Protein AF-0000000066514357 (afdb_homodimer)

Nearest PDB structures (foldseek):
  5kym-assembly1_A  TM=6.803E-01  e=3.233E-09  Thermotoga maritima MSB8
  5kym-assembly2_B  TM=7.058E-01  e=1.831E-08  Thermotoga maritima MSB8
  8e50-assembly1_A  TM=6.472E-01  e=3.811E-04  Homo sapiens
  5kym-assembly1_A  TM=6.962E-01  e=3.535E-09  Thermotoga maritima MSB8
  5kym-assembly2_B  TM=7.108E-01  e=1.675E-08  Thermotoga maritima MSB8

Solvent-accessible surface area (backbone atoms only — not comparable to full-atom values): 31456 Å² total; per-residue (Å²): 111,66,65,48,53,52,53,47,51,54,52,49,48,33,34,46,71,60,71,50,60,64,65,56,47,15,50,47,39,45,36,50,50,52,44,38,46,51,51,40,29,66,60,24,45,57,39,41,52,36,24,72,68,64,74,41,56,59,68,58,34,17,26,51,26,25,33,50,42,27,38,38,57,2,46,47,43,48,69,72,34,50,35,48,40,78,41,74,44,90,86,40,56,60,70,87,72,50,73,76,44,29,36,39,35,32,72,43,43,26,75,40,47,62,43,50,46,30,46,67,50,50,52,75,49,46,34,40,42,37,37,66,40,60,48,71,52,56,70,39,81,56,57,7,53,37,46,59,25,33,56,48,42,62,40,50,62,69,45,90,47,83,82,52,88,47,53,39,62,72,64,40,50,55,46,47,52,51,49,50,54,41,41,73,73,48,25,22,42,37,43,47,43,52,77,43,77,38,92,48,79,92,55,83,68,72,52,54,40,70,65,36,42,57,43,55,75,66,71,53,55,39,33,39,38,40,68,50,36,42,36,49,24,22,44,76,78,58,87,77,81,39,36,34,44,27,66,27,36,38,35,34,47,77,54,87,80,61,93,83,56,48,25,60,56,49,38,53,50,51,51,53,55,44,46,52,54,50,50,52,52,52,51,51,37,59,74,68,67,66,74,56,63,43,58,64,55,53,74,72,99,110,67,64,47,54,52,53,48,50,53,52,51,49,33,34,45,69,60,71,50,59,63,65,56,47,14,50,48,38,44,36,50,51,50,44,38,43,52,52,40,29,66,59,25,45,57,40,41,51,37,24,73,70,64,74,40,56,58,67,58,33,17,26,51,28,25,33,50,42,27,38,40,57,3,46,48,44,48,68,73,34,49,35,50,40,78,41,75,44,88,87,40,56,60,72,88,73,50,72,78,44,30,35,39,36,32,74,44,43,27,75,40,46,62,43,52,46,30,46,68,48,50,51,74,49,46,34,40,42,36,37,66,38,59,47,71,50,56,69,38,81,56,56,7,55,36,47,59,24,32,57,48,42,62,39,51,61,68,44,90,47,83,83,50,85,47,55,39,62,71,66,41,49,54,47,48,52,52,50,49,53,42,42,74,71,46,24,23,40,37,41,48,42,52,76,43,78,39,92,47,79,89,56,81,65,72,52,55,38,69,66,35,43,57,39,53,74,67,69,50,56,38,33,39,37,40,66,50,37,42,37,49,24,22,44,76,77,58,86,75,82,40,37,34,45,26,66,27,38,38,38,35,47,77,56,86,79,60,88,83,53,49,24,62,56,49,37,53,50,50,51,52,55,44,45,52,54,49,50,52,52,52,51,51,37,60,75,67,66,65,74,55,64,44,57,64,56,53,72,72,99

Organism: Trypanosoma cruzi (strain CL Brener) (NCBI:txid353153)

Secondary structure (DSSP, 8-state):
-HHHHHHHHHHHHHHHTT-S-HHHHHHHHHHHHHHHHHHHHHHHHHHHHHHHTTSS-HHHHHHHHHHHHIIIIIIIHHHH-TTEEEEEPTTPPPGGGS-SSEEEEE----THHHHHHHHHS-HHHHTTEEEEEEGGGGGSTTHHHHHHHHT-EEE-BS---TT---B-HHHHHHHHHHHHHHHHTT-EEEE-TT-S--S-TTSPPPPPHHHHHHHHHHT--EEEEEEESHHHHS-SSS-S-----EEEEEEEEEE---TT--HHHHHHHHHHHHHHHHHHHHHHHHHHT---THHHHHHH-/-HHHHHHHHHHHHHHHTT-S-HHHHHHHHHHHHHHHHHHHHHHHHHHHHHHHTTSS-HHHHHHHHHHHHIIIIIIIHHHH-TTEEEEEPTTPPPGGGS-SSEEEEE----THHHHHHHHHS-HHHHTTEEEEEEGGGGGSTTHHHHHHHHT-EEE-BS---TT---B-HHHHHHHHHHHHHHHHTT-EEEE-TT-S--S-TTSPPPPPHHHHHHHHHHT--EEEEEEESHHHHS-SSS-S-----EEEEEEEEEE---TT--HHHHHHHHHHHHHHHHHHHHHHHHHHT---THHHHHHH-

Foldseek 3Di:
DVVVVVVLVVVQVCLLVVVDPQVVQLVQLQVLLVVLLLVLLVPLLVLCVCCVVVVDPLLVQLLVLQLSCLVRLAQVSCSSQNLAAEAEDPPFDQLVPDALAAEEAEAAAFPCVVSPCSNRHDSNSSSQEAEEDAPVQLPDPSRVSSNVSNPHFHWAAPDPDLPGQHGDPVSVVVSVVVVLVSRVVGGYYYYHQLSGHDNPLLAGHQGHLVVLQSRLVVPIWYKYKYKPWSCLQGPPPDPDGGRGRTYMYIHMDTDDDDSPDGSNRSRVVVSVVRSVVSVVVVVVCVVVVDDGPCVVVVVVD/DVVVVVVLVVVQVCLLVVVDPQVVQLVQLQVLLVVLLLVLLVPLLVLCVCCVVVVDPLLVQLLVLQLSCLVRLAQVSCSSQNLAAEAEDPPFDQLVPDALAEEEAEAAAFPCVVSPCSNRHDSNSSSQEAEEDAPVQLVDPSRVSSNVSNPHFHWAAPDPDLPGQHGDVVSVVVSVVVVLVSRVVGGYYYYHQLSGHDNPLLAGHQGHLVVLQSRLVVVGWYKYKYKPWSCLQPPPVDPDGGRGRTYMYIHMDTDDDDSPDHSNRSSVVVSVVRSVVSVVVVVVCVVVVDDGPCVVVVVVD

Sequence (602 aa):
MMLFLFLFAIFMWLLYTRRCPVIVARLWFSLCLLLLAVMCFALCTPLRILAGKKIIKKRRSERMSCRITGALLGKALWWLSPHIHVRFLEGSLDWRAIENRGVVCACHTSFFDTILFLWLCPLSFVSNCKAFAKKALWRMPIMGQVIRACGHLPVYFNSTDVNSFSVDREKQAVVMTEAEGFMDGGGVICFFPEGVLNRTPETLKDFRIGTFNILMKHQLPIHYVVYYGSHEVWDPVMKGIPGFPADVHFFIGNYEYDAGATGADVAKGVREAMQKQLDRMLAKRKKEQYVAPISKYIAAHMMLFLFLFAIFMWLLYTRRCPVIVARLWFSLCLLLLAVMCFALCTPLRILAGKKIIKKRRSERMSCRITGALLGKALWWLSPHIHVRFLEGSLDWRAIENRGVVCACHTSFFDTILFLWLCPLSFVSNCKAFAKKALWRMPIMGQVIRACGHLPVYFNSTDVNSFSVDREKQAVVMTEAEGFMDGGGVICFFPEGVLNRTPETLKDFRIGTFNILMKHQLPIHYVVYYGSHEVWDPVMKGIPGFPADVHFFIGNYEYDAGATGADVAKGVREAMQKQLDRMLAKRKKEQYVAPISKYIAAH

Radius of gyration: 29.11 Å; Cα contacts (8 Å, |Δi|>4): 975; chains: 2; bounding box: 56×94×58 Å

InterPro domains:
  IPR002123 Phospholipid/glycerol acyltransferase [PF01553] (99-226)
  IPR002123 Phospholipid/glycerol acyltransferase [SM00563] (102-230)

Structure (mmCIF, N/CA/C/O backbone):
data_AF-0000000066514357-model_v1
#
loop_
_entity.id
_entity.type
_entity.pdbx_description
1 polymer 'Acyltransferase, putative'
#
loop_
_atom_site.group_PDB
_atom_site.id
_atom_site.type_symbol
_atom_site.label_atom_id
_atom_site.label_alt_id
_atom_site.label_comp_id
_atom_site.label_asym_id
_atom_site.label_entity_id
_atom_site.label_seq_id
_atom_site.pdbx_PDB_ins_code
_atom_site.Cartn_x
_atom_site.Cartn_y
_atom_site.Cartn_z
_atom_site.occupancy
_atom_site.B_iso_or_equiv
_atom_site.auth_seq_id
_atom_site.auth_comp_id
_atom_site.auth_asym_id
_atom_site.auth_atom_id
_atom_site.pdbx_PDB_model_num
ATOM 1 N N . MET A 1 1 ? -2.047 16.5 -10.133 1 77 1 MET A N 1
ATOM 2 C CA . MET A 1 1 ? -2.094 15.188 -10.766 1 77 1 MET A CA 1
ATOM 3 C C . MET A 1 1 ? -0.876 14.977 -11.664 1 77 1 MET A C 1
ATOM 5 O O . MET A 1 1 ? -0.186 13.961 -11.539 1 77 1 MET A O 1
ATOM 9 N N . MET A 1 2 ? -0.46 16 -12.305 1 85.31 2 MET A N 1
ATOM 10 C CA . MET A 1 2 ? 0.66 15.859 -13.234 1 85.31 2 MET A CA 1
ATOM 11 C C . MET A 1 2 ? 1.969 15.656 -12.477 1 85.31 2 MET A C 1
ATOM 13 O O . MET A 1 2 ? 2.791 14.82 -12.859 1 85.31 2 MET A O 1
ATOM 17 N N . LEU A 1 3 ? 2.148 16.312 -11.406 1 86.12 3 LEU A N 1
ATOM 18 C CA . LEU A 1 3 ? 3.369 16.156 -10.625 1 86.12 3 LEU A CA 1
ATOM 19 C C . LEU A 1 3 ? 3.451 14.766 -10 1 86.12 3 LEU A C 1
ATOM 21 O O . LEU A 1 3 ? 4.52 14.148 -9.984 1 86.12 3 LEU A O 1
ATOM 25 N N . PHE A 1 4 ? 2.395 14.336 -9.633 1 88.38 4 PHE A N 1
ATOM 26 C CA . PHE A 1 4 ? 2.367 12.992 -9.062 1 88.38 4 PHE A CA 1
ATOM 27 C C . PHE A 1 4 ? 2.814 11.961 -10.086 1 88.38 4 PHE A C 1
ATOM 29 O O . PHE A 1 4 ? 3.654 11.109 -9.797 1 88.38 4 PHE A O 1
ATOM 36 N N . LEU A 1 5 ? 2.248 12.086 -11.234 1 88.75 5 LEU A N 1
ATOM 37 C CA . LEU A 1 5 ? 2.557 11.117 -12.281 1 88.75 5 LEU A CA 1
ATOM 38 C C . LEU A 1 5 ? 4.039 11.156 -12.641 1 88.75 5 LEU A C 1
ATOM 40 O O . LEU A 1 5 ? 4.656 10.117 -12.883 1 88.75 5 LEU A O 1
ATOM 44 N N . PHE A 1 6 ? 4.527 12.352 -12.609 1 94.12 6 PHE A N 1
ATOM 45 C CA . PHE A 1 6 ? 5.945 12.523 -12.914 1 94.12 6 PHE A CA 1
ATOM 46 C C . PHE A 1 6 ? 6.809 11.883 -11.828 1 94.12 6 PHE A C 1
ATOM 48 O O . PHE A 1 6 ? 7.742 11.141 -12.141 1 94.12 6 PHE A O 1
ATOM 55 N N . LEU A 1 7 ? 6.527 12.125 -10.641 1 93.81 7 LEU A N 1
ATOM 56 C CA . LEU A 1 7 ? 7.273 11.562 -9.516 1 93.81 7 LEU A CA 1
ATOM 57 C C . LEU A 1 7 ? 7.156 10.047 -9.492 1 93.81 7 LEU A C 1
ATOM 59 O O . LEU A 1 7 ? 8.133 9.344 -9.211 1 93.81 7 LEU A O 1
ATOM 63 N N . PHE A 1 8 ? 6 9.57 -9.789 1 95.12 8 PHE A N 1
ATOM 64 C CA . PHE A 1 8 ? 5.754 8.133 -9.828 1 95.12 8 PHE A CA 1
ATOM 65 C C . PHE A 1 8 ? 6.59 7.469 -10.922 1 95.12 8 PHE A C 1
ATOM 67 O O . PHE A 1 8 ? 7.176 6.406 -10.703 1 95.12 8 PHE A O 1
ATOM 74 N N . ALA A 1 9 ? 6.637 8.109 -12.039 1 95.81 9 ALA A N 1
ATOM 75 C CA . ALA A 1 9 ? 7.43 7.582 -13.148 1 95.81 9 ALA A CA 1
ATOM 76 C C . ALA A 1 9 ? 8.906 7.492 -12.773 1 95.81 9 ALA A C 1
ATOM 78 O O . ALA A 1 9 ? 9.578 6.508 -13.086 1 95.81 9 ALA A O 1
ATOM 79 N N . ILE A 1 10 ? 9.398 8.516 -12.109 1 95.56 10 ILE A N 1
ATOM 80 C CA . ILE A 1 10 ? 10.789 8.516 -11.672 1 95.56 10 ILE A CA 1
ATOM 81 C C . ILE A 1 10 ? 11.031 7.367 -10.688 1 95.56 10 ILE A C 1
ATOM 83 O O . ILE A 1 10 ? 12.008 6.633 -10.812 1 95.56 10 ILE A O 1
ATOM 87 N N . PHE A 1 11 ? 10.109 7.219 -9.781 1 97.06 11 PHE A N 1
ATOM 88 C CA . PHE A 1 11 ? 10.234 6.168 -8.781 1 97.06 11 PHE A CA 1
ATOM 89 C C . PHE A 1 11 ? 10.203 4.789 -9.438 1 97.06 11 PHE A C 1
ATOM 91 O O . PHE A 1 11 ? 11.023 3.93 -9.117 1 97.06 11 PHE A O 1
ATOM 98 N N . MET A 1 12 ? 9.297 4.559 -10.383 1 97.25 12 MET A N 1
ATOM 99 C CA . MET A 1 12 ? 9.18 3.287 -11.094 1 97.25 12 MET A CA 1
ATOM 100 C C . MET A 1 12 ? 10.445 2.99 -11.891 1 97.25 12 MET A C 1
ATOM 102 O O . MET A 1 12 ? 10.859 1.834 -11.992 1 97.25 12 MET A O 1
ATOM 106 N N . TRP A 1 13 ? 11.008 4.02 -12.438 1 96.62 13 TRP A N 1
ATOM 107 C CA . TRP A 1 13 ? 12.258 3.859 -13.18 1 96.62 13 TRP A CA 1
ATOM 108 C C . TRP A 1 13 ? 13.391 3.439 -12.25 1 96.62 13 TRP A C 1
ATOM 110 O O . TRP A 1 13 ? 14.195 2.57 -12.594 1 96.62 13 TRP A O 1
ATOM 120 N N . LEU A 1 14 ? 13.477 4.062 -11.047 1 95.75 14 LEU A N 1
ATOM 121 C CA . LEU A 1 14 ? 14.477 3.691 -10.055 1 95.75 14 LEU A CA 1
ATOM 122 C C . LEU A 1 14 ? 14.32 2.234 -9.633 1 95.75 14 LEU A C 1
ATOM 124 O O . LEU A 1 14 ? 15.312 1.532 -9.43 1 95.75 14 LEU A O 1
ATOM 128 N N . LEU A 1 15 ? 13.117 1.737 -9.539 1 96.94 15 LEU A N 1
ATOM 129 C CA . LEU A 1 15 ? 12.852 0.341 -9.211 1 96.94 15 LEU A CA 1
ATOM 130 C C . LEU A 1 15 ? 13.281 -0.575 -10.352 1 96.94 15 LEU A C 1
ATOM 132 O O . LEU A 1 15 ? 13.984 -1.562 -10.125 1 96.94 15 LEU A O 1
ATOM 136 N N . TYR A 1 16 ? 12.898 -0.191 -11.539 1 97.5 16 TYR A N 1
ATOM 137 C CA . TYR A 1 16 ? 13.172 -1.01 -12.719 1 97.5 16 TYR A CA 1
ATOM 138 C C . TYR A 1 16 ? 14.672 -1.213 -12.898 1 97.5 16 TYR A C 1
ATOM 140 O O . TYR A 1 16 ? 15.125 -2.318 -13.203 1 97.5 16 TYR A O 1
ATOM 148 N N . THR A 1 17 ? 15.43 -0.121 -12.695 1 96.88 17 THR A N 1
ATOM 149 C CA . THR A 1 17 ? 16.875 -0.168 -12.891 1 96.88 17 THR A CA 1
ATOM 150 C C . THR A 1 17 ? 17.578 -0.65 -11.625 1 96.88 17 THR A C 1
ATOM 152 O O . THR A 1 17 ? 18.812 -0.762 -11.594 1 96.88 17 THR A O 1
ATOM 155 N N . ARG A 1 18 ? 16.812 -0.929 -10.578 1 96.31 18 ARG A N 1
ATOM 156 C CA . ARG A 1 18 ? 17.312 -1.434 -9.305 1 96.31 18 ARG A CA 1
ATOM 157 C C . ARG A 1 18 ? 18.375 -0.503 -8.727 1 96.31 18 ARG A C 1
ATOM 159 O O . ARG A 1 18 ? 19.406 -0.96 -8.242 1 96.31 18 ARG A O 1
ATOM 166 N N . ARG A 1 19 ? 18 0.784 -8.797 1 93.12 19 ARG A N 1
ATOM 167 C CA . ARG A 1 19 ? 18.891 1.808 -8.266 1 93.12 19 ARG A CA 1
ATOM 168 C C . ARG A 1 19 ? 18.406 2.301 -6.906 1 93.12 19 ARG A C 1
ATOM 170 O O . ARG A 1 19 ? 19.078 3.105 -6.258 1 93.12 19 ARG A O 1
ATOM 177 N N . CYS A 1 20 ? 17.266 1.816 -6.449 1 92.12 20 CYS A N 1
ATOM 178 C CA . CYS A 1 20 ? 16.812 2.029 -5.078 1 92.12 20 CYS A CA 1
ATOM 179 C C . CYS A 1 20 ? 17.406 0.982 -4.141 1 92.12 20 CYS A C 1
ATOM 181 O O . CYS A 1 20 ? 17.75 -0.119 -4.574 1 92.12 20 CYS A O 1
ATOM 183 N N . PRO A 1 21 ? 17.562 1.384 -2.836 1 91.94 21 PRO A N 1
ATOM 184 C CA . PRO A 1 21 ? 17.938 0.343 -1.878 1 91.94 21 PRO A CA 1
ATOM 185 C C . PRO A 1 21 ? 17 -0.861 -1.91 1 91.94 21 PRO A C 1
ATOM 187 O O . PRO A 1 21 ? 15.797 -0.701 -2.086 1 91.94 21 PRO A O 1
ATOM 190 N N . VAL A 1 22 ? 17.547 -2.027 -1.717 1 94.81 22 VAL A N 1
ATOM 191 C CA . VAL A 1 22 ? 16.797 -3.279 -1.809 1 94.81 22 VAL A CA 1
ATOM 192 C C . VAL A 1 22 ? 15.617 -3.25 -0.841 1 94.81 22 VAL A C 1
ATOM 194 O O . VAL A 1 22 ? 14.523 -3.709 -1.175 1 94.81 22 VAL A O 1
ATOM 197 N N . ILE A 1 23 ? 15.828 -2.621 0.309 1 93.56 23 ILE A N 1
ATOM 198 C CA . ILE A 1 23 ? 14.781 -2.6 1.323 1 93.56 23 ILE A CA 1
ATOM 199 C C . ILE A 1 23 ? 13.594 -1.779 0.822 1 93.56 23 ILE A C 1
ATOM 201 O O . ILE A 1 23 ? 12.438 -2.098 1.119 1 93.56 23 ILE A O 1
ATOM 205 N N . VAL A 1 24 ? 13.852 -0.777 0.052 1 95.44 24 VAL A N 1
ATOM 206 C CA . VAL A 1 24 ? 12.781 0.048 -0.503 1 95.44 24 VAL A CA 1
ATOM 207 C C . VAL A 1 24 ? 11.953 -0.774 -1.487 1 95.44 24 VAL A C 1
ATOM 209 O O . VAL A 1 24 ? 10.727 -0.733 -1.456 1 95.44 24 VAL A O 1
ATOM 212 N N . ALA A 1 25 ? 12.641 -1.519 -2.311 1 97.25 25 ALA A N 1
ATOM 213 C CA . ALA A 1 25 ? 11.953 -2.371 -3.275 1 97.25 25 ALA A CA 1
ATOM 214 C C . ALA A 1 25 ? 11.102 -3.42 -2.568 1 97.25 25 ALA A C 1
ATOM 216 O O . ALA A 1 25 ? 9.961 -3.672 -2.967 1 97.25 25 ALA A O 1
ATOM 217 N N . ARG A 1 26 ? 11.633 -3.961 -1.538 1 96.69 26 ARG A N 1
ATOM 218 C CA . ARG A 1 26 ? 10.93 -5 -0.791 1 96.69 26 ARG A CA 1
ATOM 219 C C . ARG A 1 26 ? 9.703 -4.434 -0.084 1 96.69 26 ARG A C 1
ATOM 221 O O . ARG A 1 26 ? 8.625 -5.039 -0.112 1 96.69 26 ARG A O 1
ATOM 228 N N . LEU A 1 27 ? 9.852 -3.293 0.503 1 96.56 27 LEU A N 1
ATOM 229 C CA . LEU A 1 27 ? 8.734 -2.643 1.182 1 96.56 27 LEU A CA 1
ATOM 230 C C . LEU A 1 27 ? 7.645 -2.258 0.187 1 96.56 27 LEU A C 1
ATOM 232 O O . LEU A 1 27 ? 6.457 -2.463 0.45 1 96.56 27 LEU A O 1
ATOM 236 N N . TRP A 1 28 ? 8.086 -1.687 -0.901 1 97.62 28 TRP A N 1
ATOM 237 C CA . TRP A 1 28 ? 7.141 -1.298 -1.942 1 97.62 28 TRP A CA 1
ATOM 238 C C . TRP A 1 28 ? 6.312 -2.494 -2.402 1 97.62 28 TRP A C 1
ATOM 240 O O . TRP A 1 28 ? 5.082 -2.434 -2.428 1 97.62 28 TRP A O 1
ATOM 250 N N . PHE A 1 29 ? 6.992 -3.58 -2.732 1 98.38 29 PHE A N 1
ATOM 251 C CA . PHE A 1 29 ? 6.312 -4.785 -3.195 1 98.38 29 PHE A CA 1
ATOM 252 C C . PHE A 1 29 ? 5.32 -5.281 -2.15 1 98.38 29 PHE A C 1
ATOM 254 O O . PHE A 1 29 ? 4.16 -5.562 -2.469 1 98.38 29 PHE A O 1
ATOM 261 N N . SER A 1 30 ? 5.789 -5.41 -0.915 1 97.75 30 SER A N 1
ATOM 262 C CA . SER A 1 30 ? 4.969 -5.949 0.165 1 97.75 30 SER A CA 1
ATOM 263 C C . SER A 1 30 ? 3.744 -5.078 0.418 1 97.75 30 SER A C 1
ATOM 265 O O . SER A 1 30 ? 2.639 -5.59 0.608 1 97.75 30 SER A O 1
ATOM 267 N N . LEU A 1 31 ? 3.91 -3.807 0.398 1 97.31 31 LEU A N 1
ATOM 268 C CA . LEU A 1 31 ? 2.803 -2.889 0.642 1 97.31 31 LEU A CA 1
ATOM 269 C C . LEU A 1 31 ? 1.811 -2.916 -0.516 1 97.31 31 LEU A C 1
ATOM 271 O O . LEU A 1 31 ? 0.598 -2.873 -0.299 1 97.31 31 LEU A O 1
ATOM 275 N N . CYS A 1 32 ? 2.336 -2.947 -1.749 1 98.12 32 CYS A N 1
ATOM 276 C CA . CYS A 1 32 ? 1.455 -3.072 -2.904 1 98.12 32 CYS A CA 1
ATOM 277 C C . CYS A 1 32 ? 0.659 -4.371 -2.846 1 98.12 32 CYS A C 1
ATOM 279 O O . CYS A 1 32 ? -0.542 -4.379 -3.125 1 98.12 32 CYS A O 1
ATOM 281 N N . LEU A 1 33 ? 1.36 -5.422 -2.521 1 97.81 33 LEU A N 1
ATOM 282 C CA . LEU A 1 33 ? 0.705 -6.719 -2.406 1 97.81 33 LEU A CA 1
ATOM 283 C C . LEU A 1 33 ? -0.436 -6.664 -1.395 1 97.81 33 LEU A C 1
ATOM 285 O O . LEU A 1 33 ? -1.552 -7.102 -1.687 1 97.81 33 LEU A O 1
ATOM 289 N N . LEU A 1 34 ? -0.177 -6.125 -0.271 1 96.62 34 LEU A N 1
ATOM 290 C CA . LEU A 1 34 ? -1.185 -6.039 0.781 1 96.62 34 LEU A CA 1
ATOM 291 C C . LEU A 1 34 ? -2.34 -5.141 0.358 1 96.62 34 LEU A C 1
ATOM 293 O O . LEU A 1 34 ? -3.506 -5.465 0.591 1 96.62 34 LEU A O 1
ATOM 297 N N . LEU A 1 35 ? -1.993 -4.02 -0.244 1 97.12 35 LEU A N 1
ATOM 298 C CA . LEU A 1 35 ? -3.008 -3.08 -0.71 1 97.12 35 LEU A CA 1
ATOM 299 C C . LEU A 1 35 ? -3.941 -3.744 -1.718 1 97.12 35 LEU A C 1
ATOM 301 O O . LEU A 1 35 ? -5.164 -3.623 -1.61 1 97.12 35 LEU A O 1
ATOM 305 N N . LEU A 1 36 ? -3.395 -4.426 -2.65 1 98 36 LEU A N 1
ATOM 306 C CA . LEU A 1 36 ? -4.18 -5.086 -3.688 1 98 36 LEU A CA 1
ATOM 307 C C . LEU A 1 36 ? -4.969 -6.258 -3.113 1 98 36 LEU A C 1
ATOM 309 O O . LEU A 1 36 ? -6.074 -6.551 -3.568 1 98 36 LEU A O 1
ATOM 313 N N . ALA A 1 37 ? -4.379 -6.934 -2.127 1 97.44 37 ALA A N 1
ATOM 314 C CA . ALA A 1 37 ? -5.113 -7.996 -1.443 1 97.44 37 ALA A CA 1
ATOM 315 C C . ALA A 1 37 ? -6.352 -7.445 -0.743 1 97.44 37 ALA A C 1
ATOM 317 O O . ALA A 1 37 ? -7.418 -8.062 -0.777 1 97.44 37 ALA A O 1
ATOM 318 N N . VAL A 1 38 ? -6.223 -6.281 -0.14 1 96.44 38 VAL A N 1
ATOM 319 C CA . VAL A 1 38 ? -7.348 -5.637 0.532 1 96.44 38 VAL A CA 1
ATOM 320 C C . VAL A 1 38 ? -8.43 -5.289 -0.488 1 96.44 38 VAL A C 1
ATOM 322 O O . VAL A 1 38 ? -9.617 -5.496 -0.233 1 96.44 38 VAL A O 1
ATOM 325 N N . MET A 1 39 ? -8.008 -4.785 -1.604 1 96.44 39 MET A N 1
ATOM 326 C CA . MET A 1 39 ? -8.953 -4.477 -2.668 1 96.44 39 MET A CA 1
ATOM 327 C C . MET A 1 39 ? -9.664 -5.742 -3.145 1 96.44 39 MET A C 1
ATOM 329 O O . MET A 1 39 ? -10.883 -5.738 -3.34 1 96.44 39 MET A O 1
ATOM 333 N N . CYS A 1 40 ? -8.906 -6.848 -3.357 1 97.56 40 CYS A N 1
ATOM 334 C CA . CYS A 1 40 ? -9.508 -8.117 -3.744 1 97.56 40 CYS A CA 1
ATOM 335 C C . CYS A 1 40 ? -10.547 -8.57 -2.723 1 97.56 40 CYS A C 1
ATOM 337 O O . CYS A 1 40 ? -11.648 -8.984 -3.092 1 97.56 40 CYS A O 1
ATOM 339 N N . PHE A 1 41 ? -10.156 -8.453 -1.502 1 96.94 41 PHE A N 1
ATOM 340 C CA . PHE A 1 41 ? -11.055 -8.828 -0.421 1 96.94 41 PHE A CA 1
ATOM 341 C C . PHE A 1 41 ? -12.359 -8.047 -0.507 1 96.94 41 PHE A C 1
ATOM 343 O O . PHE A 1 41 ? -13.445 -8.625 -0.43 1 96.94 41 PHE A O 1
ATOM 350 N N . ALA A 1 42 ? -12.297 -6.789 -0.684 1 95.56 42 ALA A N 1
ATOM 351 C CA . ALA A 1 42 ? -13.453 -5.898 -0.693 1 95.56 42 ALA A CA 1
ATOM 352 C C . ALA A 1 42 ? -14.359 -6.188 -1.887 1 95.56 42 ALA A C 1
ATOM 354 O O . ALA A 1 42 ? -15.578 -6.031 -1.802 1 95.56 42 ALA A O 1
ATOM 355 N N . LEU A 1 43 ? -13.797 -6.625 -2.996 1 96.75 43 LEU A N 1
ATOM 356 C CA . LEU A 1 43 ? -14.562 -6.809 -4.227 1 96.75 43 LEU A CA 1
ATOM 357 C C . LEU A 1 43 ? -15.07 -8.242 -4.34 1 96.75 43 LEU A C 1
ATOM 359 O O . LEU A 1 43 ? -16.188 -8.469 -4.797 1 96.75 43 LEU A O 1
ATOM 363 N N . CYS A 1 44 ? -14.281 -9.203 -3.867 1 97.31 44 CYS A N 1
ATOM 364 C CA . CYS A 1 44 ? -14.625 -10.609 -4.055 1 97.31 44 CYS A CA 1
ATOM 365 C C . CYS A 1 44 ? -15.594 -11.086 -2.979 1 97.31 44 CYS A C 1
ATOM 367 O O . CYS A 1 44 ? -16.422 -11.961 -3.229 1 97.31 44 CYS A O 1
ATOM 369 N N . THR A 1 45 ? -15.523 -10.562 -1.781 1 95.38 45 THR A N 1
ATOM 370 C CA . THR A 1 45 ? -16.359 -11.031 -0.68 1 95.38 45 THR A CA 1
ATOM 371 C C . THR A 1 45 ? -17.828 -10.766 -0.968 1 95.38 45 THR A C 1
ATOM 373 O O . THR A 1 45 ? -18.672 -11.664 -0.829 1 95.38 45 THR A O 1
ATOM 376 N N . PRO A 1 46 ? -18.219 -9.539 -1.399 1 94.69 46 PRO A N 1
ATOM 377 C CA . PRO A 1 46 ? -19.625 -9.328 -1.737 1 94.69 46 PRO A CA 1
ATOM 378 C C . PRO A 1 46 ? -20.109 -10.273 -2.836 1 94.69 46 PRO A C 1
ATOM 380 O O . PRO A 1 46 ? -21.266 -10.727 -2.803 1 94.69 46 PRO A O 1
ATOM 383 N N . LEU A 1 47 ? -19.266 -10.594 -3.811 1 96.38 47 LEU A N 1
ATOM 384 C CA . LEU A 1 47 ? -19.641 -11.531 -4.867 1 96.38 47 LEU A CA 1
ATOM 385 C C . LEU A 1 47 ? -19.953 -12.906 -4.289 1 96.38 47 LEU A C 1
ATOM 387 O O . LEU A 1 47 ? -20.938 -13.531 -4.668 1 96.38 47 LEU A O 1
ATOM 391 N N . ARG A 1 48 ? -19.109 -13.32 -3.387 1 96.25 48 ARG A N 1
ATOM 392 C CA . ARG A 1 48 ? -19.312 -14.617 -2.746 1 96.25 48 ARG A CA 1
ATOM 393 C C . ARG A 1 48 ? -20.609 -14.625 -1.942 1 96.25 48 ARG A C 1
ATOM 395 O O . ARG A 1 48 ? -21.359 -15.609 -1.963 1 96.25 48 ARG A O 1
ATOM 402 N N . ILE A 1 49 ? -20.875 -13.547 -1.227 1 95.75 49 ILE A N 1
ATOM 403 C CA . ILE A 1 49 ? -22.094 -13.438 -0.425 1 95.75 49 ILE A CA 1
ATOM 404 C C . ILE A 1 49 ? -23.312 -13.477 -1.336 1 95.75 49 ILE A C 1
ATOM 406 O O . ILE A 1 49 ? -24.297 -14.172 -1.047 1 95.75 49 ILE A O 1
ATOM 410 N N . LEU A 1 50 ? -23.281 -12.773 -2.428 1 96.69 50 LEU A N 1
ATOM 411 C CA . LEU A 1 50 ? -24.375 -12.758 -3.385 1 96.69 50 LEU A CA 1
ATOM 412 C C . LEU A 1 50 ? -24.625 -14.148 -3.949 1 96.69 50 LEU A C 1
ATOM 414 O O . LEU A 1 50 ? -25.781 -14.539 -4.16 1 96.69 50 LEU A O 1
ATOM 418 N N . ALA A 1 51 ? -23.547 -14.898 -4.234 1 97.19 51 ALA A N 1
ATOM 419 C CA . ALA A 1 51 ? -23.688 -16.281 -4.711 1 97.19 51 ALA A CA 1
ATOM 420 C C . ALA A 1 51 ? -24.297 -17.172 -3.635 1 97.19 51 ALA A C 1
ATOM 422 O O . ALA A 1 51 ? -25.125 -18.031 -3.938 1 97.19 51 ALA A O 1
ATOM 423 N N . GLY A 1 52 ? -23.844 -16.922 -2.402 1 96.19 52 GLY A N 1
ATOM 424 C CA . GLY A 1 52 ? -24.406 -17.656 -1.288 1 96.19 52 GLY A CA 1
ATOM 425 C C . GLY A 1 52 ? -25.906 -17.438 -1.119 1 96.19 52 GLY A C 1
ATOM 426 O O . GLY A 1 52 ? -26.625 -18.359 -0.738 1 96.19 52 GLY A O 1
ATOM 427 N N . LYS A 1 53 ? -26.375 -16.297 -1.481 1 97.06 53 LYS A N 1
ATOM 428 C CA . LYS A 1 53 ? -27.781 -15.969 -1.403 1 97.06 53 LYS A CA 1
ATOM 429 C C . LYS A 1 53 ? -28.516 -16.344 -2.693 1 97.06 53 LYS A C 1
ATOM 431 O O . LYS A 1 53 ? -29.688 -16 -2.871 1 97.06 53 LYS A O 1
ATOM 436 N N . LYS A 1 54 ? -27.844 -16.938 -3.646 1 96.81 54 LYS A N 1
ATOM 437 C CA . LYS A 1 54 ? -28.375 -17.422 -4.914 1 96.81 54 LYS A CA 1
ATOM 438 C C . LYS A 1 54 ? -28.859 -16.281 -5.797 1 96.81 54 LYS A C 1
ATOM 440 O O . LYS A 1 54 ? -29.766 -16.453 -6.605 1 96.81 54 LYS A O 1
ATOM 445 N N . ILE A 1 55 ? -28.25 -15.117 -5.551 1 96.75 55 ILE A N 1
ATOM 446 C CA . ILE A 1 55 ? -28.562 -13.969 -6.391 1 96.75 55 ILE A CA 1
ATOM 447 C C . ILE A 1 55 ? -27.812 -14.078 -7.715 1 96.75 55 ILE A C 1
ATOM 449 O O . ILE A 1 55 ? -28.328 -13.688 -8.766 1 96.75 55 ILE A O 1
ATOM 453 N N . ILE A 1 56 ? -26.594 -14.578 -7.652 1 97.19 56 ILE A N 1
ATOM 454 C CA . ILE A 1 56 ? -25.828 -14.906 -8.852 1 97.19 56 ILE A CA 1
ATOM 455 C C . ILE A 1 56 ? -25.375 -16.359 -8.789 1 97.19 56 ILE A C 1
ATOM 457 O O . ILE A 1 56 ? -25.312 -16.953 -7.711 1 97.19 56 ILE A O 1
ATOM 461 N N . LYS A 1 57 ? -25.125 -16.891 -9.992 1 97.44 57 LYS A N 1
ATOM 462 C CA . LYS A 1 57 ? -24.656 -18.266 -10.047 1 97.44 57 LYS A CA 1
ATOM 463 C C . LYS A 1 57 ? -23.281 -18.422 -9.422 1 97.44 57 LYS A C 1
ATOM 465 O O . LYS A 1 57 ? -22.422 -17.562 -9.602 1 97.44 57 LYS A O 1
ATOM 470 N N . LYS A 1 58 ? -23.094 -19.516 -8.711 1 96.56 58 LYS A N 1
ATOM 471 C CA . LYS A 1 58 ? -21.828 -19.781 -8.023 1 96.56 58 LYS A CA 1
ATOM 472 C C . LYS A 1 58 ? -20.656 -19.734 -8.992 1 96.56 58 LYS A C 1
ATOM 474 O O . LYS A 1 58 ? -19.641 -19.078 -8.719 1 96.56 58 LYS A O 1
ATOM 479 N N . ARG A 1 59 ? -20.797 -20.359 -10.141 1 96.12 59 ARG A N 1
ATOM 480 C CA . ARG A 1 59 ? -19.719 -20.422 -11.117 1 96.12 59 ARG A CA 1
ATOM 481 C C . ARG A 1 59 ? -19.406 -19.031 -11.664 1 96.12 59 ARG A C 1
ATOM 483 O O . ARG A 1 59 ? -18.234 -18.719 -11.914 1 96.12 59 ARG A O 1
ATOM 490 N N . ARG A 1 60 ? -20.391 -18.25 -11.852 1 97.06 60 ARG A N 1
ATOM 491 C CA . ARG A 1 60 ? -20.172 -16.891 -12.312 1 97.06 60 ARG A CA 1
ATOM 492 C C . ARG A 1 60 ? -19.391 -16.078 -11.289 1 97.06 60 ARG A C 1
ATOM 494 O O . ARG A 1 60 ? -18.469 -15.336 -11.633 1 97.06 60 ARG A O 1
ATOM 501 N N . SER A 1 61 ? -19.797 -16.219 -10.023 1 97.94 61 SER A N 1
ATOM 502 C CA . SER A 1 61 ? -19.109 -15.547 -8.938 1 97.94 61 SER A CA 1
ATOM 503 C C . SER A 1 61 ? -17.641 -15.953 -8.875 1 97.94 61 SER A C 1
ATOM 505 O O . SER A 1 61 ? -16.75 -15.102 -8.734 1 97.94 61 SER A O 1
ATOM 507 N N . GLU A 1 62 ? -17.406 -17.203 -9.023 1 97.88 62 GLU A N 1
ATOM 508 C CA . GLU A 1 62 ? -16.047 -17.734 -8.992 1 97.88 62 GLU A CA 1
ATOM 509 C C . GLU A 1 62 ? -15.227 -17.188 -10.156 1 97.88 62 GLU A C 1
ATOM 511 O O . GLU A 1 62 ? -14.086 -16.75 -9.961 1 97.88 62 GLU A O 1
ATOM 516 N N . ARG A 1 63 ? -15.781 -17.141 -11.297 1 97.75 63 ARG A N 1
ATOM 517 C CA . ARG A 1 63 ? -15.094 -16.641 -12.492 1 97.75 63 ARG A CA 1
ATOM 518 C C . ARG A 1 63 ? -14.75 -15.172 -12.352 1 97.75 63 ARG A C 1
ATOM 520 O O . ARG A 1 63 ? -13.633 -14.75 -12.664 1 97.75 63 ARG A O 1
ATOM 527 N N . MET A 1 64 ? -15.711 -14.438 -11.875 1 97.69 64 MET A N 1
ATOM 528 C CA . MET A 1 64 ? -15.484 -13.008 -11.68 1 97.69 64 MET A CA 1
ATOM 529 C C . MET A 1 64 ? -14.391 -12.766 -10.648 1 97.69 64 MET A C 1
ATOM 531 O O . MET A 1 64 ? -13.531 -11.906 -10.844 1 97.69 64 MET A O 1
ATOM 535 N N . SER A 1 65 ? -14.445 -13.539 -9.57 1 98.25 65 SER A N 1
ATOM 536 C CA . SER A 1 65 ? -13.445 -13.391 -8.523 1 98.25 65 SER A CA 1
ATOM 537 C C . SER A 1 65 ? -12.047 -13.727 -9.047 1 98.25 65 SER A C 1
ATOM 539 O O . SER A 1 65 ? -11.078 -13.039 -8.719 1 98.25 65 SER A O 1
ATOM 541 N N . CYS A 1 66 ? -11.953 -14.711 -9.836 1 97.88 66 CYS A N 1
ATOM 542 C CA . CYS A 1 66 ? -10.672 -15.086 -10.43 1 97.88 66 CYS A CA 1
ATOM 543 C C . CYS A 1 66 ? -10.164 -13.984 -11.352 1 97.88 66 CYS A C 1
ATOM 545 O O . CYS A 1 66 ? -8.969 -13.68 -11.359 1 97.88 66 CYS A O 1
ATOM 547 N N . ARG A 1 67 ? -11.039 -13.422 -12.109 1 97.5 67 ARG A N 1
ATOM 548 C CA . ARG A 1 67 ? -10.641 -12.328 -12.992 1 97.5 67 ARG A CA 1
ATOM 549 C C . ARG A 1 67 ? -10.164 -11.117 -12.188 1 97.5 67 ARG A C 1
ATOM 551 O O . ARG A 1 67 ? -9.188 -10.461 -12.562 1 97.5 67 ARG A O 1
ATOM 558 N N . ILE A 1 68 ? -10.906 -10.836 -11.133 1 98 68 ILE A N 1
ATOM 559 C CA . ILE A 1 68 ? -10.547 -9.727 -10.258 1 98 68 ILE A CA 1
ATOM 560 C C . ILE A 1 68 ? -9.148 -9.969 -9.68 1 98 68 ILE A C 1
ATOM 562 O O . ILE A 1 68 ? -8.289 -9.086 -9.734 1 98 68 ILE A O 1
ATOM 566 N N . THR A 1 69 ? -8.914 -11.164 -9.164 1 98 69 THR A N 1
ATOM 567 C CA . THR A 1 69 ? -7.621 -11.508 -8.57 1 98 69 THR A CA 1
ATOM 568 C C . THR A 1 69 ? -6.52 -11.484 -9.625 1 98 69 THR A C 1
ATOM 570 O O . THR A 1 69 ? -5.41 -11.023 -9.359 1 98 69 THR A O 1
ATOM 573 N N . GLY A 1 70 ? -6.832 -12 -10.805 1 97.62 70 GLY A N 1
ATOM 574 C CA . GLY A 1 70 ? -5.879 -11.953 -11.906 1 97.62 70 GLY A CA 1
ATOM 575 C C . GLY A 1 70 ? -5.52 -10.539 -12.32 1 97.62 70 GLY A C 1
ATOM 576 O O . GLY A 1 70 ? -4.355 -10.25 -12.617 1 97.62 70 GLY A O 1
ATOM 577 N N . ALA A 1 71 ? -6.477 -9.664 -12.305 1 97.88 71 ALA A N 1
ATOM 578 C CA . ALA A 1 71 ? -6.238 -8.273 -12.703 1 97.88 71 ALA A CA 1
ATOM 579 C C . ALA A 1 71 ? -5.438 -7.531 -11.641 1 97.88 71 ALA A C 1
ATOM 581 O O . ALA A 1 71 ? -4.5 -6.797 -11.961 1 97.88 71 ALA A O 1
ATOM 582 N N . LEU A 1 72 ? -5.797 -7.734 -10.367 1 98.12 72 LEU A N 1
ATOM 583 C CA . LEU A 1 72 ? -5.219 -6.945 -9.289 1 98.12 72 LEU A CA 1
ATOM 584 C C . LEU A 1 72 ? -3.904 -7.551 -8.812 1 98.12 72 LEU A C 1
ATOM 586 O O . LEU A 1 72 ? -2.842 -6.945 -8.977 1 98.12 72 LEU A O 1
ATOM 590 N N . LEU A 1 73 ? -3.922 -8.789 -8.391 1 97.81 73 LEU A N 1
ATOM 591 C CA . LEU A 1 73 ? -2.723 -9.438 -7.863 1 97.81 73 LEU A CA 1
ATOM 592 C C . LEU A 1 73 ? -1.834 -9.938 -9 1 97.81 73 LEU A C 1
ATOM 594 O O . LEU A 1 73 ? -0.653 -10.227 -8.789 1 97.81 73 LEU A O 1
ATOM 598 N N . GLY A 1 74 ? -2.416 -10.062 -10.164 1 97.69 74 GLY A N 1
ATOM 599 C CA . GLY A 1 74 ? -1.645 -10.445 -11.344 1 97.69 74 GLY A CA 1
ATOM 600 C C . GLY A 1 74 ? -1.099 -9.25 -12.109 1 97.69 74 GLY A C 1
ATOM 601 O O . GLY A 1 74 ? 0.026 -8.812 -11.859 1 97.69 74 GLY A O 1
ATOM 602 N N . LYS A 1 75 ? -1.935 -8.688 -12.945 1 97.94 75 LYS A N 1
ATOM 603 C CA . LYS A 1 75 ? -1.486 -7.68 -13.898 1 97.94 75 LYS A CA 1
ATOM 604 C C . LYS A 1 75 ? -1.062 -6.395 -13.195 1 97.94 75 LYS A C 1
ATOM 606 O O . LYS A 1 75 ? 0.01 -5.852 -13.469 1 97.94 75 LYS A O 1
ATOM 611 N N . ALA A 1 76 ? -1.843 -5.918 -12.273 1 97.81 76 ALA A N 1
ATOM 612 C CA . ALA A 1 76 ? -1.53 -4.664 -11.594 1 97.81 76 ALA A CA 1
ATOM 613 C C . ALA A 1 76 ? -0.269 -4.801 -10.75 1 97.81 76 ALA A C 1
ATOM 615 O O . ALA A 1 76 ? 0.61 -3.936 -10.789 1 97.81 76 ALA A O 1
ATOM 616 N N . LEU A 1 77 ? -0.179 -5.836 -9.969 1 98.38 77 LEU A N 1
ATOM 617 C CA . LEU A 1 77 ? 1.003 -6.027 -9.133 1 98.38 77 LEU A CA 1
ATOM 618 C C . LEU A 1 77 ? 2.254 -6.184 -9.992 1 98.38 77 LEU A C 1
ATOM 620 O O . LEU A 1 77 ? 3.326 -5.695 -9.633 1 98.38 77 LEU A O 1
ATOM 624 N N . TRP A 1 78 ? 2.107 -6.902 -11.078 1 98.25 78 TRP A N 1
ATOM 625 C CA . TRP A 1 78 ? 3.227 -7.039 -12.008 1 98.25 78 TRP A CA 1
ATOM 626 C C . TRP A 1 78 ? 3.705 -5.676 -12.492 1 98.25 78 TRP A C 1
ATOM 628 O O . TRP A 1 78 ? 4.902 -5.383 -12.461 1 98.25 78 TRP A O 1
ATOM 638 N N . TRP A 1 79 ? 2.799 -4.852 -12.875 1 97.56 79 TRP A N 1
ATOM 639 C CA . TRP A 1 79 ? 3.123 -3.516 -13.359 1 97.56 79 TRP A CA 1
ATOM 640 C C . TRP A 1 79 ? 3.773 -2.678 -12.266 1 97.56 79 TRP A C 1
ATOM 642 O O . TRP A 1 79 ? 4.664 -1.872 -12.539 1 97.56 79 TRP A O 1
ATOM 652 N N . LEU A 1 80 ? 3.412 -2.869 -11.031 1 97.75 80 LEU A N 1
ATOM 653 C CA . LEU A 1 80 ? 3.902 -2.088 -9.906 1 97.75 80 LEU A CA 1
ATOM 654 C C . LEU A 1 80 ? 5.23 -2.639 -9.398 1 97.75 80 LEU A C 1
ATOM 656 O O . LEU A 1 80 ? 5.84 -2.07 -8.492 1 97.75 80 LEU A O 1
ATOM 660 N N . SER A 1 81 ? 5.684 -3.789 -9.914 1 98.38 81 SER A N 1
ATOM 661 C CA . SER A 1 81 ? 6.883 -4.449 -9.406 1 98.38 81 SER A CA 1
ATOM 662 C C . SER A 1 81 ? 7.949 -4.566 -10.484 1 98.38 81 SER A C 1
ATOM 664 O O . SER A 1 81 ? 8.461 -5.656 -10.742 1 98.38 81 SER A O 1
ATOM 666 N N . PRO A 1 82 ? 8.398 -3.393 -11.031 1 98.19 82 PRO A N 1
ATOM 667 C CA . PRO A 1 82 ? 9.297 -3.449 -12.18 1 98.19 82 PRO A CA 1
ATOM 668 C C . PRO A 1 82 ? 10.703 -3.914 -11.797 1 98.19 82 PRO A C 1
ATOM 670 O O . PRO A 1 82 ? 11.523 -4.199 -12.68 1 98.19 82 PRO A O 1
ATOM 673 N N . HIS A 1 83 ? 11.039 -4.023 -10.469 1 98.38 83 HIS A N 1
ATOM 674 C CA . HIS A 1 83 ? 12.352 -4.492 -10.039 1 98.38 83 HIS A CA 1
ATOM 675 C C . HIS A 1 83 ? 12.461 -6.008 -10.156 1 98.38 83 HIS A C 1
ATOM 677 O O . HIS A 1 83 ? 13.547 -6.574 -9.977 1 98.38 83 HIS A O 1
ATOM 683 N N . ILE A 1 84 ? 11.375 -6.723 -10.398 1 98.62 84 ILE A N 1
ATOM 684 C CA . ILE A 1 84 ? 11.344 -8.156 -10.68 1 98.62 84 ILE A CA 1
ATOM 685 C C . ILE A 1 84 ? 11.195 -8.383 -12.18 1 98.62 84 ILE A C 1
ATOM 687 O O . ILE A 1 84 ? 10.133 -8.133 -12.758 1 98.62 84 ILE A O 1
ATOM 691 N N . HIS A 1 85 ? 12.203 -8.844 -12.781 1 98.44 85 HIS A N 1
ATOM 692 C CA . HIS A 1 85 ? 12.234 -9.039 -14.227 1 98.44 85 HIS A CA 1
ATOM 693 C C . HIS A 1 85 ? 11.844 -10.469 -14.594 1 98.44 85 HIS A C 1
ATOM 695 O O . HIS A 1 85 ? 12.391 -11.422 -14.039 1 98.44 85 HIS A O 1
ATOM 701 N N . VAL A 1 86 ? 10.914 -10.625 -15.484 1 98.12 86 VAL A N 1
ATOM 702 C CA . VAL A 1 86 ? 10.57 -11.938 -16.031 1 98.12 86 VAL A CA 1
ATOM 703 C C . VAL A 1 86 ? 11.289 -12.148 -17.359 1 98.12 86 VAL A C 1
ATOM 705 O O . VAL A 1 86 ? 11.203 -11.312 -18.25 1 98.12 86 VAL A O 1
ATOM 708 N N . ARG A 1 87 ? 11.992 -13.227 -17.406 1 97.62 87 ARG A N 1
ATOM 709 C CA . ARG A 1 87 ? 12.75 -13.594 -18.594 1 97.62 87 ARG A CA 1
ATOM 710 C C . ARG A 1 87 ? 12.203 -14.875 -19.219 1 97.62 87 ARG A C 1
ATOM 712 O O . ARG A 1 87 ? 12.336 -15.961 -18.641 1 97.62 87 ARG A O 1
ATOM 719 N N . PHE A 1 88 ? 11.742 -14.766 -20.406 1 97.19 88 PHE A N 1
ATOM 720 C CA . PHE A 1 88 ? 11.203 -15.938 -21.078 1 97.19 88 PHE A CA 1
ATOM 721 C C . PHE A 1 88 ? 12.305 -16.703 -21.812 1 97.19 88 PHE A C 1
ATOM 723 O O . PHE A 1 88 ? 13.094 -16.109 -22.531 1 97.19 88 PHE A O 1
ATOM 730 N N . LEU A 1 89 ? 12.344 -17.969 -21.562 1 97.25 89 LEU A N 1
ATOM 731 C CA . LEU A 1 89 ? 13.32 -18.812 -22.25 1 97.25 89 LEU A CA 1
ATOM 732 C C . LEU A 1 89 ? 12.883 -19.062 -23.688 1 97.25 89 LEU A C 1
ATOM 734 O O . LEU A 1 89 ? 11.695 -19.234 -23.969 1 97.25 89 LEU A O 1
ATOM 738 N N . GLU A 1 90 ? 13.891 -19.203 -24.531 1 96.38 90 GLU A N 1
ATOM 739 C CA . GLU A 1 90 ? 13.617 -19.547 -25.922 1 96.38 90 GLU A CA 1
ATOM 740 C C . GLU A 1 90 ? 12.867 -20.859 -26.031 1 96.38 90 GLU A C 1
ATOM 742 O O . GLU A 1 90 ? 13.195 -21.828 -25.328 1 96.38 90 GLU A O 1
ATOM 747 N N . GLY A 1 91 ? 11.844 -20.875 -26.891 1 96.62 91 GLY A N 1
ATOM 748 C CA . GLY A 1 91 ? 11.086 -22.109 -27.109 1 96.62 91 GLY A CA 1
ATOM 749 C C . GLY A 1 91 ? 9.844 -22.188 -26.25 1 96.62 91 GLY A C 1
ATOM 750 O O . GLY A 1 91 ? 9.023 -23.094 -26.422 1 96.62 91 GLY A O 1
ATOM 751 N N . SER A 1 92 ? 9.742 -21.328 -25.25 1 97.38 92 SER A N 1
ATOM 752 C CA . SER A 1 92 ? 8.539 -21.297 -24.422 1 97.38 92 SER A CA 1
ATOM 753 C C . SER A 1 92 ? 7.297 -21.016 -25.266 1 97.38 92 SER A C 1
ATOM 755 O O . SER A 1 92 ? 7.32 -20.172 -26.156 1 97.38 92 SER A O 1
ATOM 757 N N . LEU A 1 93 ? 6.211 -21.703 -24.953 1 96.12 93 LEU A N 1
ATOM 758 C CA . LEU A 1 93 ? 4.945 -21.453 -25.625 1 96.12 93 LEU A CA 1
ATOM 759 C C . LEU A 1 93 ? 4.363 -20.109 -25.188 1 96.12 93 LEU A C 1
ATOM 761 O O . LEU A 1 93 ? 4.707 -19.594 -24.125 1 96.12 93 LEU A O 1
ATOM 765 N N . ASP A 1 94 ? 3.52 -19.578 -26.109 1 93.88 94 ASP A N 1
ATOM 766 C CA . ASP A 1 94 ? 2.684 -18.438 -25.734 1 93.88 94 ASP A CA 1
ATOM 767 C C . ASP A 1 94 ? 1.449 -18.906 -24.953 1 93.88 94 ASP A C 1
ATOM 769 O O . ASP A 1 94 ? 0.616 -19.641 -25.484 1 93.88 94 ASP A O 1
ATOM 773 N N . TRP A 1 95 ? 1.363 -18.469 -23.734 1 90.94 95 TRP A N 1
ATOM 774 C CA . TRP A 1 95 ? 0.258 -18.906 -22.891 1 90.94 95 TRP A CA 1
ATOM 775 C C . TRP A 1 95 ? -1.084 -18.609 -23.547 1 90.94 95 TRP A C 1
ATOM 777 O O . TRP A 1 95 ? -2.045 -19.359 -23.391 1 90.94 95 TRP A O 1
ATOM 787 N N . ARG A 1 96 ? -1.23 -17.672 -24.375 1 87.75 96 ARG A N 1
ATOM 788 C CA . ARG A 1 96 ? -2.465 -17.281 -25.047 1 87.75 96 ARG A CA 1
ATOM 789 C C . ARG A 1 96 ? -2.877 -18.312 -26.094 1 87.75 96 ARG A C 1
ATOM 791 O O . ARG A 1 96 ? -4.031 -18.328 -26.516 1 87.75 96 ARG A O 1
ATOM 798 N N . ALA A 1 97 ? -1.914 -19.125 -26.375 1 84.31 97 ALA A N 1
ATOM 799 C CA . ALA A 1 97 ? -2.164 -20.094 -27.453 1 84.31 97 ALA A CA 1
ATOM 800 C C . ALA A 1 97 ? -2.436 -21.484 -26.891 1 84.31 97 ALA A C 1
ATOM 802 O O . ALA A 1 97 ? -2.725 -22.422 -27.641 1 84.31 97 ALA A O 1
ATOM 803 N N . ILE A 1 98 ? -2.355 -21.562 -25.609 1 87.06 98 ILE A N 1
ATOM 804 C CA . ILE A 1 98 ? -2.576 -22.875 -24.984 1 87.06 98 ILE A CA 1
ATOM 805 C C . ILE A 1 98 ? -4.074 -23.125 -24.859 1 87.06 98 ILE A C 1
ATOM 807 O O . ILE A 1 98 ? -4.855 -22.203 -24.625 1 87.06 98 ILE A O 1
ATOM 811 N N . GLU A 1 99 ? -4.379 -24.375 -25.031 1 84.69 99 GLU A N 1
ATOM 812 C CA . GLU A 1 99 ? -5.781 -24.766 -24.875 1 84.69 99 GLU A CA 1
ATOM 813 C C . GLU A 1 99 ? -6.277 -24.484 -23.453 1 84.69 99 GLU A C 1
ATOM 815 O O . GLU A 1 99 ? -5.59 -24.781 -22.484 1 84.69 99 GLU A O 1
ATOM 820 N N . ASN A 1 100 ? -7.41 -23.922 -23.438 1 88.38 100 ASN A N 1
ATOM 821 C CA . ASN A 1 100 ? -8.023 -23.609 -22.156 1 88.38 100 ASN A CA 1
ATOM 822 C C . ASN A 1 100 ? -8.773 -24.797 -21.578 1 88.38 100 ASN A C 1
ATOM 824 O O . ASN A 1 100 ? -9.977 -24.719 -21.312 1 88.38 100 ASN A O 1
ATOM 828 N N . ARG A 1 101 ? -8.055 -25.953 -21.516 1 87.31 101 ARG A N 1
ATOM 829 C CA . ARG A 1 101 ? -8.547 -27.219 -21 1 87.31 101 ARG A CA 1
ATOM 830 C C . ARG A 1 101 ? -7.387 -28.094 -20.516 1 87.31 101 ARG A C 1
ATOM 832 O O . ARG A 1 101 ? -6.246 -27.922 -20.953 1 87.31 101 ARG A O 1
ATOM 839 N N . GLY A 1 102 ? -7.758 -28.969 -19.594 1 89.81 102 GLY A N 1
ATOM 840 C CA . GLY A 1 102 ? -6.742 -29.906 -19.141 1 89.81 102 GLY A CA 1
ATOM 841 C C . GLY A 1 102 ? -6.074 -29.469 -17.844 1 89.81 102 GLY A C 1
ATOM 842 O O . GLY A 1 102 ? -6.742 -29.016 -16.906 1 89.81 102 GLY A O 1
ATOM 843 N N . VAL A 1 103 ? -4.688 -29.797 -17.812 1 91.94 103 VAL A N 1
ATOM 844 C CA . VAL A 1 103 ? -3.998 -29.531 -16.562 1 91.94 103 VAL A CA 1
ATOM 845 C C . VAL A 1 103 ? -2.727 -28.719 -16.828 1 91.94 103 VAL A C 1
ATOM 847 O O . VAL A 1 103 ? -2.127 -28.844 -17.906 1 91.94 103 VAL A O 1
ATOM 850 N N . VAL A 1 104 ? -2.402 -27.891 -15.883 1 94.56 104 VAL A N 1
ATOM 851 C CA . VAL A 1 104 ? -1.131 -27.172 -15.859 1 94.56 104 VAL A CA 1
ATOM 852 C C . VAL A 1 104 ? -0.374 -27.516 -14.578 1 94.56 104 VAL A C 1
ATOM 854 O O . VAL A 1 104 ? -0.892 -27.328 -13.469 1 94.56 104 VAL A O 1
ATOM 857 N N . CYS A 1 105 ? 0.77 -28.125 -14.664 1 95.19 105 CYS A N 1
ATOM 858 C CA . CYS A 1 105 ? 1.584 -28.375 -13.484 1 95.19 105 CYS A CA 1
ATOM 859 C C . CYS A 1 105 ? 2.818 -27.484 -13.469 1 95.19 105 CYS A C 1
ATOM 861 O O . CYS A 1 105 ? 3.344 -27.125 -14.516 1 95.19 105 CYS A O 1
ATOM 863 N N . ALA A 1 106 ? 3.26 -27.094 -12.344 1 97.06 106 ALA A N 1
ATOM 864 C CA . ALA A 1 106 ? 4.375 -26.156 -12.18 1 97.06 106 ALA A CA 1
ATOM 865 C C . ALA A 1 106 ? 5.293 -26.594 -11.039 1 97.06 106 ALA A C 1
ATOM 867 O O . ALA A 1 106 ? 4.875 -27.344 -10.148 1 97.06 106 ALA A O 1
ATOM 868 N N . CYS A 1 107 ? 6.578 -26.234 -11.141 1 95.94 107 CYS A N 1
ATOM 869 C CA . CYS A 1 107 ? 7.457 -26.453 -10 1 95.94 107 CYS A CA 1
ATOM 870 C C . CYS A 1 107 ? 7.055 -25.562 -8.828 1 95.94 107 CYS A C 1
ATOM 872 O O . CYS A 1 107 ? 6.309 -24.594 -9.008 1 95.94 107 CYS A O 1
ATOM 874 N N . HIS A 1 108 ? 7.457 -25.891 -7.633 1 95.75 108 HIS A N 1
ATOM 875 C CA . HIS A 1 108 ? 7.008 -25.188 -6.434 1 95.75 108 HIS A CA 1
ATOM 876 C C . HIS A 1 108 ? 8.188 -24.812 -5.543 1 95.75 108 HIS A C 1
ATOM 878 O O . HIS A 1 108 ? 8.688 -25.641 -4.781 1 95.75 108 HIS A O 1
ATOM 884 N N . THR A 1 109 ? 8.516 -23.531 -5.574 1 95.5 109 THR A N 1
ATOM 885 C CA . THR A 1 109 ? 9.727 -23.156 -4.852 1 95.5 109 THR A CA 1
ATOM 886 C C . THR A 1 109 ? 9.453 -22.016 -3.891 1 95.5 109 THR A C 1
ATOM 888 O O . THR A 1 109 ? 10.297 -21.672 -3.061 1 95.5 109 THR A O 1
ATOM 891 N N . SER A 1 110 ? 8.297 -21.375 -3.98 1 95.44 110 SER A N 1
ATOM 892 C CA . SER A 1 110 ? 8.016 -20.156 -3.217 1 95.44 110 SER A CA 1
ATOM 893 C C . SER A 1 110 ? 6.523 -19.844 -3.201 1 95.44 110 SER A C 1
ATOM 895 O O . SER A 1 110 ? 5.77 -20.359 -4.031 1 95.44 110 SER A O 1
ATOM 897 N N . PHE A 1 111 ? 6.098 -19.031 -2.246 1 92.62 111 PHE A N 1
ATOM 898 C CA . PHE A 1 111 ? 4.746 -18.469 -2.285 1 92.62 111 PHE A CA 1
ATOM 899 C C . PHE A 1 111 ? 4.566 -17.562 -3.49 1 92.62 111 PHE A C 1
ATOM 901 O O . PHE A 1 111 ? 3.453 -17.391 -3.988 1 92.62 111 PHE A O 1
ATOM 908 N N . PHE A 1 112 ? 5.66 -17.016 -3.977 1 97.31 112 PHE A N 1
ATOM 909 C CA . PHE A 1 112 ? 5.617 -16.125 -5.133 1 97.31 112 PHE A CA 1
ATOM 910 C C . PHE A 1 112 ? 5.164 -16.891 -6.379 1 97.31 112 PHE A C 1
ATOM 912 O O . PHE A 1 112 ? 4.742 -16.266 -7.363 1 97.31 112 PHE A O 1
ATOM 919 N N . ASP A 1 113 ? 5.164 -18.234 -6.363 1 97.5 113 ASP A N 1
ATOM 920 C CA . ASP A 1 113 ? 4.777 -19.047 -7.512 1 97.5 113 ASP A CA 1
ATOM 921 C C . ASP A 1 113 ? 3.352 -18.734 -7.957 1 97.5 113 ASP A C 1
ATOM 923 O O . ASP A 1 113 ? 3.09 -18.578 -9.148 1 97.5 113 ASP A O 1
ATOM 927 N N . THR A 1 114 ? 2.49 -18.594 -6.984 1 95.56 114 THR A N 1
ATOM 928 C CA . THR A 1 114 ? 1.09 -18.297 -7.273 1 95.56 114 THR A CA 1
ATOM 929 C C . THR A 1 114 ? 0.938 -16.922 -7.887 1 95.56 114 THR A C 1
ATOM 931 O O . THR A 1 114 ? 0.187 -16.734 -8.852 1 95.56 114 THR A O 1
ATOM 934 N N . ILE A 1 115 ? 1.68 -15.992 -7.41 1 97.69 115 ILE A N 1
ATOM 935 C CA . ILE A 1 115 ? 1.638 -14.625 -7.922 1 97.69 115 ILE A CA 1
ATOM 936 C C . ILE A 1 115 ? 2.203 -14.586 -9.336 1 97.69 115 ILE A C 1
ATOM 938 O O . ILE A 1 115 ? 1.633 -13.945 -10.227 1 97.69 115 ILE A O 1
ATOM 942 N N . LEU A 1 116 ? 3.289 -15.312 -9.539 1 98.25 116 LEU A N 1
ATOM 943 C CA . LEU A 1 116 ? 3.893 -15.391 -10.867 1 98.25 116 LEU A CA 1
ATOM 944 C C . LEU A 1 116 ? 2.904 -15.961 -11.883 1 98.25 116 LEU A C 1
ATOM 946 O O . LEU A 1 116 ? 2.824 -15.477 -13.016 1 98.25 116 LEU A O 1
ATOM 950 N N . PHE A 1 117 ? 2.18 -16.953 -11.469 1 96.94 117 PHE A N 1
ATOM 951 C CA . PHE A 1 117 ? 1.138 -17.516 -12.32 1 96.94 117 PHE A CA 1
ATOM 952 C C . PHE A 1 117 ? 0.123 -16.438 -12.711 1 96.94 117 PHE A C 1
ATOM 954 O O . PHE A 1 117 ? -0.215 -16.297 -13.883 1 96.94 117 PHE A O 1
ATOM 961 N N . LEU A 1 118 ? -0.328 -15.695 -11.773 1 97.06 118 LEU A N 1
ATOM 962 C CA . LEU A 1 118 ? -1.312 -14.648 -12.023 1 97.06 118 LEU A CA 1
ATOM 963 C C . LEU A 1 118 ? -0.727 -13.555 -12.914 1 97.06 118 LEU A C 1
ATOM 965 O O . LEU A 1 118 ? -1.445 -12.953 -13.711 1 97.06 118 LEU A O 1
ATOM 969 N N . TRP A 1 119 ? 0.574 -13.289 -12.758 1 97.56 119 TRP A N 1
ATOM 970 C CA . TRP A 1 119 ? 1.245 -12.297 -13.594 1 97.56 119 TRP A CA 1
ATOM 971 C C . TRP A 1 119 ? 1.156 -12.672 -15.07 1 97.56 119 TRP A C 1
ATOM 973 O O . TRP A 1 119 ? 0.826 -11.836 -15.914 1 97.56 119 TRP A O 1
ATOM 983 N N . LEU A 1 120 ? 1.333 -13.984 -15.352 1 96.69 120 LEU A N 1
ATOM 984 C CA . LEU A 1 120 ? 1.642 -14.375 -16.719 1 96.69 120 LEU A CA 1
ATOM 985 C C . LEU A 1 120 ? 0.435 -15.031 -17.391 1 96.69 120 LEU A C 1
ATOM 987 O O . LEU A 1 120 ? 0.296 -14.984 -18.609 1 96.69 120 LEU A O 1
ATOM 991 N N . CYS A 1 121 ? -0.428 -15.609 -16.594 1 95.06 121 CYS A N 1
ATOM 992 C CA . CYS A 1 121 ? -1.592 -16.312 -17.125 1 95.06 121 CYS A CA 1
ATOM 993 C C . CYS A 1 121 ? -2.635 -15.328 -17.625 1 95.06 121 CYS A C 1
ATOM 995 O O . CYS A 1 121 ? -2.979 -14.367 -16.938 1 95.06 121 CYS A O 1
ATOM 997 N N . PRO A 1 122 ? -3.174 -15.594 -18.891 1 95 122 PRO A N 1
ATOM 998 C CA . PRO A 1 122 ? -4.258 -14.734 -19.375 1 95 122 PRO A CA 1
ATOM 999 C C . PRO A 1 122 ? -5.48 -14.766 -18.453 1 95 122 PRO A C 1
ATOM 1001 O O . PRO A 1 122 ? -5.801 -15.805 -17.875 1 95 122 PRO A O 1
ATOM 1004 N N . LEU A 1 123 ? -6.199 -13.641 -18.406 1 94.69 123 LEU A N 1
ATOM 1005 C CA . LEU A 1 123 ? -7.34 -13.523 -17.5 1 94.69 123 LEU A CA 1
ATOM 1006 C C . LEU A 1 123 ? -8.422 -14.531 -17.859 1 94.69 123 LEU A C 1
ATOM 1008 O O . LEU A 1 123 ? -9.117 -15.047 -16.984 1 94.69 123 LEU A O 1
ATOM 1012 N N . SER A 1 124 ? -8.578 -14.828 -19.125 1 92.06 124 SER A N 1
ATOM 1013 C CA . SER A 1 124 ? -9.57 -15.812 -19.562 1 92.06 124 SER A CA 1
ATOM 1014 C C . SER A 1 124 ? -9.227 -17.203 -19.047 1 92.06 124 SER A C 1
ATOM 1016 O O . SER A 1 124 ? -10.109 -17.984 -18.688 1 92.06 124 SER A O 1
ATOM 1018 N N . PHE A 1 125 ? -7.949 -17.469 -19 1 94 125 PHE A N 1
ATOM 1019 C CA . PHE A 1 125 ? -7.488 -18.75 -18.5 1 94 125 PHE A CA 1
ATOM 1020 C C . PHE A 1 125 ? -7.625 -18.828 -16.984 1 94 125 PHE A C 1
ATOM 1022 O O . PHE A 1 125 ? -8.109 -19.828 -16.438 1 94 125 PHE A O 1
ATOM 1029 N N . VAL A 1 126 ? -7.289 -17.75 -16.344 1 94.69 126 VAL A N 1
ATOM 1030 C CA . VAL A 1 126 ? -7.336 -17.688 -14.883 1 94.69 126 VAL A CA 1
ATOM 1031 C C . VAL A 1 126 ? -8.766 -17.938 -14.398 1 94.69 126 VAL A C 1
ATOM 1033 O O . VAL A 1 126 ? -8.977 -18.625 -13.391 1 94.69 126 VAL A O 1
ATOM 1036 N N . SER A 1 127 ? -9.727 -17.438 -15.125 1 95.69 127 SER A N 1
ATOM 1037 C CA . SER A 1 127 ? -11.117 -17.531 -14.703 1 95.69 127 SER A CA 1
ATOM 1038 C C . SER A 1 127 ? -11.664 -18.938 -14.938 1 95.69 127 SER A C 1
ATOM 1040 O O . SER A 1 127 ? -12.75 -19.281 -14.461 1 95.69 127 SER A O 1
ATOM 1042 N N . ASN A 1 128 ? -10.891 -19.766 -15.609 1 95.81 128 ASN A N 1
ATOM 1043 C CA . ASN A 1 128 ? -11.305 -21.141 -15.883 1 95.81 128 ASN A CA 1
ATOM 1044 C C . ASN A 1 128 ? -10.406 -22.156 -15.172 1 95.81 128 ASN A C 1
ATOM 1046 O O . ASN A 1 128 ? -10.352 -23.328 -15.562 1 95.81 128 ASN A O 1
ATOM 1050 N N . CYS A 1 129 ? -9.711 -21.672 -14.219 1 94.94 129 CYS A N 1
ATOM 1051 C CA . CYS A 1 129 ? -8.766 -22.531 -13.523 1 94.94 129 CYS A CA 1
ATOM 1052 C C . CYS A 1 129 ? -9.164 -22.719 -12.062 1 94.94 129 CYS A C 1
ATOM 1054 O O . CYS A 1 129 ? -9.727 -21.812 -11.453 1 94.94 129 CYS A O 1
ATOM 1056 N N . LYS A 1 130 ? -8.961 -23.891 -11.562 1 95.44 130 LYS A N 1
ATOM 1057 C CA . LYS A 1 130 ? -8.93 -24.156 -10.133 1 95.44 130 LYS A CA 1
ATOM 1058 C C . LYS A 1 130 ? -7.602 -24.781 -9.711 1 95.44 130 LYS A C 1
ATOM 1060 O O . LYS A 1 130 ? -7.023 -25.578 -10.453 1 95.44 130 LYS A O 1
ATOM 1065 N N . ALA A 1 131 ? -7.156 -24.344 -8.602 1 94.5 131 ALA A N 1
ATOM 1066 C CA . ALA A 1 131 ? -5.914 -24.891 -8.055 1 94.5 131 ALA A CA 1
ATOM 1067 C C . ALA A 1 131 ? -6.16 -25.609 -6.738 1 94.5 131 ALA A C 1
ATOM 1069 O O . ALA A 1 131 ? -7.129 -25.312 -6.031 1 94.5 131 ALA A O 1
ATOM 1070 N N . PHE A 1 132 ? -5.262 -26.641 -6.512 1 89.69 132 PHE A N 1
ATOM 1071 C CA . PHE A 1 132 ? -5.227 -27.25 -5.191 1 89.69 132 PHE A CA 1
ATOM 1072 C C . PHE A 1 132 ? -4.375 -26.422 -4.234 1 89.69 132 PHE A C 1
ATOM 1074 O O . PHE A 1 132 ? -3.295 -25.953 -4.605 1 89.69 132 PHE A O 1
ATOM 1081 N N . ALA A 1 133 ? -4.914 -26.203 -3.072 1 90.06 133 ALA A N 1
ATOM 1082 C CA . ALA A 1 133 ? -4.152 -25.453 -2.072 1 90.06 133 ALA A CA 1
ATOM 1083 C C . ALA A 1 133 ? -4.41 -26 -0.669 1 90.06 133 ALA A C 1
ATOM 1085 O O . ALA A 1 133 ? -5.473 -26.562 -0.402 1 90.06 133 ALA A O 1
ATOM 1086 N N . LYS A 1 134 ? -3.373 -25.812 0.169 1 88.69 134 LYS A N 1
ATOM 1087 C CA . LYS A 1 134 ? -3.486 -26.25 1.558 1 88.69 134 LYS A CA 1
ATOM 1088 C C . LYS A 1 134 ? -4.684 -25.594 2.244 1 88.69 134 LYS A C 1
ATOM 1090 O O . LYS A 1 134 ? -4.859 -24.375 2.174 1 88.69 134 LYS A O 1
ATOM 1095 N N . LYS A 1 135 ? -5.422 -26.422 3.004 1 90.81 135 LYS A N 1
ATOM 1096 C CA . LYS A 1 135 ? -6.645 -25.969 3.648 1 90.81 135 LYS A CA 1
ATOM 1097 C C . LYS A 1 135 ? -6.352 -24.859 4.656 1 90.81 135 LYS A C 1
ATOM 1099 O O . LYS A 1 135 ? -7.176 -23.953 4.859 1 90.81 135 LYS A O 1
ATOM 1104 N N . ALA A 1 136 ? -5.23 -24.828 5.199 1 90.44 136 ALA A N 1
ATOM 1105 C CA . ALA A 1 136 ? -4.84 -23.828 6.199 1 90.44 136 ALA A CA 1
ATOM 1106 C C . ALA A 1 136 ? -4.883 -22.422 5.621 1 90.44 136 ALA A C 1
ATOM 1108 O O . ALA A 1 136 ? -5.082 -21.453 6.355 1 90.44 136 ALA A O 1
ATOM 1109 N N . LEU A 1 137 ? -4.789 -22.297 4.359 1 91.5 137 LEU A N 1
ATOM 1110 C CA . LEU A 1 137 ? -4.777 -20.984 3.703 1 91.5 137 LEU A CA 1
ATOM 1111 C C . LEU A 1 137 ? -6.148 -20.328 3.777 1 91.5 137 LEU A C 1
ATOM 1113 O O . LEU A 1 137 ? -6.258 -19.109 3.691 1 91.5 137 LEU A O 1
ATOM 1117 N N . TRP A 1 138 ? -7.199 -21.109 3.967 1 94.19 138 TRP A N 1
ATOM 1118 C CA . TRP A 1 138 ? -8.555 -20.578 4.066 1 94.19 138 TRP A CA 1
ATOM 1119 C C . TRP A 1 138 ? -8.742 -19.797 5.363 1 94.19 138 TRP A C 1
ATOM 1121 O O . TRP A 1 138 ? -9.688 -19.031 5.5 1 94.19 138 TRP A O 1
ATOM 1131 N N . ARG A 1 139 ? -7.809 -19.953 6.254 1 93.31 139 ARG A N 1
ATOM 1132 C CA . ARG A 1 139 ? -7.957 -19.312 7.559 1 93.31 139 ARG A CA 1
ATOM 1133 C C . ARG A 1 139 ? -7.195 -18 7.609 1 93.31 139 ARG A C 1
ATOM 1135 O O . ARG A 1 139 ? -7.312 -17.25 8.578 1 93.31 139 ARG A O 1
ATOM 1142 N N . MET A 1 140 ? -6.438 -17.75 6.605 1 92.81 140 MET A N 1
ATOM 1143 C CA . MET A 1 140 ? -5.707 -16.5 6.57 1 92.81 140 MET A CA 1
ATOM 1144 C C . MET A 1 140 ? -6.664 -15.312 6.527 1 92.81 140 MET A C 1
ATOM 1146 O O . MET A 1 140 ? -7.676 -15.352 5.824 1 92.81 140 MET A O 1
ATOM 1150 N N . PRO A 1 141 ? -6.266 -14.281 7.309 1 91.62 141 PRO A N 1
ATOM 1151 C CA . PRO A 1 141 ? -7.078 -13.07 7.191 1 91.62 141 PRO A CA 1
ATOM 1152 C C . PRO A 1 141 ? -7.027 -12.453 5.793 1 91.62 141 PRO A C 1
ATOM 1154 O O . PRO A 1 141 ? -5.969 -12.422 5.168 1 91.62 141 PRO A O 1
ATOM 1157 N N . ILE A 1 142 ? -8.078 -12.031 5.191 1 93.69 142 ILE A N 1
ATOM 1158 C CA . ILE A 1 142 ? -8.219 -11.352 3.91 1 93.69 142 ILE A CA 1
ATOM 1159 C C . ILE A 1 142 ? -8.078 -12.359 2.773 1 93.69 142 ILE A C 1
ATOM 1161 O O . ILE A 1 142 ? -9.055 -12.68 2.09 1 93.69 142 ILE A O 1
ATOM 1165 N N . MET A 1 143 ? -6.863 -13.086 2.736 1 94.44 143 MET A N 1
ATOM 1166 C CA . MET A 1 143 ? -6.586 -13.945 1.591 1 94.44 143 MET A CA 1
ATOM 1167 C C . MET A 1 143 ? -7.449 -15.203 1.633 1 94.44 143 MET A C 1
ATOM 1169 O O . MET A 1 143 ? -7.816 -15.742 0.589 1 94.44 143 MET A O 1
ATOM 1173 N N . GLY A 1 144 ? -7.758 -15.641 2.854 1 95.88 144 GLY A N 1
ATOM 1174 C CA . GLY A 1 144 ? -8.648 -16.781 2.955 1 95.88 144 GLY A CA 1
ATOM 1175 C C . GLY A 1 144 ? -9.984 -16.562 2.268 1 95.88 144 GLY A C 1
ATOM 1176 O O . GLY A 1 144 ? -10.484 -17.453 1.578 1 95.88 144 GLY A O 1
ATOM 1177 N N . GLN A 1 145 ? -10.477 -15.383 2.441 1 95.44 145 GLN A N 1
ATOM 1178 C CA . GLN A 1 145 ? -11.758 -15.055 1.827 1 95.44 145 GLN A CA 1
ATOM 1179 C C . GLN A 1 145 ? -11.633 -14.938 0.311 1 95.44 145 GLN A C 1
ATOM 1181 O O . GLN A 1 145 ? -12.555 -15.289 -0.424 1 95.44 145 GLN A O 1
ATOM 1186 N N . VAL A 1 146 ? -10.547 -14.508 -0.143 1 96.94 146 VAL A N 1
ATOM 1187 C CA . VAL A 1 146 ? -10.305 -14.367 -1.574 1 96.94 146 VAL A CA 1
ATOM 1188 C C . VAL A 1 146 ? -10.195 -15.75 -2.221 1 96.94 146 VAL A C 1
ATOM 1190 O O . VAL A 1 146 ? -10.812 -16 -3.26 1 96.94 146 VAL A O 1
ATOM 1193 N N . ILE A 1 147 ? -9.477 -16.641 -1.566 1 96.75 147 ILE A N 1
ATOM 1194 C CA . ILE A 1 147 ? -9.312 -18 -2.062 1 96.75 147 ILE A CA 1
ATOM 1195 C C . ILE A 1 147 ? -10.672 -18.688 -2.123 1 96.75 147 ILE A C 1
ATOM 1197 O O . ILE A 1 147 ? -11 -19.344 -3.115 1 96.75 147 ILE A O 1
ATOM 1201 N N . ARG A 1 148 ? -11.469 -18.484 -1.104 1 96.19 148 ARG A N 1
ATOM 1202 C CA . ARG A 1 148 ? -12.82 -19.047 -1.058 1 96.19 148 ARG A CA 1
ATOM 1203 C C . ARG A 1 148 ? -13.672 -18.516 -2.203 1 96.19 148 ARG A C 1
ATOM 1205 O O . ARG A 1 148 ? -14.406 -19.266 -2.844 1 96.19 148 ARG A O 1
ATOM 1212 N N . ALA A 1 149 ? -13.539 -17.266 -2.418 1 97.69 149 ALA A N 1
ATOM 1213 C CA . ALA A 1 149 ? -14.344 -16.625 -3.455 1 97.69 149 ALA A CA 1
ATOM 1214 C C . ALA A 1 149 ? -13.961 -17.141 -4.84 1 97.69 149 ALA A C 1
ATOM 1216 O O . ALA A 1 149 ? -14.812 -17.219 -5.734 1 97.69 149 ALA A O 1
ATOM 1217 N N . CYS A 1 150 ? -12.758 -17.547 -5.039 1 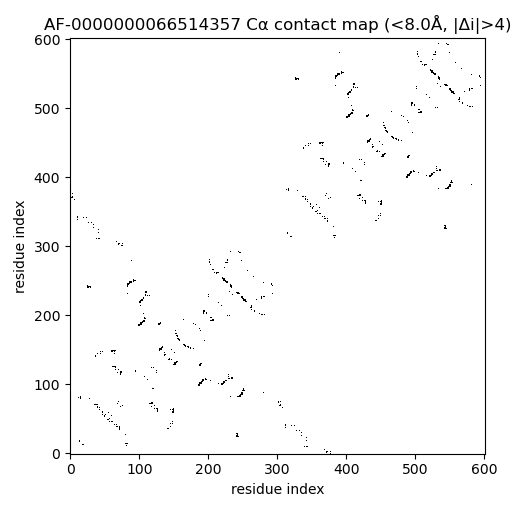97.62 150 CYS A N 1
ATOM 1218 C CA . CYS A 1 150 ? -12.258 -17.984 -6.336 1 97.62 150 CYS A CA 1
ATOM 1219 C C . CYS A 1 150 ? -12.633 -19.438 -6.59 1 97.62 150 CYS A C 1
ATOM 1221 O O . CYS A 1 150 ? -12.555 -19.922 -7.727 1 97.62 150 CYS A O 1
ATOM 1223 N N . GLY A 1 151 ? -12.969 -20.156 -5.555 1 96.5 151 GLY A N 1
ATOM 1224 C CA . GLY A 1 151 ? -13.469 -21.516 -5.711 1 96.5 151 GLY A CA 1
ATOM 1225 C C . GLY A 1 151 ? -12.359 -22.547 -5.863 1 96.5 151 GLY A C 1
ATOM 1226 O O . GLY A 1 151 ? -12.547 -23.562 -6.531 1 96.5 151 GLY A O 1
ATOM 1227 N N . HIS A 1 152 ? -11.172 -22.25 -5.293 1 96 152 HIS A N 1
ATOM 1228 C CA . HIS A 1 152 ? -10.07 -23.203 -5.34 1 96 152 HIS A CA 1
ATOM 1229 C C . HIS A 1 152 ? -10.359 -24.422 -4.477 1 96 152 HIS A C 1
ATOM 1231 O O . HIS A 1 152 ? -11.328 -24.438 -3.717 1 96 152 HIS A O 1
ATOM 1237 N N . LEU A 1 153 ? -9.586 -25.484 -4.648 1 93.12 153 LEU A N 1
ATOM 1238 C CA . LEU A 1 153 ? -9.836 -26.797 -4.047 1 93.12 153 LEU A CA 1
ATOM 1239 C C . LEU A 1 153 ? -8.891 -27.047 -2.871 1 93.12 153 LEU A C 1
ATOM 1241 O O . LEU A 1 153 ? -7.672 -27.078 -3.047 1 93.12 153 LEU A O 1
ATOM 1245 N N . PRO A 1 154 ? -9.383 -27.266 -1.697 1 92.25 154 PRO A N 1
ATOM 1246 C CA . PRO A 1 154 ? -8.523 -27.469 -0.526 1 92.25 154 PRO A CA 1
ATOM 1247 C C . PRO A 1 154 ? -7.902 -28.859 -0.479 1 92.25 154 PRO A C 1
ATOM 1249 O O . PRO A 1 154 ? -8.539 -29.844 -0.885 1 92.25 154 PRO A O 1
ATOM 1252 N N . VAL A 1 155 ? -6.727 -28.891 -0.033 1 85.5 155 VAL A N 1
ATOM 1253 C CA . VAL A 1 155 ? -6.055 -30.156 0.271 1 85.5 155 VAL A CA 1
ATOM 1254 C C . VAL A 1 155 ? -5.941 -30.328 1.784 1 85.5 155 VAL A C 1
ATOM 1256 O O . VAL A 1 155 ? -5.465 -29.438 2.484 1 85.5 155 VAL A O 1
ATOM 1259 N N . TYR A 1 156 ? -6.379 -31.469 2.271 1 83.12 156 TYR A N 1
ATOM 1260 C CA . TYR A 1 156 ? -6.414 -31.734 3.703 1 83.12 156 TYR A CA 1
ATOM 1261 C C . TYR A 1 156 ? -5.246 -32.625 4.117 1 83.12 156 TYR A C 1
ATOM 1263 O O . TYR A 1 156 ? -5.352 -33.844 4.094 1 83.12 156 TYR A O 1
ATOM 1271 N N . PHE A 1 157 ? -4.18 -32.031 4.586 1 72.94 157 PHE A N 1
ATOM 1272 C CA . PHE A 1 157 ? -3.01 -32.781 5.008 1 72.94 157 PHE A CA 1
ATOM 1273 C C . PHE A 1 157 ? -3.176 -33.281 6.441 1 72.94 157 PHE A C 1
ATOM 1275 O O . PHE A 1 157 ? -3.752 -32.594 7.281 1 72.94 157 PHE A O 1
ATOM 1282 N N . ASN A 1 158 ? -2.922 -34.625 6.715 1 70.5 158 ASN A N 1
ATOM 1283 C CA . ASN A 1 158 ? -3.023 -35.219 8.055 1 70.5 158 ASN A CA 1
ATOM 1284 C C . ASN A 1 158 ? -1.951 -34.656 8.984 1 70.5 158 ASN A C 1
ATOM 1286 O O . ASN A 1 158 ? -2.104 -34.688 10.203 1 70.5 158 ASN A O 1
ATOM 1290 N N . SER A 1 159 ? -0.792 -34.438 8.438 1 60.41 159 SER A N 1
ATOM 1291 C CA . SER A 1 159 ? 0.285 -33.938 9.289 1 60.41 159 SER A CA 1
ATOM 1292 C C . SER A 1 159 ? 0.704 -32.531 8.875 1 60.41 159 SER A C 1
ATOM 1294 O O . SER A 1 159 ? 0.538 -32.156 7.719 1 60.41 159 SER A O 1
ATOM 1296 N N . THR A 1 160 ? 0.928 -31.797 10 1 55.12 160 THR A N 1
ATOM 1297 C CA . THR A 1 160 ? 1.407 -30.438 9.766 1 55.12 160 THR A CA 1
ATOM 1298 C C . THR A 1 160 ? 2.861 -30.453 9.305 1 55.12 160 THR A C 1
ATOM 1300 O O . THR A 1 160 ? 3.434 -29.406 9.016 1 55.12 160 THR A O 1
ATOM 1303 N N . ASP A 1 161 ? 3.42 -31.578 9.312 1 51.28 161 ASP A N 1
ATOM 1304 C CA . ASP A 1 161 ? 4.824 -31.672 8.922 1 51.28 161 ASP A CA 1
ATOM 1305 C C . ASP A 1 161 ? 5.004 -31.359 7.441 1 51.28 161 ASP A C 1
ATOM 1307 O O . ASP A 1 161 ? 4.363 -31.969 6.586 1 51.28 161 ASP A O 1
ATOM 1311 N N . VAL A 1 162 ? 5.781 -30.516 7.242 1 53.09 162 VAL A N 1
ATOM 1312 C CA . VAL A 1 162 ? 6.035 -29.969 5.918 1 53.09 162 VAL A CA 1
ATOM 1313 C C . VAL A 1 162 ? 6.48 -31.078 4.973 1 53.09 162 VAL A C 1
ATOM 1315 O O . VAL A 1 162 ? 6.426 -30.922 3.748 1 53.09 162 VAL A O 1
ATOM 1318 N N . ASN A 1 163 ? 6.941 -32.219 5.574 1 46.28 163 ASN A N 1
ATOM 1319 C CA . ASN A 1 163 ? 7.496 -33.312 4.773 1 46.28 163 ASN A CA 1
ATOM 1320 C C . ASN A 1 163 ? 6.512 -34.469 4.625 1 46.28 163 ASN A C 1
ATOM 1322 O O . ASN A 1 163 ? 6.797 -35.438 3.945 1 46.28 163 ASN A O 1
ATOM 1326 N N . SER A 1 164 ? 5.473 -34.281 5.387 1 52.75 164 SER A N 1
ATOM 1327 C CA . SER A 1 164 ? 4.559 -35.438 5.383 1 52.75 164 SER A CA 1
ATOM 1328 C C . SER A 1 164 ? 3.518 -35.281 4.277 1 52.75 164 SER A C 1
ATOM 1330 O O . SER A 1 164 ? 3.006 -34.219 4.027 1 52.75 164 SER A O 1
ATOM 1332 N N . PHE A 1 165 ? 3.291 -36.375 3.406 1 59.62 165 PHE A N 1
ATOM 1333 C CA . PHE A 1 165 ? 2.451 -36.469 2.219 1 59.62 165 PHE A CA 1
ATOM 1334 C C . PHE A 1 165 ? 1.105 -37.094 2.557 1 59.62 165 PHE A C 1
ATOM 1336 O O . PHE A 1 165 ? 0.337 -37.438 1.659 1 59.62 165 PHE A O 1
ATOM 1343 N N . SER A 1 166 ? 0.892 -37.219 3.84 1 65.38 166 SER A N 1
ATOM 1344 C CA . SER A 1 166 ? -0.322 -37.969 4.121 1 65.38 166 SER A CA 1
ATOM 1345 C C . SER A 1 166 ? -1.541 -37.062 4.191 1 65.38 166 SER A C 1
ATOM 1347 O O . SER A 1 166 ? -1.502 -36 4.84 1 65.38 166 SER A O 1
ATOM 1349 N N . VAL A 1 167 ? -2.502 -37.375 3.361 1 70.69 167 VAL A N 1
ATOM 1350 C CA . VAL A 1 167 ? -3.725 -36.562 3.283 1 70.69 167 VAL A CA 1
ATOM 1351 C C . VAL A 1 167 ? -4.883 -37.344 3.912 1 70.69 167 VAL A C 1
ATOM 1353 O O . VAL A 1 167 ? -4.832 -38.562 4.016 1 70.69 167 VAL A O 1
ATOM 1356 N N . ASP A 1 168 ? -5.844 -36.562 4.426 1 75.75 168 ASP A N 1
ATOM 1357 C CA . ASP A 1 168 ? -7.109 -37.156 4.84 1 75.75 168 ASP A CA 1
ATOM 1358 C C . ASP A 1 168 ? -7.855 -37.719 3.645 1 75.75 168 ASP A C 1
ATOM 1360 O O . ASP A 1 168 ? -8.445 -37 2.854 1 75.75 168 ASP A O 1
ATOM 1364 N N . ARG A 1 169 ? -7.852 -39 3.602 1 76.62 169 ARG A N 1
ATOM 1365 C CA . ARG A 1 169 ? -8.297 -39.719 2.404 1 76.62 169 ARG A CA 1
ATOM 1366 C C . ARG A 1 169 ? -9.781 -39.438 2.141 1 76.62 169 ARG A C 1
ATOM 1368 O O . ARG A 1 169 ? -10.188 -39.25 0.994 1 76.62 169 ARG A O 1
ATOM 1375 N N . GLU A 1 170 ? -10.523 -39.469 3.15 1 80.12 170 GLU A N 1
ATOM 1376 C CA . GLU A 1 170 ? -11.961 -39.281 2.971 1 80.12 170 GLU A CA 1
ATOM 1377 C C . GLU A 1 170 ? -12.273 -37.875 2.473 1 80.12 170 GLU A C 1
ATOM 1379 O O . GLU A 1 170 ? -13.008 -37.688 1.5 1 80.12 170 GLU A O 1
ATOM 1384 N N . LYS A 1 171 ? -11.734 -36.906 3.059 1 80.69 171 LYS A N 1
ATOM 1385 C CA . LYS A 1 171 ? -11.969 -35.531 2.66 1 80.69 171 LYS A CA 1
ATOM 1386 C C . LYS A 1 171 ? -11.391 -35.25 1.278 1 80.69 171 LYS A C 1
ATOM 1388 O O . LYS A 1 171 ? -11.984 -34.531 0.486 1 80.69 171 LYS A O 1
ATOM 1393 N N . GLN A 1 172 ? -10.352 -35.906 1.052 1 81.56 172 GLN A N 1
ATOM 1394 C CA . GLN A 1 172 ? -9.68 -35.656 -0.22 1 81.56 172 GLN A CA 1
ATOM 1395 C C . GLN A 1 172 ? -10.453 -36.312 -1.376 1 81.56 172 GLN A C 1
ATOM 1397 O O . GLN A 1 172 ? -10.445 -35.781 -2.492 1 81.56 172 GLN A O 1
ATOM 1402 N N . ALA A 1 173 ? -11.117 -37.312 -1.112 1 83.44 173 ALA A N 1
ATOM 1403 C CA . ALA A 1 173 ? -11.914 -37.969 -2.145 1 83.44 173 ALA A CA 1
ATOM 1404 C C . ALA A 1 173 ? -13.039 -37.062 -2.639 1 83.44 173 ALA A C 1
ATOM 1406 O O . ALA A 1 173 ? -13.336 -37.031 -3.834 1 83.44 173 ALA A O 1
ATOM 1407 N N . VAL A 1 174 ? -13.602 -36.438 -1.735 1 86.94 174 VAL A N 1
ATOM 1408 C CA . VAL A 1 174 ? -14.68 -35.5 -2.088 1 86.94 174 VAL A CA 1
ATOM 1409 C C . VAL A 1 174 ? -14.133 -34.375 -2.969 1 86.94 174 VAL A C 1
ATOM 1411 O O . VAL A 1 174 ? -14.742 -34.031 -3.979 1 86.94 174 VAL A O 1
ATOM 1414 N N . VAL A 1 175 ? -12.992 -33.844 -2.615 1 88.56 175 VAL A N 1
ATOM 1415 C CA . VAL A 1 175 ? -12.359 -32.781 -3.363 1 88.56 175 VAL A CA 1
ATOM 1416 C C . VAL A 1 175 ? -12 -33.25 -4.766 1 88.56 175 VAL A C 1
ATOM 1418 O O . VAL A 1 175 ? -12.188 -32.531 -5.746 1 88.56 175 VAL A O 1
ATOM 1421 N N . MET A 1 176 ? -11.594 -34.469 -4.816 1 86.06 176 MET A N 1
ATOM 1422 C CA . MET A 1 176 ? -11.18 -35.031 -6.102 1 86.06 176 MET A CA 1
ATOM 1423 C C . MET A 1 176 ? -12.375 -35.219 -7.027 1 86.06 176 MET A C 1
ATOM 1425 O O . MET A 1 176 ? -12.266 -35.031 -8.242 1 86.06 176 MET A O 1
ATOM 1429 N N . THR A 1 177 ? -13.469 -35.594 -6.457 1 88.31 177 THR A N 1
ATOM 1430 C CA . THR A 1 177 ? -14.695 -35.719 -7.242 1 88.31 177 THR A CA 1
ATOM 1431 C C . THR A 1 177 ? -15.102 -34.375 -7.809 1 88.31 177 THR A C 1
ATOM 1433 O O . THR A 1 177 ? -15.516 -34.281 -8.969 1 88.31 177 THR A O 1
ATOM 1436 N N . GLU A 1 178 ? -14.961 -33.375 -6.953 1 91 178 GLU A N 1
ATOM 1437 C CA . GLU A 1 178 ? -15.25 -32.031 -7.418 1 91 178 GLU A CA 1
ATOM 1438 C C . GLU A 1 178 ? -14.305 -31.625 -8.547 1 91 178 GLU A C 1
ATOM 1440 O O . GLU A 1 178 ? -14.734 -31.016 -9.531 1 91 178 GLU A O 1
ATOM 1445 N N . ALA A 1 179 ? -13.086 -31.953 -8.414 1 89.94 179 ALA A N 1
ATOM 1446 C CA . ALA A 1 179 ? -12.078 -31.641 -9.414 1 89.94 179 ALA A CA 1
ATOM 1447 C C . ALA A 1 179 ? -12.383 -32.312 -10.742 1 89.94 179 ALA A C 1
ATOM 1449 O O . ALA A 1 179 ? -12.273 -31.703 -11.812 1 89.94 179 ALA A O 1
ATOM 1450 N N . GLU A 1 180 ? -12.781 -33.5 -10.648 1 87.94 180 GLU A N 1
ATOM 1451 C CA . GLU A 1 180 ? -13.117 -34.281 -11.844 1 87.94 180 GLU A CA 1
ATOM 1452 C C . GLU A 1 180 ? -14.312 -33.656 -12.57 1 87.94 180 GLU A C 1
ATOM 1454 O O . GLU A 1 180 ? -14.297 -33.531 -13.797 1 87.94 180 GLU A O 1
ATOM 1459 N N . GLY A 1 181 ? -15.305 -33.375 -11.773 1 89.75 181 GLY A N 1
ATOM 1460 C CA . GLY A 1 181 ? -16.453 -32.719 -12.359 1 89.75 181 GLY A CA 1
ATOM 1461 C C . GLY A 1 181 ? -16.109 -31.391 -13.047 1 89.75 181 GLY A C 1
ATOM 1462 O O . GLY A 1 181 ? -16.641 -31.094 -14.125 1 89.75 181 GLY A O 1
ATOM 1463 N N . PHE A 1 182 ? -15.234 -30.672 -12.43 1 92.81 182 PHE A N 1
ATOM 1464 C CA . PHE A 1 182 ? -14.805 -29.391 -12.984 1 92.81 182 PHE A CA 1
ATOM 1465 C C . PHE A 1 182 ? -14.062 -29.594 -14.305 1 92.81 182 PHE A C 1
ATOM 1467 O O . PHE A 1 182 ? -14.297 -28.875 -15.273 1 92.81 182 PHE A O 1
ATOM 1474 N N . MET A 1 183 ? -13.258 -30.578 -14.406 1 89.56 183 MET A N 1
ATOM 1475 C CA . MET A 1 183 ? -12.5 -30.891 -15.609 1 89.56 183 MET A CA 1
ATOM 1476 C C . MET A 1 183 ? -13.414 -31.375 -16.734 1 89.56 183 MET A C 1
ATOM 1478 O O . MET A 1 183 ? -13.227 -31.016 -17.891 1 89.56 183 MET A O 1
ATOM 1482 N N . ASP A 1 184 ? -14.375 -32.156 -16.297 1 88.06 184 ASP A N 1
ATOM 1483 C CA . ASP A 1 184 ? -15.336 -32.656 -17.266 1 88.06 184 ASP A CA 1
ATOM 1484 C C . ASP A 1 184 ? -16.141 -31.531 -17.906 1 88.06 184 ASP A C 1
ATOM 1486 O O . ASP A 1 184 ? -16.562 -31.641 -19.047 1 88.06 184 ASP A O 1
ATOM 1490 N N . GLY A 1 185 ? -16.25 -30.531 -17.141 1 90 185 GLY A N 1
ATOM 1491 C CA . GLY A 1 185 ? -16.984 -29.375 -17.641 1 90 185 GLY A CA 1
ATOM 1492 C C . GLY A 1 185 ? -16.125 -28.422 -18.453 1 90 185 GLY A C 1
ATOM 1493 O O . GLY A 1 185 ? -16.578 -27.359 -18.859 1 90 185 GLY A O 1
ATOM 1494 N N . GLY A 1 186 ? -14.836 -28.812 -18.672 1 91.12 186 GLY A N 1
ATOM 1495 C CA . GLY A 1 186 ? -13.953 -28 -19.5 1 91.12 186 GLY A CA 1
ATOM 1496 C C . GLY A 1 186 ? -13.031 -27.109 -18.688 1 91.12 186 GLY A C 1
ATOM 1497 O O . GLY A 1 186 ? -12.359 -26.234 -19.234 1 91.12 186 GLY A O 1
ATOM 1498 N N . GLY A 1 187 ? -13.023 -27.281 -17.422 1 93.44 187 GLY A N 1
ATOM 1499 C CA . GLY A 1 187 ? -12.164 -26.484 -16.562 1 93.44 187 GLY A CA 1
ATOM 1500 C C . GLY A 1 187 ? -10.719 -26.938 -16.578 1 93.44 187 GLY A C 1
ATOM 1501 O O . GLY A 1 187 ? -10.414 -28.047 -17.031 1 93.44 187 GLY A O 1
ATOM 1502 N N . VAL A 1 188 ? -9.844 -26.062 -16.156 1 94.06 188 VAL A N 1
ATOM 1503 C CA . VAL A 1 188 ? -8.414 -26.359 -16.094 1 94.06 188 VAL A CA 1
ATOM 1504 C C . VAL A 1 188 ? -7.996 -26.531 -14.633 1 94.06 188 VAL A C 1
ATOM 1506 O O . VAL A 1 188 ? -8.375 -25.734 -13.773 1 94.06 188 VAL A O 1
ATOM 1509 N N . ILE A 1 189 ? -7.277 -27.547 -14.391 1 93 189 ILE A N 1
ATOM 1510 C CA . ILE A 1 189 ? -6.738 -27.75 -13.055 1 93 189 ILE A CA 1
ATOM 1511 C C . ILE A 1 189 ? -5.25 -27.422 -13.031 1 93 189 ILE A C 1
ATOM 1513 O O . ILE A 1 189 ? -4.496 -27.859 -13.906 1 93 189 ILE A O 1
ATOM 1517 N N . CYS A 1 190 ? -4.879 -26.609 -12.07 1 93.94 190 CYS A N 1
ATOM 1518 C CA . CYS A 1 190 ? -3.479 -26.266 -11.844 1 93.94 190 CYS A CA 1
ATOM 1519 C C . CYS A 1 190 ? -2.98 -26.891 -10.539 1 93.94 190 CYS A C 1
ATOM 1521 O O . CYS A 1 190 ? -3.688 -26.875 -9.531 1 93.94 190 CYS A O 1
ATOM 1523 N N . PHE A 1 191 ? -1.76 -27.516 -10.594 1 91.88 191 PHE A N 1
ATOM 1524 C CA . PHE A 1 191 ? -1.262 -28.125 -9.367 1 91.88 191 PHE A CA 1
ATOM 1525 C C . PHE A 1 191 ? 0.261 -28.188 -9.375 1 91.88 191 PHE A C 1
ATOM 1527 O O . PHE A 1 191 ? 0.892 -28.016 -10.414 1 91.88 191 PHE A O 1
ATOM 1534 N N . PHE A 1 192 ? 0.813 -28.359 -8.203 1 95.19 192 PHE A N 1
ATOM 1535 C CA . PHE A 1 192 ? 2.236 -28.609 -7.992 1 95.19 192 PHE A CA 1
ATOM 1536 C C . PHE A 1 192 ? 2.504 -30.094 -7.785 1 95.19 192 PHE A C 1
ATOM 1538 O O . PHE A 1 192 ? 2.305 -30.625 -6.688 1 95.19 192 PHE A O 1
ATOM 1545 N N . PRO A 1 193 ? 3.055 -30.703 -8.758 1 94.94 193 PRO A N 1
ATOM 1546 C CA . PRO A 1 193 ? 3.15 -32.156 -8.703 1 94.94 193 PRO A CA 1
ATOM 1547 C C . PRO A 1 193 ? 4.141 -32.656 -7.648 1 94.94 193 PRO A C 1
ATOM 1549 O O . PRO A 1 193 ? 4.109 -33.812 -7.258 1 94.94 193 PRO A O 1
ATOM 1552 N N . GLU A 1 194 ? 5.027 -31.703 -7.258 1 93.38 194 GLU A N 1
ATOM 1553 C CA . GLU A 1 194 ? 5.957 -32.094 -6.195 1 93.38 194 GLU A CA 1
ATOM 1554 C C . GLU A 1 194 ? 5.238 -32.25 -4.863 1 93.38 194 GLU A C 1
ATOM 1556 O O . GLU A 1 194 ? 5.734 -32.938 -3.973 1 93.38 194 GLU A O 1
ATOM 1561 N N . GLY A 1 195 ? 4.156 -31.625 -4.684 1 86.56 195 GLY A N 1
ATOM 1562 C CA . GLY A 1 195 ? 3.301 -31.781 -3.518 1 86.56 195 GLY A CA 1
ATOM 1563 C C . GLY A 1 195 ? 3.754 -30.953 -2.33 1 86.56 195 GLY A C 1
ATOM 1564 O O . GLY A 1 195 ? 3.002 -30.766 -1.37 1 86.56 195 GLY A O 1
ATOM 1565 N N . VAL A 1 196 ? 5.016 -30.547 -2.336 1 85.5 196 VAL A N 1
ATOM 1566 C CA . VAL A 1 196 ? 5.574 -29.734 -1.254 1 85.5 196 VAL A CA 1
ATOM 1567 C C . VAL A 1 196 ? 6.508 -28.672 -1.829 1 85.5 196 VAL A C 1
ATOM 1569 O O . VAL A 1 196 ? 6.949 -28.781 -2.975 1 85.5 196 VAL A O 1
ATOM 1572 N N . LEU A 1 197 ? 6.73 -27.766 -1.032 1 90.19 197 LEU A N 1
ATOM 1573 C CA . LEU A 1 197 ? 7.711 -26.75 -1.421 1 90.19 197 LEU A CA 1
ATOM 1574 C C . LEU A 1 197 ? 9.102 -27.375 -1.555 1 90.19 197 LEU A C 1
ATOM 1576 O O . LEU A 1 197 ? 9.555 -28.094 -0.661 1 90.19 197 LEU A O 1
ATOM 1580 N N . ASN A 1 198 ? 9.719 -27.125 -2.623 1 93.56 198 ASN A N 1
ATOM 1581 C CA . ASN A 1 198 ? 11.062 -27.641 -2.908 1 93.56 198 ASN A CA 1
ATOM 1582 C C . ASN A 1 198 ? 12.141 -26.656 -2.453 1 93.56 198 ASN A C 1
ATOM 1584 O O . ASN A 1 198 ? 12.305 -25.594 -3.041 1 93.56 198 ASN A O 1
ATOM 1588 N N . ARG A 1 199 ? 12.992 -27 -1.512 1 90.56 199 ARG A N 1
ATOM 1589 C CA . ARG A 1 199 ? 14.023 -26.141 -0.957 1 90.56 199 ARG A CA 1
ATOM 1590 C C . ARG A 1 199 ? 15.32 -26.25 -1.759 1 90.56 199 ARG A C 1
ATOM 1592 O O . ARG A 1 199 ? 16.281 -25.531 -1.482 1 90.56 199 ARG A O 1
ATOM 1599 N N . THR A 1 200 ? 15.32 -27.172 -2.701 1 91.94 200 THR A N 1
ATOM 1600 C CA . THR A 1 200 ? 16.422 -27.297 -3.65 1 91.94 200 THR A CA 1
ATOM 1601 C C . THR A 1 200 ? 15.953 -27 -5.07 1 91.94 200 THR A C 1
ATOM 1603 O O . THR A 1 200 ? 15.82 -27.891 -5.898 1 91.94 200 THR A O 1
ATOM 1606 N N . PRO A 1 201 ? 15.844 -25.75 -5.344 1 93.94 201 PRO A N 1
ATOM 1607 C CA . PRO A 1 201 ? 15.156 -25.328 -6.566 1 93.94 201 PRO A CA 1
ATOM 1608 C C . PRO A 1 201 ? 15.875 -25.781 -7.836 1 93.94 201 PRO A C 1
ATOM 1610 O O . PRO A 1 201 ? 15.289 -25.734 -8.922 1 93.94 201 PRO A O 1
ATOM 1613 N N . GLU A 1 202 ? 17.125 -26.234 -7.719 1 96.25 202 GLU A N 1
ATOM 1614 C CA . GLU A 1 202 ? 17.891 -26.625 -8.898 1 96.25 202 GLU A CA 1
ATOM 1615 C C . GLU A 1 202 ? 17.516 -28.016 -9.383 1 96.25 202 GLU A C 1
ATOM 1617 O O . GLU A 1 202 ? 17.797 -28.375 -10.531 1 96.25 202 GLU A O 1
ATOM 1622 N N . THR A 1 203 ? 16.969 -28.781 -8.477 1 97.44 203 THR A N 1
ATOM 1623 C CA . THR A 1 203 ? 16.594 -30.156 -8.805 1 97.44 203 THR A CA 1
ATOM 1624 C C . THR A 1 203 ? 15.156 -30.438 -8.391 1 97.44 203 THR A C 1
ATOM 1626 O O . THR A 1 203 ? 14.805 -30.281 -7.215 1 97.44 203 THR A O 1
ATOM 1629 N N . LEU A 1 204 ? 14.367 -30.906 -9.352 1 97.88 204 LEU A N 1
ATOM 1630 C CA . LEU A 1 204 ? 12.969 -31.188 -9.055 1 97.88 204 LEU A CA 1
ATOM 1631 C C . LEU A 1 204 ? 12.844 -32.469 -8.203 1 97.88 204 LEU A C 1
ATOM 1633 O O . LEU A 1 204 ? 13.578 -33.406 -8.406 1 97.88 204 LEU A O 1
ATOM 1637 N N . LYS A 1 205 ? 11.891 -32.469 -7.309 1 95.44 205 LYS A N 1
ATOM 1638 C CA . LYS A 1 205 ? 11.547 -33.656 -6.551 1 95.44 205 LYS A CA 1
ATOM 1639 C C . LYS A 1 205 ? 10.68 -34.594 -7.379 1 95.44 205 LYS A C 1
ATOM 1641 O O . LYS A 1 205 ? 10.211 -34.25 -8.461 1 95.44 205 LYS A O 1
ATOM 1646 N N . ASP A 1 206 ? 10.508 -35.781 -6.809 1 93.75 206 ASP A N 1
ATOM 1647 C CA . ASP A 1 206 ? 9.609 -36.719 -7.473 1 93.75 206 ASP A CA 1
ATOM 1648 C C . ASP A 1 206 ? 8.172 -36.219 -7.461 1 93.75 206 ASP A C 1
ATOM 1650 O O . ASP A 1 206 ? 7.727 -35.625 -6.477 1 93.75 206 ASP A O 1
ATOM 1654 N N . PHE A 1 207 ? 7.531 -36.5 -8.555 1 95 207 PHE A N 1
ATOM 1655 C CA . PHE A 1 207 ? 6.152 -36.062 -8.688 1 95 207 PHE A CA 1
ATOM 1656 C C . PHE A 1 207 ? 5.188 -37.062 -8.086 1 95 207 PHE A C 1
ATOM 1658 O O . PHE A 1 207 ? 5.398 -38.281 -8.203 1 95 207 PHE A O 1
ATOM 1665 N N . ARG A 1 208 ? 4.195 -36.562 -7.48 1 86.94 208 ARG A N 1
ATOM 1666 C CA . ARG A 1 208 ? 3.16 -37.406 -6.922 1 86.94 208 ARG A CA 1
ATOM 1667 C C . ARG A 1 208 ? 2.318 -38.062 -8.023 1 86.94 208 ARG A C 1
ATOM 1669 O O . ARG A 1 208 ? 1.716 -37.344 -8.836 1 86.94 208 ARG A O 1
ATOM 1676 N N . ILE A 1 209 ? 2.104 -39.312 -7.91 1 88 209 ILE A N 1
ATOM 1677 C CA . ILE A 1 209 ? 1.524 -40.062 -9.008 1 88 209 ILE A CA 1
ATOM 1678 C C . ILE A 1 209 ? 0.001 -40 -8.938 1 88 209 ILE A C 1
ATOM 1680 O O . ILE A 1 209 ? -0.673 -40.062 -9.977 1 88 209 ILE A O 1
ATOM 1684 N N . GLY A 1 210 ? -0.546 -39.812 -7.766 1 79.69 210 GLY A N 1
ATOM 1685 C CA . GLY A 1 210 ? -1.987 -39.812 -7.57 1 79.69 210 GLY A CA 1
ATOM 1686 C C . GLY A 1 210 ? -2.723 -38.844 -8.492 1 79.69 210 GLY A C 1
ATOM 1687 O O . GLY A 1 210 ? -3.729 -39.219 -9.102 1 79.69 210 GLY A O 1
ATOM 1688 N N . THR A 1 211 ? -2.266 -37.688 -8.586 1 79.62 211 THR A N 1
ATOM 1689 C CA . THR A 1 211 ? -2.91 -36.688 -9.43 1 79.62 211 THR A CA 1
ATOM 1690 C C . THR A 1 211 ? -2.828 -37.094 -10.898 1 79.62 211 THR A C 1
ATOM 1692 O O . THR A 1 211 ? -3.793 -36.938 -11.648 1 79.62 211 THR A O 1
ATOM 1695 N N . PHE A 1 212 ? -1.71 -37.656 -11.289 1 87.56 212 PHE A N 1
ATOM 1696 C CA . PHE A 1 212 ? -1.524 -38.062 -12.68 1 87.56 212 PHE A CA 1
ATOM 1697 C C . PHE A 1 212 ? -2.436 -39.219 -13.039 1 87.56 212 PHE A C 1
ATOM 1699 O O . PHE A 1 212 ? -2.932 -39.312 -14.164 1 87.56 212 PHE A O 1
ATOM 1706 N N . ASN A 1 213 ? -2.656 -40.031 -12.07 1 83.62 213 ASN A N 1
ATOM 1707 C CA . ASN A 1 213 ? -3.568 -41.156 -12.312 1 83.62 213 ASN A CA 1
ATOM 1708 C C . ASN A 1 213 ? -4.965 -40.656 -12.688 1 83.62 213 ASN A C 1
ATOM 1710 O O . ASN A 1 213 ? -5.598 -41.188 -13.594 1 83.62 213 ASN A O 1
ATOM 1714 N N . ILE A 1 214 ? -5.355 -39.719 -12.062 1 77.12 214 ILE A N 1
ATOM 1715 C CA . ILE A 1 214 ? -6.68 -39.188 -12.312 1 77.12 214 ILE A CA 1
ATOM 1716 C C . ILE A 1 214 ? -6.707 -38.5 -13.68 1 77.12 214 ILE A C 1
ATOM 1718 O O . ILE A 1 214 ? -7.691 -38.594 -14.414 1 77.12 214 ILE A O 1
ATOM 1722 N N . LEU A 1 215 ? -5.707 -37.875 -14.031 1 78.19 215 LEU A N 1
ATOM 1723 C CA . LEU A 1 215 ? -5.598 -37.125 -15.289 1 78.19 215 LEU A CA 1
ATOM 1724 C C . LEU A 1 215 ? -5.641 -38.094 -16.484 1 78.19 215 LEU A C 1
ATOM 1726 O O . LEU A 1 215 ? -6.262 -37.781 -17.5 1 78.19 215 LEU A O 1
ATOM 1730 N N . MET A 1 216 ? -5.004 -39.125 -16.266 1 81.06 216 MET A N 1
ATOM 1731 C CA . MET A 1 216 ? -4.898 -40.094 -17.375 1 81.06 216 MET A CA 1
ATOM 1732 C C . MET A 1 216 ? -6.254 -40.719 -17.672 1 81.06 216 MET A C 1
ATOM 1734 O O . MET A 1 216 ? -6.539 -41.094 -18.812 1 81.06 216 MET A O 1
ATOM 1738 N N . LYS A 1 217 ? -7.039 -40.75 -16.656 1 78.88 217 LYS A N 1
ATOM 1739 C CA . LYS A 1 217 ? -8.383 -41.312 -16.828 1 78.88 217 LYS A CA 1
ATOM 1740 C C . LYS A 1 217 ? -9.195 -40.469 -17.797 1 78.88 217 LYS A C 1
ATOM 1742 O O . LYS A 1 217 ? -10.062 -41 -18.516 1 78.88 217 LYS A O 1
ATOM 1747 N N . HIS A 1 218 ? -8.867 -39.25 -17.938 1 79.62 218 HIS A N 1
ATOM 1748 C CA . HIS A 1 218 ? -9.672 -38.344 -18.75 1 79.62 218 HIS A CA 1
ATOM 1749 C C . HIS A 1 218 ? -8.938 -37.938 -20.016 1 79.62 218 HIS A C 1
ATOM 1751 O O . HIS A 1 218 ? -9.477 -37.188 -20.828 1 79.62 218 HIS A O 1
ATOM 1757 N N . GLN A 1 219 ? -7.758 -38.469 -20.266 1 82.25 219 GLN A N 1
ATOM 1758 C CA . GLN A 1 219 ? -6.918 -38.188 -21.438 1 82.25 219 GLN A CA 1
ATOM 1759 C C . GLN A 1 219 ? -6.84 -36.688 -21.719 1 82.25 219 GLN A C 1
ATOM 1761 O O . GLN A 1 219 ? -7.059 -36.25 -22.859 1 82.25 219 GLN A O 1
ATOM 1766 N N . LEU A 1 220 ? -6.566 -35.938 -20.781 1 87.25 220 LEU A N 1
ATOM 1767 C CA . LEU A 1 220 ? -6.527 -34.469 -20.875 1 87.25 220 LEU A CA 1
ATOM 1768 C C . LEU A 1 220 ? -5.133 -34 -21.266 1 87.25 220 LEU A C 1
ATOM 1770 O O . LEU A 1 220 ? -4.137 -34.656 -20.953 1 87.25 220 LEU A O 1
ATOM 1774 N N . PRO A 1 221 ? -5.082 -32.812 -22.031 1 90.62 221 PRO A N 1
ATOM 1775 C CA . PRO A 1 221 ? -3.77 -32.25 -22.344 1 90.62 221 PRO A CA 1
ATOM 1776 C C . PRO A 1 221 ? -3.016 -31.797 -21.094 1 90.62 221 PRO A C 1
ATOM 1778 O O . PRO A 1 221 ? -3.629 -31.297 -20.141 1 90.62 221 PRO A O 1
ATOM 1781 N N . ILE A 1 222 ? -1.671 -31.984 -21.141 1 93.44 222 ILE A N 1
ATOM 1782 C CA . ILE A 1 222 ? -0.815 -31.609 -20.016 1 93.44 222 ILE A CA 1
ATOM 1783 C C . ILE A 1 222 ? 0.145 -30.5 -20.453 1 93.44 222 ILE A C 1
ATOM 1785 O O . ILE A 1 222 ? 0.941 -30.688 -21.375 1 93.44 222 ILE A O 1
ATOM 1789 N N . HIS A 1 223 ? 0.043 -29.359 -19.875 1 95.75 223 HIS A N 1
ATOM 1790 C CA . HIS A 1 223 ? 1.039 -28.297 -20 1 95.75 223 HIS A CA 1
ATOM 1791 C C . HIS A 1 223 ? 1.856 -28.172 -18.719 1 95.75 223 HIS A C 1
ATOM 1793 O O . HIS A 1 223 ? 1.35 -28.422 -17.625 1 95.75 223 HIS A O 1
ATOM 1799 N N . TYR A 1 224 ? 3.123 -27.938 -18.891 1 97.12 224 TYR A N 1
ATOM 1800 C CA . TYR A 1 224 ? 3.975 -27.75 -17.719 1 97.12 224 TYR A CA 1
ATOM 1801 C C . TYR A 1 224 ? 4.633 -26.375 -17.734 1 97.12 224 TYR A C 1
ATOM 1803 O O . TYR A 1 224 ? 4.906 -25.828 -18.797 1 97.12 224 TYR A O 1
ATOM 1811 N N . VAL A 1 225 ? 4.797 -25.812 -16.562 1 97.62 225 VAL A N 1
ATOM 1812 C CA . VAL A 1 225 ? 5.453 -24.531 -16.359 1 97.62 225 VAL A CA 1
ATOM 1813 C C . VAL A 1 225 ? 6.684 -24.719 -15.469 1 97.62 225 VAL A C 1
ATOM 1815 O O . VAL A 1 225 ? 6.617 -25.391 -14.438 1 97.62 225 VAL A O 1
ATOM 1818 N N . VAL A 1 226 ? 7.777 -24.172 -15.93 1 98.19 226 VAL A N 1
ATOM 1819 C CA . VAL A 1 226 ? 9.023 -24.188 -15.164 1 98.19 226 VAL A CA 1
ATOM 1820 C C . VAL A 1 226 ? 9.539 -22.766 -14.992 1 98.19 226 VAL A C 1
ATOM 1822 O O . VAL A 1 226 ? 9.461 -21.953 -15.922 1 98.19 226 VAL A O 1
ATOM 1825 N N . TYR A 1 227 ? 9.984 -22.5 -13.82 1 98.25 227 TYR A N 1
ATOM 1826 C CA . TYR A 1 227 ? 10.578 -21.188 -13.57 1 98.25 227 TYR A CA 1
ATOM 1827 C C . TYR A 1 227 ? 11.688 -21.281 -12.531 1 98.25 227 TYR A C 1
ATOM 1829 O O . TYR A 1 227 ? 11.734 -22.234 -11.742 1 98.25 227 TYR A O 1
ATOM 1837 N N . TYR A 1 228 ? 12.586 -20.359 -12.578 1 98.12 228 TYR A N 1
ATOM 1838 C CA . TYR A 1 228 ? 13.688 -20.25 -11.625 1 98.12 228 TYR A CA 1
ATOM 1839 C C . TYR A 1 228 ? 13.914 -18.797 -11.219 1 98.12 228 TYR A C 1
ATOM 1841 O O . TYR A 1 228 ? 14.125 -17.938 -12.07 1 98.12 228 TYR A O 1
ATOM 1849 N N . GLY A 1 229 ? 13.875 -18.578 -9.938 1 97.56 229 GLY A N 1
ATOM 1850 C CA . GLY A 1 229 ? 14.062 -17.234 -9.422 1 97.56 229 GLY A CA 1
ATOM 1851 C C . GLY A 1 229 ? 12.945 -16.797 -8.484 1 97.56 229 GLY A C 1
ATOM 1852 O O . GLY A 1 229 ? 13.078 -15.797 -7.777 1 97.56 229 GLY A O 1
ATOM 1853 N N . SER A 1 230 ? 11.836 -17.594 -8.484 1 97.31 230 SER A N 1
ATOM 1854 C CA . SER A 1 230 ? 10.719 -17.281 -7.594 1 97.31 230 SER A CA 1
ATOM 1855 C C . SER A 1 230 ? 11.156 -17.281 -6.133 1 97.31 230 SER A C 1
ATOM 1857 O O . SER A 1 230 ? 10.781 -16.391 -5.367 1 97.31 230 SER A O 1
ATOM 1859 N N . HIS A 1 231 ? 11.992 -18.25 -5.77 1 95.56 231 HIS A N 1
ATOM 1860 C CA . HIS A 1 231 ? 12.492 -18.375 -4.406 1 95.56 231 HIS A CA 1
ATOM 1861 C C . HIS A 1 231 ? 13.414 -17.203 -4.051 1 95.56 231 HIS A C 1
ATOM 1863 O O . HIS A 1 231 ? 13.672 -16.953 -2.873 1 95.56 231 HIS A O 1
ATOM 1869 N N . GLU A 1 232 ? 13.914 -16.5 -5.031 1 96.19 232 GLU A N 1
ATOM 1870 C CA . GLU A 1 232 ? 14.781 -15.352 -4.801 1 96.19 232 GLU A CA 1
ATOM 1871 C C . GLU A 1 232 ? 13.969 -14.086 -4.555 1 96.19 232 GLU A C 1
ATOM 1873 O O . GLU A 1 232 ? 14.453 -13.133 -3.936 1 96.19 232 GLU A O 1
ATOM 1878 N N . VAL A 1 233 ? 12.789 -14.055 -5.113 1 97.56 233 VAL A N 1
ATOM 1879 C CA . VAL A 1 233 ? 11.875 -12.938 -4.879 1 97.56 233 VAL A CA 1
ATOM 1880 C C . VAL A 1 233 ? 11.266 -13.055 -3.484 1 97.56 233 VAL A C 1
ATOM 1882 O O . VAL A 1 233 ? 11.18 -12.062 -2.754 1 97.56 233 VAL A O 1
ATOM 1885 N N . TRP A 1 234 ? 10.859 -14.234 -3.135 1 96.31 234 TRP A N 1
ATOM 1886 C CA . TRP A 1 234 ? 10.227 -14.57 -1.862 1 96.31 234 TRP A CA 1
ATOM 1887 C C . TRP A 1 234 ? 10.781 -15.875 -1.304 1 96.31 234 TRP A C 1
ATOM 1889 O O . TRP A 1 234 ? 10.258 -16.953 -1.596 1 96.31 234 TRP A O 1
ATOM 1899 N N . ASP A 1 235 ? 11.711 -15.742 -0.5 1 91.31 235 ASP A N 1
ATOM 1900 C CA . ASP A 1 235 ? 12.398 -16.906 0.053 1 91.31 235 ASP A CA 1
ATOM 1901 C C . ASP A 1 235 ? 11.531 -17.594 1.108 1 91.31 235 ASP A C 1
ATOM 1903 O O . ASP A 1 235 ? 11.094 -16.969 2.07 1 91.31 235 ASP A O 1
ATOM 1907 N N . PRO A 1 236 ? 11.281 -18.875 0.963 1 82.75 236 PRO A N 1
ATOM 1908 C CA . PRO A 1 236 ? 10.375 -19.562 1.883 1 82.75 236 PRO A CA 1
ATOM 1909 C C . PRO A 1 236 ? 10.961 -19.719 3.283 1 82.75 236 PRO A C 1
ATOM 1911 O O . PRO A 1 236 ? 10.227 -19.969 4.242 1 82.75 236 PRO A O 1
ATOM 1914 N N . VAL A 1 237 ? 12.211 -19.641 3.391 1 80.06 237 VAL A N 1
ATOM 1915 C CA . VAL A 1 237 ? 12.852 -19.875 4.68 1 80.06 237 VAL A CA 1
ATOM 1916 C C . VAL A 1 237 ? 13.148 -18.547 5.375 1 80.06 237 VAL A C 1
ATOM 1918 O O . VAL A 1 237 ? 13.102 -18.469 6.605 1 80.06 237 VAL A O 1
ATOM 1921 N N . MET A 1 238 ? 13.508 -17.609 4.547 1 72.69 238 MET A N 1
ATOM 1922 C CA . MET A 1 238 ? 13.906 -16.328 5.117 1 72.69 238 MET A CA 1
ATOM 1923 C C . MET A 1 238 ? 12.719 -15.641 5.789 1 72.69 238 MET A C 1
ATOM 1925 O O . MET A 1 238 ? 11.617 -15.625 5.246 1 72.69 238 MET A O 1
ATOM 1929 N N . LYS A 1 239 ? 13.109 -15.25 7.113 1 77.25 239 LYS A N 1
ATOM 1930 C CA . LYS A 1 239 ? 12.141 -14.445 7.852 1 77.25 239 LYS A CA 1
ATOM 1931 C C . LYS A 1 239 ? 12.125 -13.008 7.348 1 77.25 239 LYS A C 1
ATOM 1933 O O . LYS A 1 239 ? 13.141 -12.508 6.859 1 77.25 239 LYS A O 1
ATOM 1938 N N . GLY A 1 240 ? 11.023 -12.461 7.121 1 84.81 240 GLY A N 1
ATOM 1939 C CA . GLY A 1 240 ? 10.898 -11.062 6.727 1 84.81 240 GLY A CA 1
ATOM 1940 C C . GLY A 1 240 ? 9.938 -10.859 5.574 1 84.81 240 GLY A C 1
ATOM 1941 O O . GLY A 1 240 ? 9.211 -11.781 5.191 1 84.81 240 GLY A O 1
ATOM 1942 N N . ILE A 1 241 ? 10.102 -9.609 4.965 1 92.62 241 ILE A N 1
ATOM 1943 C CA . ILE A 1 241 ? 9.133 -9.25 3.936 1 92.62 241 ILE A CA 1
ATOM 1944 C C . ILE A 1 241 ? 9.648 -9.688 2.566 1 92.62 241 ILE A C 1
ATOM 1946 O O . ILE A 1 241 ? 10.859 -9.688 2.324 1 92.62 241 ILE A O 1
ATOM 1950 N N . PRO A 1 242 ? 8.828 -10.125 1.661 1 96.12 242 PRO A N 1
ATOM 1951 C CA . PRO A 1 242 ? 9.211 -10.539 0.308 1 96.12 242 PRO A CA 1
ATOM 1952 C C . PRO A 1 242 ? 9.516 -9.352 -0.604 1 96.12 242 PRO A C 1
ATOM 1954 O O . PRO A 1 242 ? 9.664 -8.227 -0.128 1 96.12 242 PRO A O 1
ATOM 1957 N N . GLY A 1 243 ? 9.773 -9.703 -1.908 1 97.44 243 GLY A N 1
ATOM 1958 C CA . GLY A 1 243 ? 9.859 -8.664 -2.922 1 97.44 243 GLY A CA 1
ATOM 1959 C C . GLY A 1 243 ? 11.281 -8.312 -3.301 1 97.44 243 GLY A C 1
ATOM 1960 O O . GLY A 1 243 ? 11.562 -7.184 -3.699 1 97.44 243 GLY A O 1
ATOM 1961 N N . PHE A 1 244 ? 12.195 -9.203 -3.135 1 97.31 244 PHE A N 1
ATOM 1962 C CA . PHE A 1 244 ? 13.562 -8.953 -3.57 1 97.31 244 PHE A CA 1
ATOM 1963 C C . PHE A 1 244 ? 13.625 -8.758 -5.078 1 97.31 244 PHE A C 1
ATOM 1965 O O . PHE A 1 244 ? 12.938 -9.453 -5.828 1 97.31 244 PHE A O 1
ATOM 1972 N N . PRO A 1 245 ? 14.453 -7.77 -5.496 1 97.88 245 PRO A N 1
ATOM 1973 C CA . PRO A 1 245 ? 14.734 -7.746 -6.934 1 97.88 245 PRO A CA 1
ATOM 1974 C C . PRO A 1 245 ? 15.32 -9.062 -7.441 1 97.88 245 PRO A C 1
ATOM 1976 O O . PRO A 1 245 ? 16.125 -9.688 -6.746 1 97.88 245 PRO A O 1
ATOM 1979 N N . ALA A 1 246 ? 14.836 -9.484 -8.602 1 97.88 246 ALA A N 1
ATOM 1980 C CA . ALA A 1 246 ? 15.336 -10.742 -9.148 1 97.88 246 ALA A CA 1
ATOM 1981 C C . ALA A 1 246 ? 14.977 -10.875 -10.625 1 97.88 246 ALA A C 1
ATOM 1983 O O . ALA A 1 246 ? 14.07 -10.195 -11.117 1 97.88 246 ALA A O 1
ATOM 1984 N N . ASP A 1 247 ? 15.781 -11.641 -11.328 1 97.94 247 ASP A N 1
ATOM 1985 C CA . ASP A 1 247 ? 15.406 -12.148 -12.641 1 97.94 247 ASP A CA 1
ATOM 1986 C C . ASP A 1 247 ? 14.734 -13.516 -12.523 1 97.94 247 ASP A C 1
ATOM 1988 O O . ASP A 1 247 ? 15.359 -14.484 -12.07 1 97.94 247 ASP A O 1
ATOM 1992 N N . VAL A 1 248 ? 13.516 -13.602 -12.93 1 98.31 248 VAL A N 1
ATOM 1993 C CA . VAL A 1 248 ? 12.781 -14.867 -12.891 1 98.31 248 VAL A CA 1
ATOM 1994 C C . VAL A 1 248 ? 12.641 -15.43 -14.305 1 98.31 248 VAL A C 1
ATOM 1996 O O . VAL A 1 248 ? 11.93 -14.859 -15.133 1 98.31 248 VAL A O 1
ATOM 1999 N N . HIS A 1 249 ? 13.297 -16.5 -14.562 1 98.44 249 HIS A N 1
ATOM 2000 C CA . HIS A 1 249 ? 13.148 -17.188 -15.844 1 98.44 249 HIS A CA 1
ATOM 2001 C C . HIS A 1 249 ? 11.844 -17.984 -15.891 1 98.44 249 HIS A C 1
ATOM 2003 O O . HIS A 1 249 ? 11.391 -18.5 -14.867 1 98.44 249 HIS A O 1
ATOM 2009 N N . PHE A 1 250 ? 11.289 -18.109 -17.031 1 98.31 250 PHE A N 1
ATOM 2010 C CA . PHE A 1 250 ? 9.984 -18.75 -17.172 1 98.31 250 PHE A CA 1
ATOM 2011 C C . PHE A 1 250 ? 9.906 -19.516 -18.484 1 98.31 250 PHE A C 1
ATOM 2013 O O . PHE A 1 250 ? 10.43 -19.078 -19.5 1 98.31 250 PHE A O 1
ATOM 2020 N N . PHE A 1 251 ? 9.219 -20.719 -18.453 1 98.44 251 PHE A N 1
ATOM 2021 C CA . PHE A 1 251 ? 9.008 -21.562 -19.625 1 98.44 251 PHE A CA 1
ATOM 2022 C C . PHE A 1 251 ? 7.699 -22.344 -19.5 1 98.44 251 PHE A C 1
ATOM 2024 O O . PHE A 1 251 ? 7.406 -22.922 -18.453 1 98.44 251 PHE A O 1
ATOM 2031 N N . ILE A 1 252 ? 6.918 -22.328 -20.5 1 97.81 252 ILE A N 1
ATOM 2032 C CA . ILE A 1 252 ? 5.723 -23.172 -20.594 1 97.81 252 ILE A CA 1
ATOM 2033 C C . ILE A 1 252 ? 5.852 -24.141 -21.766 1 97.81 252 ILE A C 1
ATOM 2035 O O . ILE A 1 252 ? 6.246 -23.734 -22.859 1 97.81 252 ILE A O 1
ATOM 2039 N N . GLY A 1 253 ? 5.625 -25.406 -21.5 1 97.12 253 GLY A N 1
ATOM 2040 C CA . GLY A 1 253 ? 5.672 -26.438 -22.531 1 97.12 253 GLY A CA 1
ATOM 2041 C C . GLY A 1 253 ? 4.477 -27.375 -22.5 1 97.12 253 GLY A C 1
ATOM 2042 O O . GLY A 1 253 ? 3.654 -27.297 -21.578 1 97.12 253 GLY A O 1
ATOM 2043 N N . ASN A 1 254 ? 4.383 -28.109 -23.562 1 95.69 254 ASN A N 1
ATOM 2044 C CA . ASN A 1 254 ? 3.387 -29.172 -23.672 1 95.69 254 ASN A CA 1
ATOM 2045 C C . ASN A 1 254 ? 4.02 -30.547 -23.531 1 95.69 254 ASN A C 1
ATOM 2047 O O . ASN A 1 254 ? 5.137 -30.781 -24 1 95.69 254 ASN A O 1
ATOM 2051 N N . TYR A 1 255 ? 3.33 -31.406 -22.75 1 95.56 255 TYR A N 1
ATOM 2052 C CA . TYR A 1 255 ? 3.77 -32.781 -22.672 1 95.56 255 TYR A CA 1
ATOM 2053 C C . TYR A 1 255 ? 2.764 -33.719 -23.328 1 95.56 255 TYR A C 1
ATOM 2055 O O . TYR A 1 255 ? 1.602 -33.781 -22.922 1 95.56 255 TYR A O 1
ATOM 2063 N N . GLU A 1 256 ? 3.225 -34.469 -24.344 1 93.25 256 GLU A N 1
ATOM 2064 C CA . GLU A 1 256 ? 2.393 -35.438 -25.031 1 93.25 256 GLU A CA 1
ATOM 2065 C C . GLU A 1 256 ? 2.623 -36.844 -24.484 1 93.25 256 GLU A C 1
ATOM 2067 O O . GLU A 1 256 ? 3.758 -37.219 -24.188 1 93.25 256 GLU A O 1
ATOM 2072 N N . TYR A 1 257 ? 1.53 -37.5 -24.281 1 90.62 257 TYR A N 1
ATOM 2073 C CA . TYR A 1 257 ? 1.617 -38.875 -23.797 1 90.62 257 TYR A CA 1
ATOM 2074 C C . TYR A 1 257 ? 0.661 -39.781 -24.562 1 90.62 257 TYR A C 1
ATOM 2076 O O . TYR A 1 257 ? -0.292 -39.312 -25.188 1 90.62 257 TYR A O 1
ATOM 2084 N N . ASP A 1 258 ? 0.957 -41.094 -24.484 1 88.19 258 ASP A N 1
ATOM 2085 C CA . ASP A 1 258 ? 0.128 -42.094 -25.172 1 88.19 258 ASP A CA 1
ATOM 2086 C C . ASP A 1 258 ? -1.089 -42.469 -24.328 1 88.19 258 ASP A C 1
ATOM 2088 O O . ASP A 1 258 ? -1.036 -42.406 -23.094 1 88.19 258 ASP A O 1
ATOM 2092 N N . ALA A 1 259 ? -2.17 -42.844 -25.031 1 84.25 259 ALA A N 1
ATOM 2093 C CA . ALA A 1 259 ? -3.414 -43.219 -24.359 1 84.25 259 ALA A CA 1
ATOM 2094 C C . ALA A 1 259 ? -3.188 -44.375 -23.391 1 84.25 259 ALA A C 1
ATOM 2096 O O . ALA A 1 259 ? -3.871 -44.469 -22.359 1 84.25 259 ALA A O 1
ATOM 2097 N N . GLY A 1 260 ? -2.221 -45.156 -23.625 1 84.25 260 GLY A N 1
ATOM 2098 C CA . GLY A 1 260 ? -1.989 -46.312 -22.781 1 84.25 260 GLY A CA 1
ATOM 2099 C C . GLY A 1 260 ? -0.937 -46.094 -21.703 1 84.25 260 GLY A C 1
ATOM 2100 O O . GLY A 1 260 ? -0.586 -47 -20.953 1 84.25 260 GLY A O 1
ATOM 2101 N N . ALA A 1 261 ? -0.555 -44.875 -21.594 1 89 261 ALA A N 1
ATOM 2102 C CA . ALA A 1 261 ? 0.485 -44.594 -20.609 1 89 261 ALA A CA 1
ATOM 2103 C C . ALA A 1 261 ? -0.072 -44.625 -19.188 1 89 261 ALA A C 1
ATOM 2105 O O . ALA A 1 261 ? -1.247 -44.344 -18.969 1 89 261 ALA A O 1
ATOM 2106 N N . THR A 1 262 ? 0.819 -45.062 -18.219 1 89.5 262 THR A N 1
ATOM 2107 C CA . THR A 1 262 ? 0.425 -45.062 -16.812 1 89.5 262 THR A CA 1
ATOM 2108 C C . THR A 1 262 ? 0.694 -43.688 -16.172 1 89.5 262 THR A C 1
ATOM 2110 O O . THR A 1 262 ? 1.493 -42.906 -16.688 1 89.5 262 THR A O 1
ATOM 2113 N N . GLY A 1 263 ? 0.036 -43.469 -15.109 1 90.69 263 GLY A N 1
ATOM 2114 C CA . GLY A 1 263 ? 0.298 -42.25 -14.352 1 90.69 263 GLY A CA 1
ATOM 2115 C C . GLY A 1 263 ? 1.752 -42.125 -13.953 1 90.69 263 GLY A C 1
ATOM 2116 O O . GLY A 1 263 ? 2.305 -41 -14 1 90.69 263 GLY A O 1
ATOM 2117 N N . ALA A 1 264 ? 2.336 -43.188 -13.562 1 93 264 ALA A N 1
ATOM 2118 C CA . ALA A 1 264 ? 3.738 -43.188 -13.148 1 93 264 ALA A CA 1
ATOM 2119 C C . ALA A 1 264 ? 4.648 -42.781 -14.305 1 93 264 ALA A C 1
ATOM 2121 O O . ALA A 1 264 ? 5.594 -42.031 -14.125 1 93 264 ALA A O 1
ATOM 2122 N N . ASP A 1 265 ? 4.34 -43.344 -15.453 1 93.31 265 ASP A N 1
ATOM 2123 C CA . ASP A 1 265 ? 5.129 -43.031 -16.641 1 93.31 265 ASP A CA 1
ATOM 2124 C C . ASP A 1 265 ? 5.016 -41.562 -17 1 93.31 265 ASP A C 1
ATOM 2126 O O . ASP A 1 265 ? 6.016 -40.906 -17.328 1 93.31 265 ASP A O 1
ATOM 2130 N N . VAL A 1 266 ? 3.844 -41.094 -16.969 1 94.69 266 VAL A N 1
ATOM 2131 C CA . VAL A 1 266 ? 3.596 -39.688 -17.344 1 94.69 266 VAL A CA 1
ATOM 2132 C C . VAL A 1 266 ? 4.254 -38.75 -16.312 1 94.69 266 VAL A C 1
ATOM 2134 O O . VAL A 1 266 ? 4.887 -37.781 -16.688 1 94.69 266 VAL A O 1
ATOM 2137 N N . ALA A 1 267 ? 4.102 -39.094 -15.031 1 95.62 267 ALA A N 1
ATOM 2138 C CA . ALA A 1 267 ? 4.738 -38.312 -13.984 1 95.62 267 ALA A CA 1
ATOM 2139 C C . ALA A 1 267 ? 6.246 -38.219 -14.203 1 95.62 267 ALA A C 1
ATOM 2141 O O . ALA A 1 267 ? 6.828 -37.125 -14.133 1 95.62 267 ALA A O 1
ATOM 2142 N N . LYS A 1 268 ? 6.852 -39.312 -14.438 1 96.38 268 LYS A N 1
ATOM 2143 C CA . LYS A 1 268 ? 8.289 -39.375 -14.688 1 96.38 268 LYS A CA 1
ATOM 2144 C C . LYS A 1 268 ? 8.664 -38.562 -15.93 1 96.38 268 LYS A C 1
ATOM 2146 O O . LYS A 1 268 ? 9.648 -37.812 -15.922 1 96.38 268 LYS A O 1
ATOM 2151 N N . GLY A 1 269 ? 7.906 -38.75 -17 1 96.81 269 GLY A N 1
ATOM 2152 C CA . GLY A 1 269 ? 8.172 -38.031 -18.234 1 96.81 269 GLY A CA 1
ATOM 2153 C C . GLY A 1 269 ? 8.055 -36.531 -18.094 1 96.81 269 GLY A C 1
ATOM 2154 O O . GLY A 1 269 ? 8.906 -35.781 -18.594 1 96.81 269 GLY A O 1
ATOM 2155 N N . VAL A 1 270 ? 7 -36.062 -17.5 1 97.44 270 VAL A N 1
ATOM 2156 C CA . VAL A 1 270 ? 6.789 -34.656 -17.281 1 97.44 270 VAL A CA 1
ATOM 2157 C C . VAL A 1 270 ? 7.926 -34.094 -16.422 1 97.44 270 VAL A C 1
ATOM 2159 O O . VAL A 1 270 ? 8.453 -33 -16.719 1 97.44 270 VAL A O 1
ATOM 2162 N N . ARG A 1 271 ? 8.32 -34.781 -15.367 1 98.12 271 ARG A N 1
ATOM 2163 C CA . ARG A 1 271 ? 9.414 -34.344 -14.516 1 98.12 271 ARG A CA 1
ATOM 2164 C C . ARG A 1 271 ? 10.695 -34.156 -15.32 1 98.12 271 ARG A C 1
ATOM 2166 O O . ARG A 1 271 ? 11.406 -33.156 -15.148 1 98.12 271 ARG A O 1
ATOM 2173 N N . GLU A 1 272 ? 10.984 -35.125 -16.141 1 98.31 272 GLU A N 1
ATOM 2174 C CA . GLU A 1 272 ? 12.195 -35.062 -16.969 1 98.31 272 GLU A CA 1
ATOM 2175 C C . GLU A 1 272 ? 12.141 -33.875 -17.922 1 98.31 272 GLU A C 1
ATOM 2177 O O . GLU A 1 272 ? 13.141 -33.188 -18.125 1 98.31 272 GLU A O 1
ATOM 2182 N N . ALA A 1 273 ? 10.992 -33.688 -18.531 1 98.19 273 ALA A N 1
ATOM 2183 C CA . ALA A 1 273 ? 10.82 -32.562 -19.438 1 98.19 273 ALA A CA 1
ATOM 2184 C C . ALA A 1 273 ? 11.023 -31.234 -18.719 1 98.19 273 ALA A C 1
ATOM 2186 O O . ALA A 1 273 ? 11.688 -30.344 -19.234 1 98.19 273 ALA A O 1
ATOM 2187 N N . MET A 1 274 ? 10.477 -31.141 -17.547 1 98.5 274 MET A N 1
ATOM 2188 C CA . MET A 1 274 ? 10.594 -29.938 -16.75 1 98.5 274 MET A CA 1
ATOM 2189 C C . MET A 1 274 ? 12.039 -29.719 -16.297 1 98.5 274 MET A C 1
ATOM 2191 O O . MET A 1 274 ? 12.555 -28.594 -16.375 1 98.5 274 MET A O 1
ATOM 2195 N N . GLN A 1 275 ? 12.703 -30.812 -15.867 1 98.69 275 GLN A N 1
ATOM 2196 C CA . GLN A 1 275 ? 14.086 -30.703 -15.422 1 98.69 275 GLN A CA 1
ATOM 2197 C C . GLN A 1 275 ? 15 -30.219 -16.547 1 98.69 275 GLN A C 1
ATOM 2199 O O . GLN A 1 275 ? 15.938 -29.453 -16.312 1 98.69 275 GLN A O 1
ATOM 2204 N N . LYS A 1 276 ? 14.711 -30.688 -17.688 1 98.5 276 LYS A N 1
ATOM 2205 C CA . LYS A 1 276 ? 15.5 -30.266 -18.844 1 98.5 276 LYS A CA 1
ATOM 2206 C C . LYS A 1 276 ? 15.445 -28.75 -19.016 1 98.5 276 LYS A C 1
ATOM 2208 O O . LYS A 1 276 ? 16.469 -28.109 -19.25 1 98.5 276 LYS A O 1
ATOM 2213 N N . GLN A 1 277 ? 14.281 -28.156 -18.953 1 98.44 277 GLN A N 1
ATOM 2214 C CA . GLN A 1 277 ? 14.141 -26.719 -19.078 1 98.44 277 GLN A CA 1
ATOM 2215 C C . GLN A 1 277 ? 14.789 -25.984 -17.906 1 98.44 277 GLN A C 1
ATOM 2217 O O . GLN A 1 277 ? 15.391 -24.922 -18.078 1 98.44 277 GLN A O 1
ATOM 2222 N N . LEU A 1 278 ? 14.656 -26.547 -16.734 1 98.56 278 LEU A N 1
ATOM 2223 C CA . LEU A 1 278 ? 15.297 -25.969 -15.555 1 98.56 278 LEU A CA 1
ATOM 2224 C C . LEU A 1 278 ? 16.812 -25.922 -15.742 1 98.56 278 LEU A C 1
ATOM 2226 O O . LEU A 1 278 ? 17.453 -24.922 -15.422 1 98.56 278 LEU A O 1
ATOM 2230 N N . ASP A 1 279 ? 17.359 -26.984 -16.281 1 98.62 279 ASP A N 1
ATOM 2231 C CA . ASP A 1 279 ? 18.797 -27.047 -16.531 1 98.62 279 ASP A CA 1
ATOM 2232 C C . ASP A 1 279 ? 19.219 -25.953 -17.516 1 98.62 279 ASP A C 1
ATOM 2234 O O . ASP A 1 279 ? 20.281 -25.359 -17.375 1 98.62 279 ASP A O 1
ATOM 2238 N N . ARG A 1 280 ? 18.391 -25.703 -18.5 1 98.38 280 ARG A N 1
ATOM 2239 C CA . ARG A 1 280 ? 18.672 -24.625 -19.453 1 98.38 280 ARG A CA 1
ATOM 2240 C C . ARG A 1 280 ? 18.703 -23.266 -18.766 1 98.38 280 ARG A C 1
ATOM 2242 O O . ARG A 1 280 ? 19.547 -22.422 -19.078 1 98.38 280 ARG A O 1
ATOM 2249 N N . MET A 1 281 ? 17.812 -23.062 -17.859 1 98.06 281 MET A N 1
ATOM 2250 C CA . MET A 1 281 ? 17.766 -21.812 -17.109 1 98.06 281 MET A CA 1
ATOM 2251 C C . MET A 1 281 ? 19.016 -21.625 -16.266 1 98.06 281 MET A C 1
ATOM 2253 O O . MET A 1 281 ? 19.609 -20.547 -16.234 1 98.06 281 MET A O 1
ATOM 2257 N N . LEU A 1 282 ? 19.406 -22.703 -15.609 1 97.88 282 LEU A N 1
ATOM 2258 C CA . LEU A 1 282 ? 20.578 -22.672 -14.75 1 97.88 282 LEU A CA 1
ATOM 2259 C C . LEU A 1 282 ? 21.844 -22.406 -15.57 1 97.88 282 LEU A C 1
ATOM 2261 O O . LEU A 1 282 ? 22.703 -21.625 -15.156 1 97.88 282 LEU A O 1
ATOM 2265 N N . ALA A 1 283 ? 21.938 -23.047 -16.688 1 97.88 283 ALA A N 1
ATOM 2266 C CA . ALA A 1 283 ? 23.078 -22.844 -17.578 1 97.88 283 ALA A CA 1
ATOM 2267 C C . ALA A 1 283 ? 23.141 -21.391 -18.062 1 97.88 283 ALA A C 1
ATOM 2269 O O . ALA A 1 283 ? 24.219 -20.797 -18.109 1 97.88 283 ALA A O 1
ATOM 2270 N N . LYS A 1 284 ? 22.016 -20.859 -18.438 1 96.94 284 LYS A N 1
ATOM 2271 C CA . LYS A 1 284 ? 21.953 -19.484 -18.906 1 96.94 284 LYS A CA 1
ATOM 2272 C C . LYS A 1 284 ? 22.406 -18.516 -17.797 1 96.94 284 LYS A C 1
ATOM 2274 O O . LYS A 1 284 ? 23.156 -17.578 -18.062 1 96.94 284 LYS A O 1
ATOM 2279 N N . ARG A 1 285 ? 21.922 -18.703 -16.625 1 96.12 285 ARG A N 1
ATOM 2280 C CA . ARG A 1 285 ? 22.297 -17.859 -15.5 1 96.12 285 ARG A CA 1
ATOM 2281 C C . ARG A 1 285 ? 23.797 -17.922 -15.25 1 96.12 285 ARG A C 1
ATOM 2283 O O . ARG A 1 285 ? 24.422 -16.906 -14.945 1 96.12 285 ARG A O 1
ATOM 2290 N N . LYS A 1 286 ? 24.344 -19.109 -15.281 1 96.06 286 LYS A N 1
ATOM 2291 C CA . LYS A 1 286 ? 25.781 -19.281 -15.094 1 96.06 286 LYS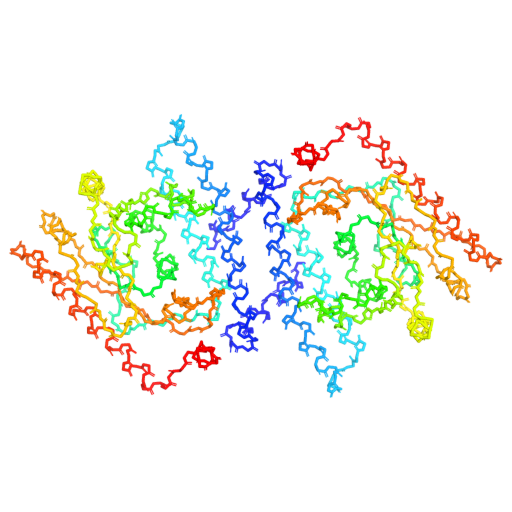 A CA 1
ATOM 2292 C C . LYS A 1 286 ? 26.562 -18.531 -16.156 1 96.06 286 LYS A C 1
ATOM 2294 O O . LYS A 1 286 ? 27.547 -17.844 -15.852 1 96.06 286 LYS A O 1
ATOM 2299 N N . LYS A 1 287 ? 26.125 -18.641 -17.375 1 96.56 287 LYS A N 1
ATOM 2300 C CA . LYS A 1 287 ? 26.781 -17.953 -18.484 1 96.56 287 LYS A CA 1
ATOM 2301 C C . LYS A 1 287 ? 26.75 -16.438 -18.297 1 96.56 28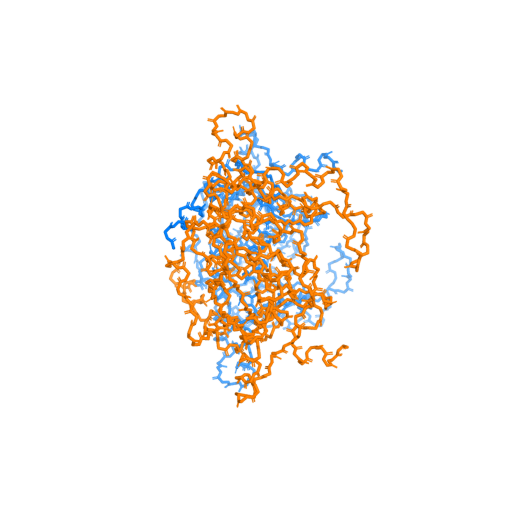7 LYS A C 1
ATOM 2303 O O . LYS A 1 287 ? 27.734 -15.758 -18.594 1 96.56 287 LYS A O 1
ATOM 2308 N N . GLU A 1 288 ? 25.625 -15.938 -17.797 1 96.06 288 GLU A N 1
ATOM 2309 C CA . GLU A 1 288 ? 25.438 -14.5 -17.625 1 96.06 288 GLU A CA 1
ATOM 2310 C C . GLU A 1 288 ? 26.047 -14.031 -16.297 1 96.06 288 GLU A C 1
ATOM 2312 O O . GLU A 1 288 ? 26.047 -12.828 -16.016 1 96.06 288 GLU A O 1
ATOM 2317 N N . GLN A 1 289 ? 26.531 -14.945 -15.422 1 94.44 289 GLN A N 1
ATOM 2318 C CA . GLN A 1 289 ? 27.094 -14.664 -14.109 1 94.44 289 GLN A CA 1
ATOM 2319 C C . GLN A 1 289 ? 26.109 -13.844 -13.266 1 94.44 289 GLN A C 1
ATOM 2321 O O . GLN A 1 289 ? 26.5 -12.875 -12.609 1 94.44 289 GLN A O 1
ATOM 2326 N N . TYR A 1 290 ? 24.859 -14.281 -13.414 1 93.62 290 TYR A N 1
ATOM 2327 C CA . TYR A 1 290 ? 23.828 -13.57 -12.664 1 93.62 290 TYR A CA 1
ATOM 2328 C C . TYR A 1 290 ? 23.859 -13.969 -11.195 1 93.62 290 TYR A C 1
ATOM 2330 O O . TYR A 1 290 ? 23.891 -15.156 -10.859 1 93.62 290 TYR A O 1
ATOM 2338 N N . VAL A 1 291 ? 23.844 -12.898 -10.359 1 89.56 291 VAL A N 1
ATOM 2339 C CA . VAL A 1 291 ? 23.703 -13.094 -8.914 1 89.56 291 VAL A CA 1
ATOM 2340 C C . VAL A 1 291 ? 22.516 -12.297 -8.391 1 89.56 291 VAL A C 1
ATOM 2342 O O . VAL A 1 291 ? 22.453 -11.078 -8.57 1 89.56 291 VAL A O 1
ATOM 2345 N N . ALA A 1 292 ? 21.594 -13.047 -7.777 1 91.19 292 ALA A N 1
ATOM 2346 C CA . ALA A 1 292 ? 20.406 -12.383 -7.246 1 91.19 292 ALA A CA 1
ATOM 2347 C C . ALA A 1 292 ? 20.766 -11.492 -6.055 1 91.19 292 ALA A C 1
ATOM 2349 O O . ALA A 1 292 ? 21.562 -11.883 -5.199 1 91.19 292 ALA A O 1
ATOM 2350 N N . PRO A 1 293 ? 20.141 -10.328 -5.926 1 88.44 293 PRO A N 1
ATOM 2351 C CA . PRO A 1 293 ? 20.422 -9.391 -4.84 1 88.44 293 PRO A CA 1
ATOM 2352 C C . PRO A 1 293 ? 20.219 -10.008 -3.459 1 88.44 293 PRO A C 1
ATOM 2354 O O . PRO A 1 293 ? 20.875 -9.609 -2.492 1 88.44 293 PRO A O 1
ATOM 2357 N N . ILE A 1 294 ? 19.359 -10.922 -3.355 1 88.69 294 ILE A N 1
ATOM 2358 C CA . ILE A 1 294 ? 19.078 -11.539 -2.064 1 88.69 294 ILE A CA 1
ATOM 2359 C C . ILE A 1 294 ? 20.344 -12.234 -1.54 1 88.69 294 ILE A C 1
ATOM 2361 O O . ILE A 1 294 ? 20.469 -12.477 -0.339 1 88.69 294 ILE A O 1
ATOM 2365 N N . SER A 1 295 ? 21.219 -12.672 -2.424 1 86.12 295 SER A N 1
ATOM 2366 C CA . SER A 1 295 ? 22.422 -13.391 -2.033 1 86.12 295 SER A CA 1
ATOM 2367 C C . SER A 1 295 ? 23.234 -12.602 -1.007 1 86.12 295 SER A C 1
ATOM 2369 O O . SER A 1 295 ? 23.844 -13.188 -0.107 1 86.12 295 SER A O 1
ATOM 2371 N N . LYS A 1 296 ? 23.156 -11.297 -1.103 1 80.81 296 LYS A N 1
ATOM 2372 C CA . LYS A 1 296 ? 23.859 -10.445 -0.155 1 80.81 296 LYS A CA 1
ATOM 2373 C C . LYS A 1 296 ? 23.203 -10.484 1.22 1 80.81 296 LYS A C 1
ATOM 2375 O O . LYS A 1 296 ? 23.859 -10.281 2.24 1 80.81 296 LYS A O 1
ATOM 2380 N N . TYR A 1 297 ? 21.953 -10.75 1.276 1 79.81 297 TYR A N 1
ATOM 2381 C CA . TYR A 1 297 ? 21.188 -10.758 2.518 1 79.81 297 TYR A CA 1
ATOM 2382 C C . TYR A 1 297 ? 21.266 -12.125 3.189 1 79.81 297 TYR A C 1
ATOM 2384 O O . TYR A 1 297 ? 21.266 -12.219 4.422 1 79.81 297 TYR A O 1
ATOM 2392 N N . ILE A 1 298 ? 21.328 -13.188 2.439 1 71 298 ILE A N 1
ATOM 2393 C CA . ILE A 1 298 ? 21.469 -14.539 2.979 1 71 298 ILE A CA 1
ATOM 2394 C C . ILE A 1 298 ? 22.859 -14.711 3.578 1 71 298 ILE A C 1
ATOM 2396 O O . ILE A 1 298 ? 23.016 -15.32 4.641 1 71 298 ILE A O 1
ATOM 2400 N N . ALA A 1 299 ? 23.859 -14.172 2.959 1 67.38 299 ALA A N 1
ATOM 2401 C CA . ALA A 1 299 ? 25.234 -14.25 3.436 1 67.38 299 ALA A CA 1
ATOM 2402 C C . ALA A 1 299 ? 25.406 -13.492 4.754 1 67.38 299 ALA A C 1
ATOM 2404 O O . ALA A 1 299 ? 26.203 -13.883 5.602 1 67.38 299 ALA A O 1
ATOM 2405 N N . ALA A 1 300 ? 24.578 -12.461 4.863 1 61.97 300 ALA A N 1
ATOM 2406 C CA . ALA A 1 300 ? 24.688 -11.633 6.059 1 61.97 300 ALA A CA 1
ATOM 2407 C C . ALA A 1 300 ? 23.953 -12.258 7.234 1 61.97 300 ALA A C 1
ATOM 2409 O O . ALA A 1 300 ? 24.141 -11.867 8.383 1 61.97 300 ALA A O 1
ATOM 2410 N N . HIS A 1 301 ? 23.062 -13.258 7.117 1 58.91 301 HIS A N 1
ATOM 2411 C CA . HIS A 1 301 ? 22.344 -13.945 8.188 1 58.91 301 HIS A CA 1
ATOM 2412 C C . HIS A 1 301 ? 22.672 -15.438 8.211 1 58.91 301 HIS A C 1
ATOM 2414 O O . HIS A 1 301 ? 22.75 -16.078 7.156 1 58.91 301 HIS A O 1
ATOM 2420 N N . MET B 1 1 ? -5.348 -3.197 -18.391 1 77.19 1 MET B N 1
ATOM 2421 C CA . MET B 1 1 ? -5.316 -1.857 -17.812 1 77.19 1 MET B CA 1
ATOM 2422 C C . MET B 1 1 ? -6.727 -1.31 -17.625 1 77.19 1 MET B C 1
ATOM 2424 O O . MET B 1 1 ? -7.086 -0.864 -16.531 1 77.19 1 MET B O 1
ATOM 2428 N N . MET B 1 2 ? -7.578 -1.623 -18.531 1 85.88 2 MET B N 1
ATOM 2429 C CA . MET B 1 2 ? -8.93 -1.085 -18.453 1 85.88 2 MET B CA 1
ATOM 2430 C C . MET B 1 2 ? -9.719 -1.758 -17.344 1 85.88 2 MET B C 1
ATOM 2432 O O . MET B 1 2 ? -10.438 -1.091 -16.594 1 85.88 2 MET B O 1
ATOM 2436 N N . LEU B 1 3 ? -9.547 -2.988 -17.172 1 86.5 3 LEU B N 1
ATOM 2437 C CA . LEU B 1 3 ? -10.258 -3.697 -16.109 1 86.5 3 LEU B CA 1
ATOM 2438 C C . LEU B 1 3 ? -9.789 -3.238 -14.734 1 86.5 3 LEU B C 1
ATOM 2440 O O . LEU B 1 3 ? -10.602 -3.055 -13.82 1 86.5 3 LEU B O 1
ATOM 2444 N N . PHE B 1 4 ? -8.609 -3.018 -14.664 1 88.69 4 PHE B N 1
ATOM 2445 C CA . PHE B 1 4 ? -8.07 -2.527 -13.398 1 88.69 4 PHE B CA 1
ATOM 2446 C C . PHE B 1 4 ? -8.703 -1.188 -13.023 1 88.69 4 PHE B C 1
ATOM 2448 O O . PHE B 1 4 ? -9.148 -0.999 -11.891 1 88.69 4 PHE B O 1
ATOM 2455 N N . LEU B 1 5 ? -8.727 -0.33 -13.977 1 88.88 5 LEU B N 1
ATOM 2456 C CA . LEU B 1 5 ? -9.258 1.006 -13.727 1 88.88 5 LEU B CA 1
ATOM 2457 C C . LEU B 1 5 ? -10.727 0.941 -13.32 1 88.88 5 LEU B C 1
ATOM 2459 O O . LEU B 1 5 ? -11.156 1.682 -12.438 1 88.88 5 LEU B O 1
ATOM 2463 N N . PHE B 1 6 ? -11.391 0.022 -13.938 1 94.19 6 PHE B N 1
ATOM 2464 C CA . PHE B 1 6 ? -12.797 -0.156 -13.625 1 94.19 6 PHE B CA 1
ATOM 2465 C C . PHE B 1 6 ? -12.969 -0.679 -12.203 1 94.19 6 PHE B C 1
ATOM 2467 O O . PHE B 1 6 ? -13.781 -0.149 -11.43 1 94.19 6 PHE B O 1
ATOM 2474 N N . LEU B 1 7 ? -12.242 -1.637 -11.852 1 94 7 LEU B N 1
ATOM 2475 C CA . LEU B 1 7 ? -12.312 -2.221 -10.516 1 94 7 LEU B CA 1
ATOM 2476 C C . LEU B 1 7 ? -11.898 -1.205 -9.453 1 94 7 LEU B C 1
ATOM 2478 O O . LEU B 1 7 ? -12.5 -1.141 -8.383 1 94 7 LEU B O 1
ATOM 2482 N N . PHE B 1 8 ? -10.906 -0.443 -9.781 1 95.12 8 PHE B N 1
ATOM 2483 C CA . PHE B 1 8 ? -10.422 0.59 -8.875 1 95.12 8 PHE B CA 1
ATOM 2484 C C . PHE B 1 8 ? -11.492 1.648 -8.641 1 95.12 8 PHE B C 1
ATOM 2486 O O . PHE B 1 8 ? -11.711 2.074 -7.5 1 95.12 8 PHE B O 1
ATOM 2493 N N . ALA B 1 9 ? -12.148 2.021 -9.672 1 95.94 9 ALA B N 1
ATOM 2494 C CA . ALA B 1 9 ? -13.219 3.014 -9.555 1 95.94 9 ALA B CA 1
ATOM 2495 C C . ALA B 1 9 ? -14.344 2.51 -8.656 1 95.94 9 ALA B C 1
ATOM 2497 O O . ALA B 1 9 ? -14.867 3.26 -7.832 1 95.94 9 ALA B O 1
ATOM 2498 N N . ILE B 1 10 ? -14.695 1.259 -8.812 1 95.62 10 ILE B N 1
ATOM 2499 C CA . ILE B 1 10 ? -15.734 0.664 -7.98 1 95.62 10 ILE B CA 1
ATOM 2500 C C . ILE B 1 10 ? -15.289 0.67 -6.52 1 95.62 10 ILE B C 1
ATOM 2502 O O . ILE B 1 10 ? -16.062 1.05 -5.633 1 95.62 10 ILE B O 1
ATOM 2506 N N . PHE B 1 11 ? -14.086 0.293 -6.312 1 97.06 11 PHE B N 1
ATOM 2507 C CA . PHE B 1 11 ? -13.555 0.245 -4.953 1 97.06 11 PHE B CA 1
ATOM 2508 C C . PHE B 1 11 ? -13.531 1.636 -4.332 1 97.06 11 PHE B C 1
ATOM 2510 O O . PHE B 1 11 ? -13.953 1.815 -3.188 1 97.06 11 PHE B O 1
ATOM 2517 N N . MET B 1 12 ? -13.062 2.652 -5.082 1 97.31 12 MET B N 1
ATOM 2518 C CA . MET B 1 12 ? -13.016 4.031 -4.605 1 97.31 12 MET B CA 1
ATOM 2519 C C . MET B 1 12 ? -14.414 4.551 -4.289 1 97.31 12 MET B C 1
ATOM 2521 O O . MET B 1 12 ? -14.594 5.305 -3.332 1 97.31 12 MET B O 1
ATOM 2525 N N . TRP B 1 13 ? -15.352 4.148 -5.078 1 96.62 13 TRP B N 1
ATOM 2526 C CA . TRP B 1 13 ? -16.734 4.543 -4.836 1 96.62 13 TRP B CA 1
ATOM 2527 C C . TRP B 1 13 ? -17.266 3.928 -3.543 1 96.62 13 TRP B C 1
ATOM 2529 O O . TRP B 1 13 ? -17.953 4.594 -2.768 1 96.62 13 TRP B O 1
ATOM 2539 N N . LEU B 1 14 ? -16.938 2.631 -3.301 1 95.75 14 LEU B N 1
ATOM 2540 C CA . LEU B 1 14 ? -17.328 1.963 -2.064 1 95.75 14 LEU B CA 1
ATOM 2541 C C . LEU B 1 14 ? -16.719 2.66 -0.854 1 95.75 14 LEU B C 1
ATOM 2543 O O . LEU B 1 14 ? -17.359 2.781 0.189 1 95.75 14 LEU B O 1
ATOM 2547 N N . LEU B 1 15 ? -15.516 3.146 -0.958 1 97 15 LEU B N 1
ATOM 2548 C CA . LEU B 1 15 ? -14.859 3.895 0.113 1 97 15 LEU B CA 1
ATOM 2549 C C . LEU B 1 15 ? -15.547 5.238 0.335 1 97 15 LEU B C 1
ATOM 2551 O O . LEU B 1 15 ? -15.883 5.59 1.469 1 97 15 LEU B O 1
ATOM 2555 N N . TYR B 1 16 ? -15.797 5.922 -0.752 1 97.56 16 TYR B N 1
ATOM 2556 C CA . TYR B 1 16 ? -16.375 7.258 -0.685 1 97.56 16 TYR B CA 1
ATOM 2557 C C . TYR B 1 16 ? -17.734 7.223 0.002 1 97.56 16 TYR B C 1
ATOM 2559 O O . TYR B 1 16 ? -18.047 8.086 0.826 1 97.56 16 TYR B O 1
ATOM 2567 N N . THR B 1 17 ? -18.547 6.199 -0.342 1 96.94 17 THR B N 1
ATOM 2568 C CA . THR B 1 17 ? -19.891 6.086 0.203 1 96.94 17 THR B CA 1
ATOM 2569 C C . THR B 1 17 ? -19.875 5.352 1.543 1 96.94 17 THR B C 1
ATOM 2571 O O . THR B 1 17 ? -20.922 5.164 2.166 1 96.94 17 THR B O 1
ATOM 2574 N N . ARG B 1 18 ? -18.688 4.926 1.979 1 96.31 18 ARG B N 1
ATOM 2575 C CA . ARG B 1 18 ? -18.484 4.242 3.252 1 96.31 18 ARG B CA 1
ATOM 2576 C C . ARG B 1 18 ? -19.359 2.998 3.352 1 96.31 18 ARG B C 1
ATOM 2578 O O . ARG B 1 18 ? -19.969 2.744 4.391 1 96.31 18 ARG B O 1
ATOM 2585 N N . ARG B 1 19 ? -19.344 2.277 2.223 1 93.12 19 ARG B N 1
ATOM 2586 C CA . ARG B 1 19 ? -20.094 1.035 2.158 1 93.12 19 ARG B CA 1
ATOM 2587 C C . ARG B 1 19 ? -19.188 -0.176 2.328 1 93.12 19 ARG B C 1
ATOM 2589 O O . ARG B 1 19 ? -19.672 -1.313 2.377 1 93.12 19 ARG B O 1
ATOM 2596 N N . CYS B 1 20 ? -17.891 0.039 2.438 1 92.06 20 CYS B N 1
ATOM 2597 C CA . CYS B 1 20 ? -16.953 -1.008 2.83 1 92.06 20 CYS B CA 1
ATOM 2598 C C . CYS B 1 20 ? -16.859 -1.104 4.348 1 92.06 20 CYS B C 1
ATOM 2600 O O . CYS B 1 20 ? -17.109 -0.13 5.055 1 92.06 20 CYS B O 1
ATOM 2602 N N . PRO B 1 21 ? -16.5 -2.332 4.84 1 91.94 21 PRO B N 1
ATOM 2603 C CA . PRO B 1 21 ? -16.219 -2.412 6.273 1 91.94 21 PRO B CA 1
ATOM 2604 C C . PRO B 1 21 ? -15.164 -1.403 6.723 1 91.94 21 PRO B C 1
ATOM 2606 O O . PRO B 1 21 ? -14.211 -1.14 5.992 1 91.94 21 PRO B O 1
ATOM 2609 N N . VAL B 1 22 ? -15.328 -0.877 7.898 1 94.81 22 VAL B N 1
ATOM 2610 C CA . VAL B 1 22 ? -14.461 0.165 8.43 1 94.81 22 VAL B CA 1
ATOM 2611 C C . VAL B 1 22 ? -13.008 -0.32 8.43 1 94.81 22 VAL B C 1
ATOM 2613 O O . VAL B 1 22 ? -12.094 0.444 8.117 1 94.81 22 VAL B O 1
ATOM 2616 N N . ILE B 1 23 ? -12.82 -1.611 8.695 1 93.44 23 ILE B N 1
ATOM 2617 C CA . ILE B 1 23 ? -11.469 -2.152 8.781 1 93.44 23 ILE B CA 1
ATOM 2618 C C . ILE B 1 23 ? -10.805 -2.096 7.41 1 93.44 23 ILE B C 1
ATOM 2620 O O . ILE B 1 23 ? -9.594 -1.87 7.309 1 93.44 23 ILE B O 1
ATOM 2624 N N . VAL B 1 24 ? -11.562 -2.256 6.387 1 95.44 24 VAL B N 1
ATOM 2625 C CA . VAL B 1 24 ? -11.023 -2.184 5.031 1 95.44 24 VAL B CA 1
ATOM 2626 C C . VAL B 1 24 ? -10.555 -0.763 4.738 1 95.44 24 VAL B C 1
ATOM 2628 O O . VAL B 1 24 ? -9.461 -0.566 4.199 1 95.44 24 VAL B O 1
ATOM 2631 N N . ALA B 1 25 ? -11.359 0.193 5.125 1 97.25 25 ALA B N 1
ATOM 2632 C CA . ALA B 1 25 ? -10.992 1.593 4.922 1 97.25 25 ALA B CA 1
ATOM 2633 C C . ALA B 1 25 ? -9.727 1.945 5.699 1 97.25 25 ALA B C 1
ATOM 2635 O O . ALA B 1 25 ? -8.844 2.625 5.176 1 97.25 25 ALA B O 1
ATOM 2636 N N . ARG B 1 26 ? -9.648 1.443 6.875 1 96.69 26 ARG B N 1
ATOM 2637 C CA . ARG B 1 26 ? -8.5 1.733 7.734 1 96.69 26 ARG B CA 1
ATOM 2638 C C . ARG B 1 26 ? -7.23 1.094 7.188 1 96.69 26 ARG B C 1
ATOM 2640 O O . ARG B 1 26 ? -6.176 1.731 7.148 1 96.69 26 ARG B O 1
ATOM 2647 N N . LEU B 1 27 ? -7.336 -0.112 6.75 1 96.56 27 LEU B N 1
ATOM 2648 C CA . LEU B 1 27 ? -6.191 -0.81 6.172 1 96.56 27 LEU B CA 1
ATOM 2649 C C . LEU B 1 27 ? -5.73 -0.131 4.887 1 96.56 27 LEU B C 1
ATOM 2651 O O . LEU B 1 27 ? -4.531 0.053 4.672 1 96.56 27 LEU B O 1
ATOM 2655 N N . TRP B 1 28 ? -6.699 0.184 4.074 1 97.62 28 TRP B N 1
ATOM 2656 C CA . TRP B 1 28 ? -6.391 0.865 2.82 1 97.62 28 TRP B CA 1
ATOM 2657 C C . TRP B 1 28 ? -5.625 2.156 3.078 1 97.62 28 TRP B C 1
ATOM 2659 O O . TRP B 1 28 ? -4.559 2.379 2.496 1 97.62 28 TRP B O 1
ATOM 2669 N N . PHE B 1 29 ? -6.148 2.979 3.965 1 98.38 29 PHE B N 1
ATOM 2670 C CA . PHE B 1 29 ? -5.512 4.246 4.293 1 98.38 29 PHE B CA 1
ATOM 2671 C C . PHE B 1 29 ? -4.094 4.027 4.797 1 98.38 29 PHE B C 1
ATOM 2673 O O . PHE B 1 29 ? -3.152 4.676 4.332 1 98.38 29 PHE B O 1
ATOM 2680 N N . SER B 1 30 ? -3.951 3.125 5.762 1 97.69 30 SER B N 1
ATOM 2681 C CA . SER B 1 30 ? -2.658 2.871 6.391 1 97.69 30 SER B CA 1
ATOM 2682 C C . SER B 1 30 ? -1.643 2.354 5.379 1 97.69 30 SER B C 1
ATOM 2684 O O . SER B 1 30 ? -0.485 2.775 5.379 1 97.69 30 SER B O 1
ATOM 2686 N N . LEU B 1 31 ? -2.039 1.498 4.523 1 97.25 31 LEU B N 1
ATOM 2687 C CA . LEU B 1 31 ? -1.14 0.934 3.523 1 97.25 31 LEU B CA 1
ATOM 2688 C C . LEU B 1 31 ? -0.753 1.983 2.486 1 97.25 31 LEU B C 1
ATOM 2690 O O . LEU B 1 31 ? 0.401 2.043 2.059 1 97.25 31 LEU B O 1
ATOM 2694 N N . CYS B 1 32 ? -1.739 2.783 2.064 1 98.06 32 CYS B N 1
ATOM 2695 C CA . CYS B 1 32 ? -1.434 3.875 1.146 1 98.06 32 CYS B CA 1
ATOM 2696 C C . CYS B 1 32 ? -0.45 4.855 1.772 1 98.06 32 CYS B C 1
ATOM 2698 O O . CYS B 1 32 ? 0.489 5.309 1.114 1 98.06 32 CYS B O 1
ATOM 2700 N N . LEU B 1 33 ? -0.722 5.176 3.01 1 97.75 33 LEU B N 1
ATOM 2701 C CA . LEU B 1 33 ? 0.163 6.086 3.729 1 97.75 33 LEU B CA 1
ATOM 2702 C C . LEU B 1 33 ? 1.591 5.551 3.75 1 97.75 33 LEU B C 1
ATOM 2704 O O . LEU B 1 33 ? 2.535 6.277 3.43 1 97.75 33 LEU B O 1
ATOM 2708 N N . LEU B 1 34 ? 1.733 4.328 4.086 1 96.5 34 LEU B N 1
ATOM 2709 C CA . LEU B 1 34 ? 3.057 3.721 4.168 1 96.5 34 LEU B CA 1
ATOM 2710 C C . LEU B 1 34 ? 3.713 3.656 2.791 1 96.5 34 LEU B C 1
ATOM 2712 O O . LEU B 1 34 ? 4.906 3.934 2.654 1 96.5 34 LEU B O 1
ATOM 2716 N N . LEU B 1 35 ? 2.939 3.275 1.808 1 97.06 35 LEU B N 1
ATOM 2717 C CA . LEU B 1 35 ? 3.443 3.188 0.442 1 97.06 35 LEU B CA 1
ATOM 2718 C C . LEU B 1 35 ? 3.965 4.539 -0.033 1 97.06 35 LEU B C 1
ATOM 2720 O O . LEU B 1 35 ? 5.062 4.625 -0.589 1 97.06 35 LEU B O 1
ATOM 2724 N N . LEU B 1 36 ? 3.215 5.559 0.187 1 97.94 36 LEU B N 1
ATOM 2725 C CA . LEU B 1 36 ? 3.596 6.902 -0.242 1 97.94 36 LEU B CA 1
ATOM 2726 C C . LEU B 1 36 ? 4.77 7.422 0.58 1 97.94 36 LEU B C 1
ATOM 2728 O O . LEU B 1 36 ? 5.609 8.164 0.068 1 97.94 36 LEU B O 1
ATOM 2732 N N . ALA B 1 37 ? 4.801 7.035 1.856 1 97.38 37 ALA B N 1
ATOM 2733 C CA . ALA B 1 37 ? 5.953 7.395 2.682 1 97.38 37 ALA B CA 1
ATOM 2734 C C . ALA B 1 37 ? 7.234 6.773 2.135 1 97.38 37 ALA B C 1
ATOM 2736 O O . ALA B 1 37 ? 8.281 7.422 2.107 1 97.38 37 ALA B O 1
ATOM 2737 N N . VAL B 1 38 ? 7.156 5.551 1.677 1 96.31 38 VAL B N 1
ATOM 2738 C CA . VAL B 1 38 ? 8.305 4.859 1.098 1 96.31 38 VAL B CA 1
ATOM 2739 C C . VAL B 1 38 ? 8.75 5.578 -0.173 1 96.31 38 VAL B C 1
ATOM 2741 O O . VAL B 1 38 ? 9.945 5.766 -0.4 1 96.31 38 VAL B O 1
ATOM 2744 N N . MET B 1 39 ? 7.797 5.965 -0.958 1 96.44 39 MET B N 1
ATOM 2745 C CA . MET B 1 39 ? 8.117 6.715 -2.17 1 96.44 39 MET B CA 1
ATOM 2746 C C . MET B 1 39 ? 8.789 8.039 -1.827 1 96.44 39 MET B C 1
ATOM 2748 O O . MET B 1 39 ? 9.773 8.422 -2.459 1 96.44 39 MET B O 1
ATOM 2752 N N . CYS B 1 40 ? 8.25 8.781 -0.822 1 97.56 40 CYS B N 1
ATOM 2753 C CA . CYS B 1 40 ? 8.867 10.023 -0.376 1 97.56 40 CYS B CA 1
ATOM 2754 C C . CYS B 1 40 ? 10.312 9.797 0.055 1 97.56 40 CYS B C 1
ATOM 2756 O O . CYS B 1 40 ? 11.203 10.555 -0.319 1 97.56 40 CYS B O 1
ATOM 2758 N N . PHE B 1 41 ? 10.469 8.766 0.807 1 96.81 41 PHE B N 1
ATOM 2759 C CA . PHE B 1 41 ? 11.805 8.422 1.281 1 96.81 41 PHE B CA 1
ATOM 2760 C C . PHE B 1 41 ? 12.766 8.227 0.11 1 96.81 41 PHE B C 1
ATOM 2762 O O . PHE B 1 41 ? 13.867 8.773 0.104 1 96.81 41 PHE B O 1
ATOM 2769 N N . ALA B 1 42 ? 12.383 7.496 -0.863 1 95.62 42 ALA B N 1
ATOM 2770 C CA . ALA B 1 42 ? 13.219 7.145 -2.008 1 95.62 42 ALA B CA 1
ATOM 2771 C C . ALA B 1 42 ? 13.562 8.375 -2.838 1 95.62 42 ALA B C 1
ATOM 2773 O O . ALA B 1 42 ? 14.641 8.453 -3.43 1 95.62 42 ALA B O 1
ATOM 2774 N N . LEU B 1 43 ? 12.672 9.352 -2.887 1 96.81 43 LEU B N 1
ATOM 2775 C CA . LEU B 1 43 ? 12.852 10.516 -3.752 1 96.81 43 LEU B CA 1
ATOM 2776 C C . LEU B 1 43 ? 13.539 11.648 -3 1 96.81 43 LEU B C 1
ATOM 2778 O O . LEU B 1 43 ? 14.375 12.352 -3.566 1 96.81 43 LEU B O 1
ATOM 2782 N N . CYS B 1 44 ? 13.242 11.781 -1.706 1 97.38 44 CYS B N 1
ATOM 2783 C CA . CYS B 1 44 ? 13.742 12.922 -0.942 1 97.38 44 CYS B CA 1
ATOM 2784 C C . CYS B 1 44 ? 15.148 12.648 -0.428 1 97.38 44 CYS B C 1
ATOM 2786 O O . CYS B 1 44 ? 15.953 13.578 -0.293 1 97.38 44 CYS B O 1
ATOM 2788 N N . THR B 1 45 ? 15.508 11.43 -0.124 1 95.38 45 THR B N 1
ATOM 2789 C CA . THR B 1 45 ? 16.812 11.117 0.456 1 95.38 45 THR B CA 1
ATOM 2790 C C . THR B 1 45 ? 17.938 11.445 -0.521 1 95.38 45 THR B C 1
ATOM 2792 O O . THR B 1 45 ? 18.906 12.102 -0.154 1 95.38 45 THR B O 1
ATOM 2795 N N . PRO B 1 46 ? 17.844 11.023 -1.809 1 94.75 46 PRO B N 1
ATOM 2796 C CA . PRO B 1 46 ? 18.891 11.414 -2.744 1 94.75 46 PRO B CA 1
ATOM 2797 C C . PRO B 1 46 ? 19.047 12.93 -2.865 1 94.75 46 PRO B C 1
ATOM 2799 O O . PRO B 1 46 ? 20.156 13.438 -3.016 1 94.75 46 PRO B O 1
ATOM 2802 N N . LEU B 1 47 ? 17.953 13.672 -2.801 1 96.38 47 LEU B N 1
ATOM 2803 C CA . LEU B 1 47 ? 18.016 15.133 -2.854 1 96.38 47 LEU B CA 1
ATOM 2804 C C . LEU B 1 47 ? 18.812 15.68 -1.679 1 96.38 47 LEU B C 1
ATOM 2806 O O . LEU B 1 47 ? 19.641 16.578 -1.855 1 96.38 47 LEU B O 1
ATOM 2810 N N . ARG B 1 48 ? 18.531 15.133 -0.533 1 96.25 48 ARG B N 1
ATOM 2811 C CA . ARG B 1 48 ? 19.25 15.57 0.66 1 96.25 48 ARG B CA 1
ATOM 2812 C C . ARG B 1 48 ? 20.734 15.25 0.549 1 96.25 48 ARG B C 1
ATOM 2814 O O . ARG B 1 48 ? 21.578 16.062 0.934 1 96.25 48 ARG B O 1
ATOM 2821 N N . ILE B 1 49 ? 21.062 14.086 0.045 1 95.75 49 ILE B N 1
ATOM 2822 C CA . ILE B 1 49 ? 22.453 13.672 -0.121 1 95.75 49 ILE B CA 1
ATOM 2823 C C . ILE B 1 49 ? 23.156 14.602 -1.111 1 95.75 49 ILE B C 1
ATOM 2825 O O . ILE B 1 49 ? 24.281 15.047 -0.867 1 95.75 49 ILE B O 1
ATOM 2829 N N . LEU B 1 50 ? 22.5 14.922 -2.197 1 96.69 50 LEU B N 1
ATOM 2830 C CA . LEU B 1 50 ? 23.062 15.828 -3.197 1 96.69 50 LEU B CA 1
ATOM 2831 C C . LEU B 1 50 ? 23.312 17.203 -2.602 1 96.69 50 LEU B C 1
ATOM 2833 O O . LEU B 1 50 ? 24.312 17.859 -2.926 1 96.69 50 LEU B O 1
ATOM 2837 N N . ALA B 1 51 ? 22.406 17.688 -1.757 1 97.19 51 ALA B N 1
ATOM 2838 C CA . ALA B 1 51 ? 22.594 18.953 -1.078 1 97.19 51 ALA B CA 1
ATOM 2839 C C . ALA B 1 51 ? 23.766 18.906 -0.109 1 97.19 51 ALA B C 1
ATOM 2841 O O . ALA B 1 51 ? 24.531 19.859 0.007 1 97.19 51 ALA B O 1
ATOM 2842 N N . GLY B 1 52 ? 23.844 17.75 0.58 1 96.19 52 GLY B N 1
ATOM 2843 C CA . GLY B 1 52 ? 24.969 17.562 1.481 1 96.19 52 GLY B CA 1
ATOM 2844 C C . GLY B 1 52 ? 26.312 17.594 0.777 1 96.19 52 GLY B C 1
ATOM 2845 O O . GLY B 1 52 ? 27.297 18.078 1.338 1 96.19 52 GLY B O 1
ATOM 2846 N N . LYS B 1 53 ? 26.344 17.203 -0.433 1 97.06 53 LYS B N 1
ATOM 2847 C CA . LYS B 1 53 ? 27.562 17.203 -1.24 1 97.06 53 LYS B CA 1
ATOM 2848 C C . LYS B 1 53 ? 27.719 18.531 -1.978 1 97.06 53 LYS B C 1
ATOM 2850 O O . LYS B 1 53 ? 28.625 18.672 -2.811 1 97.06 53 LYS B O 1
ATOM 2855 N N . LYS B 1 54 ? 26.844 19.469 -1.78 1 96.88 54 LYS B N 1
ATOM 2856 C CA . LYS B 1 54 ? 26.859 20.828 -2.334 1 96.88 54 LYS B CA 1
ATOM 2857 C C . LYS B 1 54 ? 26.672 20.797 -3.848 1 96.88 54 LYS B C 1
ATOM 2859 O O . LYS B 1 54 ? 27.172 21.688 -4.555 1 96.88 54 LYS B O 1
ATOM 2864 N N . ILE B 1 55 ? 26.016 19.734 -4.305 1 96.75 55 ILE B N 1
ATOM 2865 C CA . I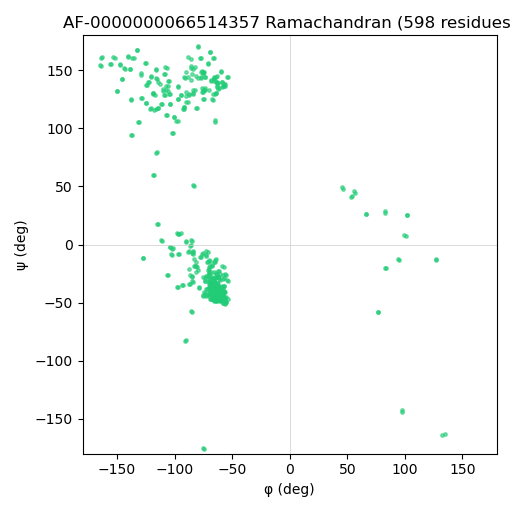LE B 1 55 ? 25.703 19.656 -5.727 1 96.75 55 ILE B CA 1
ATOM 2866 C C . ILE B 1 55 ? 24.484 20.531 -6.047 1 96.75 55 ILE B C 1
ATOM 2868 O O . ILE B 1 55 ? 24.422 21.125 -7.117 1 96.75 55 ILE B O 1
ATOM 2872 N N . ILE B 1 56 ? 23.562 20.562 -5.133 1 97.12 56 ILE B N 1
ATOM 2873 C CA . ILE B 1 56 ? 22.438 21.484 -5.223 1 97.12 56 ILE B CA 1
ATOM 2874 C C . ILE B 1 56 ? 22.344 22.312 -3.943 1 97.12 56 ILE B C 1
ATOM 2876 O O . ILE B 1 56 ? 22.859 21.906 -2.9 1 97.12 56 ILE B O 1
ATOM 2880 N N . LYS B 1 57 ? 21.719 23.484 -4.09 1 97.44 57 LYS B N 1
ATOM 2881 C CA . LYS B 1 57 ? 21.562 24.344 -2.924 1 97.44 57 LYS B CA 1
ATOM 2882 C C . LYS B 1 57 ? 20.641 23.703 -1.887 1 97.44 57 LYS B C 1
ATOM 2884 O O . LYS B 1 57 ? 19.625 23.094 -2.238 1 97.44 57 LYS B O 1
ATOM 2889 N N . LYS B 1 58 ? 20.984 23.891 -0.625 1 96.56 58 LYS B N 1
ATOM 2890 C CA . LYS B 1 58 ? 20.219 23.312 0.479 1 96.56 58 LYS B CA 1
ATOM 2891 C C . LYS B 1 58 ? 18.766 23.75 0.415 1 96.56 58 LYS B C 1
ATOM 2893 O O . LYS B 1 58 ? 17.859 22.906 0.514 1 96.56 58 LYS B O 1
ATOM 2898 N N . ARG B 1 59 ? 18.516 25.016 0.186 1 96 59 ARG B N 1
ATOM 2899 C CA . ARG B 1 59 ? 17.156 25.547 0.159 1 96 59 ARG B CA 1
ATOM 2900 C C . ARG B 1 59 ? 16.359 24.953 -1.007 1 96 59 ARG B C 1
ATOM 2902 O O . ARG B 1 59 ? 15.172 24.688 -0.88 1 96 59 ARG B O 1
ATOM 2909 N N . ARG B 1 60 ? 17 24.781 -2.1 1 97.06 60 ARG B N 1
ATOM 2910 C CA . ARG B 1 60 ? 16.344 24.172 -3.248 1 97.06 60 ARG B CA 1
ATOM 2911 C C . ARG B 1 60 ? 15.938 22.734 -2.945 1 97.06 60 ARG B C 1
ATOM 2913 O O . ARG B 1 60 ? 14.82 22.312 -3.273 1 97.06 60 ARG B O 1
ATOM 2920 N N . SER B 1 61 ? 16.875 22 -2.328 1 97.88 61 SER B N 1
ATOM 2921 C CA . SER B 1 61 ? 16.594 20.625 -1.927 1 97.88 61 SER B CA 1
ATOM 2922 C C . SER B 1 61 ? 15.398 20.562 -0.972 1 97.88 61 SER B C 1
ATOM 2924 O O . SER B 1 61 ? 14.516 19.719 -1.133 1 97.88 61 SER B O 1
ATOM 2926 N N . GLU B 1 62 ? 15.391 21.453 -0.049 1 97.81 62 GLU B N 1
ATOM 2927 C CA . GLU B 1 62 ? 14.305 21.5 0.926 1 97.81 62 GLU B CA 1
ATOM 2928 C C . GLU B 1 62 ? 12.969 21.812 0.251 1 97.81 62 GLU B C 1
ATOM 2930 O O . GLU B 1 62 ? 11.961 21.156 0.523 1 97.81 62 GLU B O 1
ATOM 2935 N N . ARG B 1 63 ? 12.961 22.719 -0.638 1 97.75 63 ARG B N 1
ATOM 2936 C CA . ARG B 1 63 ? 11.75 23.125 -1.348 1 97.75 63 ARG B CA 1
ATOM 2937 C C . ARG B 1 63 ? 11.211 21.969 -2.193 1 97.75 63 ARG B C 1
ATOM 2939 O O . ARG B 1 63 ? 10.008 21.703 -2.189 1 97.75 63 ARG B O 1
ATOM 2946 N N . MET B 1 64 ? 12.117 21.328 -2.875 1 97.62 64 MET B N 1
ATOM 2947 C CA . MET B 1 64 ? 11.711 20.203 -3.707 1 97.62 64 MET B CA 1
ATOM 2948 C C . MET B 1 64 ? 11.141 19.078 -2.854 1 97.62 64 MET B C 1
ATOM 2950 O O . MET B 1 64 ? 10.133 18.469 -3.211 1 97.62 64 MET B O 1
ATOM 2954 N N . SER B 1 65 ? 11.805 18.812 -1.738 1 98.25 65 SER B N 1
ATOM 2955 C CA . SER B 1 65 ? 11.344 17.766 -0.843 1 98.25 65 SER B CA 1
ATOM 2956 C C . SER B 1 65 ? 9.953 18.078 -0.29 1 98.25 65 SER B C 1
ATOM 2958 O O . SER B 1 65 ? 9.102 17.188 -0.197 1 98.25 65 SER B O 1
ATOM 2960 N N . CYS B 1 66 ? 9.727 19.281 0.036 1 97.81 66 CYS B N 1
ATOM 2961 C CA . CYS B 1 66 ? 8.422 19.703 0.53 1 97.81 66 CYS B CA 1
ATOM 2962 C C . CYS B 1 66 ? 7.355 19.531 -0.548 1 97.81 66 CYS B C 1
ATOM 2964 O O . CYS B 1 66 ? 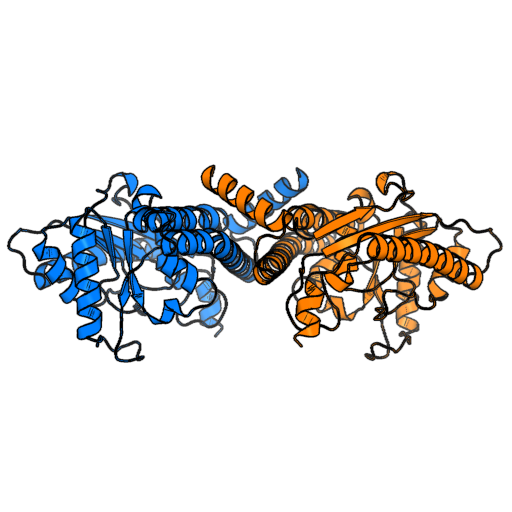6.238 19.094 -0.263 1 97.81 66 CYS B O 1
ATOM 2966 N N . ARG B 1 67 ? 7.695 19.891 -1.738 1 97.5 67 ARG B N 1
ATOM 2967 C CA . ARG B 1 67 ? 6.746 19.719 -2.836 1 97.5 67 ARG B CA 1
ATOM 2968 C C . ARG B 1 67 ? 6.43 18.25 -3.07 1 97.5 67 ARG B C 1
ATOM 2970 O O . ARG B 1 67 ? 5.281 17.891 -3.336 1 97.5 67 ARG B O 1
ATOM 2977 N N . ILE B 1 68 ? 7.488 17.438 -3.023 1 98 68 ILE B N 1
ATOM 2978 C CA . ILE B 1 68 ? 7.316 16 -3.191 1 98 68 ILE B CA 1
ATOM 2979 C C . ILE B 1 68 ? 6.383 15.469 -2.107 1 98 68 ILE B C 1
ATOM 2981 O O . ILE B 1 68 ? 5.422 14.75 -2.402 1 98 68 ILE B O 1
ATOM 2985 N N . THR B 1 69 ? 6.621 15.836 -0.861 1 97.94 69 THR B N 1
ATOM 2986 C CA . THR B 1 69 ? 5.809 15.383 0.258 1 97.94 69 THR B CA 1
ATOM 2987 C C . THR B 1 69 ? 4.379 15.906 0.141 1 97.94 69 THR B C 1
ATOM 2989 O O . THR B 1 69 ? 3.42 15.188 0.426 1 97.94 69 THR B O 1
ATOM 2992 N N . GLY B 1 70 ? 4.258 17.172 -0.264 1 97.62 70 GLY B N 1
ATOM 2993 C CA . GLY B 1 70 ? 2.938 17.734 -0.488 1 97.62 70 GLY B CA 1
ATOM 2994 C C . GLY B 1 70 ? 2.158 17.031 -1.58 1 97.62 70 GLY B C 1
ATOM 2995 O O . GLY 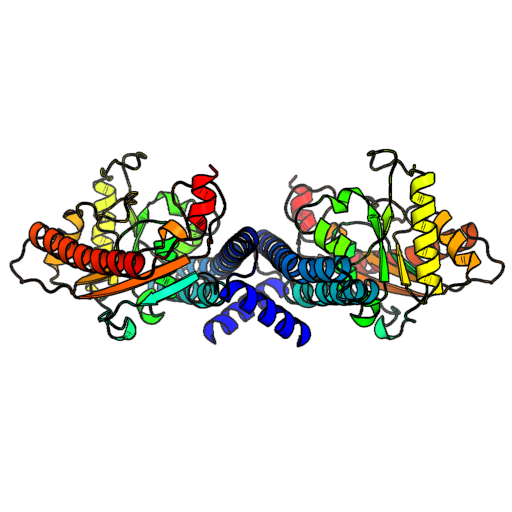B 1 70 ? 0.95 16.828 -1.453 1 97.62 70 GLY B O 1
ATOM 2996 N N . ALA B 1 71 ? 2.828 16.625 -2.609 1 97.88 71 ALA B N 1
ATOM 2997 C CA . ALA B 1 71 ? 2.172 15.945 -3.723 1 97.88 71 ALA B CA 1
ATOM 2998 C C . ALA B 1 71 ? 1.771 14.523 -3.338 1 97.88 71 ALA B C 1
ATOM 3000 O O . ALA B 1 71 ? 0.66 14.086 -3.639 1 97.88 71 ALA B O 1
ATOM 3001 N N . LEU B 1 72 ? 2.686 13.812 -2.664 1 98.12 72 LEU B N 1
ATOM 3002 C CA . LEU B 1 72 ? 2.482 12.391 -2.4 1 98.12 72 LEU B CA 1
ATOM 3003 C C . LEU B 1 72 ? 1.647 12.188 -1.14 1 98.12 72 LEU B C 1
ATOM 3005 O O . LEU B 1 72 ? 0.52 11.695 -1.209 1 98.12 72 LEU B O 1
ATOM 3009 N N . LEU B 1 73 ? 2.092 12.703 -0.016 1 97.81 73 LEU B N 1
ATOM 3010 C CA . LEU B 1 73 ? 1.389 12.508 1.248 1 97.81 73 LEU B CA 1
ATOM 3011 C C . LEU B 1 73 ? 0.218 13.477 1.372 1 97.81 73 LEU B C 1
ATOM 3013 O O . LEU B 1 73 ? -0.678 13.273 2.193 1 97.81 73 LEU B O 1
ATOM 3017 N N . GLY B 1 74 ? 0.262 14.531 0.581 1 97.69 74 GLY B N 1
ATOM 3018 C CA . GLY B 1 74 ? -0.846 15.469 0.546 1 97.69 74 GLY B CA 1
ATOM 3019 C C . GLY B 1 74 ? -1.892 15.125 -0.496 1 97.69 74 GLY B C 1
ATOM 3020 O O . GLY B 1 74 ? -2.861 14.422 -0.2 1 97.69 74 GLY B O 1
ATOM 3021 N N . LYS B 1 75 ? -1.638 15.516 -1.718 1 98 75 LYS B N 1
ATOM 3022 C CA . LYS B 1 75 ? -2.645 15.445 -2.771 1 98 75 LYS B CA 1
ATOM 3023 C C . LYS B 1 75 ? -2.971 14 -3.133 1 98 75 LYS B C 1
ATOM 3025 O O . LYS B 1 75 ? -4.141 13.625 -3.219 1 98 75 LYS B O 1
ATOM 3030 N N . ALA B 1 76 ? -1.979 13.188 -3.318 1 97.81 76 ALA B N 1
ATOM 3031 C CA . ALA B 1 76 ? -2.213 11.797 -3.719 1 97.81 76 ALA B CA 1
ATOM 3032 C C . ALA B 1 76 ? -2.936 11.023 -2.619 1 97.81 76 ALA B C 1
ATOM 3034 O O . ALA B 1 76 ? -3.9 10.305 -2.891 1 97.81 76 ALA B O 1
ATOM 3035 N N . LEU B 1 77 ? -2.467 11.125 -1.405 1 98.38 77 LEU B N 1
ATOM 3036 C CA . LEU B 1 77 ? -3.115 10.414 -0.309 1 98.38 77 LEU B CA 1
ATOM 3037 C C . LEU B 1 77 ? -4.555 10.883 -0.129 1 98.38 77 LEU B C 1
ATOM 3039 O O . LEU B 1 77 ? -5.441 10.086 0.175 1 98.38 77 LEU B O 1
ATOM 3043 N N . TRP B 1 78 ? -4.754 12.188 -0.269 1 98.31 78 TRP B N 1
ATOM 3044 C CA . TRP B 1 78 ? -6.109 12.719 -0.196 1 98.31 78 TRP B CA 1
ATOM 3045 C C . TRP B 1 78 ? -7.008 12.062 -1.239 1 98.31 78 TRP B C 1
ATOM 3047 O O . TRP B 1 78 ? -8.109 11.609 -0.92 1 98.31 78 TRP B O 1
ATOM 3057 N N . TRP B 1 79 ? -6.539 11.977 -2.426 1 97.62 79 TRP B N 1
ATOM 3058 C CA . TRP B 1 79 ? -7.297 11.375 -3.518 1 97.62 79 TRP B CA 1
ATOM 3059 C C . TRP B 1 79 ? -7.57 9.898 -3.246 1 97.62 79 TRP B C 1
ATOM 3061 O O . TRP B 1 79 ? -8.633 9.383 -3.596 1 97.62 79 TRP B O 1
ATOM 3071 N N . LEU B 1 80 ? -6.688 9.211 -2.602 1 97.75 80 LEU B N 1
ATOM 3072 C CA . LEU B 1 80 ? -6.793 7.781 -2.34 1 97.75 80 LEU B CA 1
ATOM 3073 C C . LEU B 1 80 ? -7.641 7.516 -1.101 1 97.75 80 LEU B C 1
ATOM 3075 O O . LEU B 1 80 ? -7.902 6.359 -0.756 1 97.75 80 LEU B O 1
ATOM 3079 N N . SER B 1 81 ? -8.023 8.555 -0.35 1 98.38 81 SER B N 1
ATOM 3080 C CA . SER B 1 81 ? -8.734 8.391 0.916 1 98.38 81 SER B CA 1
ATOM 3081 C C . SER B 1 81 ? -10.117 9.031 0.869 1 98.38 81 SER B C 1
ATOM 3083 O O . SER B 1 81 ? -10.461 9.836 1.736 1 98.38 81 SER B O 1
ATOM 3085 N N . PRO B 1 82 ? -10.977 8.562 -0.078 1 98.19 82 PRO B N 1
ATOM 3086 C CA . PRO B 1 82 ? -12.25 9.258 -0.276 1 98.19 82 PRO B CA 1
ATOM 3087 C C . PRO B 1 82 ? -13.242 9.008 0.863 1 98.19 82 PRO B C 1
ATOM 3089 O O . PRO B 1 82 ? -14.281 9.664 0.936 1 98.19 82 PRO B O 1
ATOM 3092 N N . HIS B 1 83 ? -12.945 8.055 1.802 1 98.38 83 HIS B N 1
ATOM 3093 C CA . HIS B 1 83 ? -13.82 7.793 2.934 1 98.38 83 HIS B CA 1
ATOM 3094 C C . HIS B 1 83 ? -13.664 8.859 4.012 1 98.38 83 HIS B C 1
ATOM 3096 O O . HIS B 1 83 ? -14.43 8.891 4.98 1 98.38 83 HIS B O 1
ATOM 3102 N N . ILE B 1 84 ? -12.672 9.727 3.934 1 98.62 84 ILE B N 1
ATOM 3103 C CA . ILE B 1 84 ? -12.477 10.883 4.801 1 98.62 84 ILE B CA 1
ATOM 3104 C C . ILE B 1 84 ? -12.945 12.148 4.086 1 98.62 84 ILE B C 1
ATOM 3106 O O . ILE B 1 84 ? -12.305 12.609 3.141 1 98.62 84 ILE B O 1
ATOM 3110 N N . HIS B 1 85 ? -14 12.688 4.523 1 98.44 85 HIS B N 1
ATOM 3111 C CA . HIS B 1 85 ? -14.602 13.852 3.893 1 98.44 85 HIS B CA 1
ATOM 3112 C C . HIS B 1 85 ? -14.133 15.141 4.559 1 98.44 85 HIS B C 1
ATOM 3114 O O . HIS B 1 85 ? -14.18 15.266 5.785 1 98.44 85 HIS B O 1
ATOM 3120 N N . VAL B 1 86 ? -13.664 16.078 3.793 1 98.12 86 VAL B N 1
ATOM 3121 C CA . VAL B 1 86 ? -13.328 17.406 4.293 1 98.12 86 VAL B CA 1
ATOM 3122 C C . VAL B 1 86 ? -14.492 18.359 4.035 1 98.12 86 VAL B C 1
ATOM 3124 O O . VAL B 1 86 ? -14.977 18.469 2.904 1 98.12 86 VAL B O 1
ATOM 3127 N N . ARG B 1 87 ? -14.914 18.969 5.09 1 97.62 87 ARG B N 1
ATOM 3128 C CA . ARG B 1 87 ? -16.016 19.922 5.031 1 97.62 87 ARG B CA 1
ATOM 3129 C C . ARG B 1 87 ? -15.539 21.344 5.379 1 97.62 87 ARG B C 1
ATOM 3131 O O . ARG B 1 87 ? -15.195 21.609 6.531 1 97.62 87 ARG B O 1
ATOM 3138 N N . PHE B 1 88 ? -15.664 22.203 4.461 1 97.12 88 PHE B N 1
ATOM 3139 C CA . PHE B 1 88 ? -15.242 23.578 4.703 1 97.12 88 PHE B CA 1
ATOM 3140 C C . PHE B 1 88 ? -16.375 24.391 5.324 1 97.12 88 PHE B C 1
ATOM 3142 O O . PHE B 1 88 ? -17.5 24.375 4.84 1 97.12 88 PHE B O 1
ATOM 3149 N N . LEU B 1 89 ? -16.062 25.047 6.398 1 97.25 89 LEU B N 1
ATOM 3150 C CA . LEU B 1 89 ? -17.047 25.922 7.039 1 97.25 89 LEU B CA 1
ATOM 3151 C C . LEU B 1 89 ? -17.219 27.219 6.258 1 97.25 89 LEU B C 1
ATOM 3153 O O . LEU B 1 89 ? -16.266 27.75 5.715 1 97.25 89 LEU B O 1
ATOM 3157 N N . GLU B 1 90 ? -18.438 27.703 6.316 1 96.38 90 GLU B N 1
ATOM 3158 C CA . GLU B 1 90 ? -18.719 29 5.688 1 96.38 90 GLU B CA 1
ATOM 3159 C C . GLU B 1 90 ? -17.844 30.094 6.27 1 96.38 90 GLU B C 1
ATOM 3161 O O . GLU B 1 90 ? -17.641 30.156 7.48 1 96.38 90 GLU B O 1
ATOM 3166 N N . GLY B 1 91 ? -17.312 30.938 5.375 1 96.62 91 GLY B N 1
ATOM 3167 C CA . GLY B 1 91 ? -16.5 32.062 5.816 1 96.62 91 GLY B CA 1
ATOM 3168 C C . GLY B 1 91 ? -15.008 31.734 5.82 1 96.62 91 GLY B C 1
ATOM 3169 O O . GLY B 1 91 ? -14.18 32.625 6.02 1 96.62 91 GLY B O 1
ATOM 3170 N N . SER B 1 92 ? -14.664 30.469 5.688 1 97.38 92 SER B N 1
ATOM 3171 C CA . SER B 1 92 ? -13.258 30.094 5.602 1 97.38 92 SER B CA 1
ATOM 3172 C C . SER B 1 92 ? -12.57 30.766 4.414 1 97.38 92 SER B C 1
ATOM 3174 O O . SER B 1 92 ? -13.148 30.844 3.326 1 97.38 92 SER B O 1
ATOM 3176 N N . LEU B 1 93 ? -11.352 31.203 4.617 1 96.12 93 LEU B N 1
ATOM 3177 C CA . LEU B 1 93 ? -10.57 31.781 3.52 1 96.12 93 LEU B CA 1
ATOM 3178 C C . LEU B 1 93 ? -10.148 30.688 2.537 1 96.12 93 LEU B C 1
ATOM 3180 O O . LEU B 1 93 ? -10.086 29.516 2.895 1 96.12 93 LEU B O 1
ATOM 3184 N N . ASP B 1 94 ? -9.898 31.172 1.292 1 93.88 94 ASP B N 1
ATOM 3185 C CA . ASP B 1 94 ? -9.227 30.312 0.322 1 93.88 94 ASP B CA 1
ATOM 3186 C C . ASP B 1 94 ? -7.715 30.312 0.551 1 93.88 94 ASP B C 1
ATOM 3188 O O . ASP B 1 94 ? -7.062 31.359 0.432 1 93.88 94 ASP B O 1
ATOM 3192 N N . TRP B 1 95 ? -7.195 29.156 0.865 1 90.88 95 TRP B N 1
ATOM 3193 C CA . TRP B 1 95 ? -5.773 29.062 1.18 1 90.88 95 TRP B CA 1
ATOM 3194 C C . TRP B 1 95 ? -4.926 29.594 0.031 1 90.88 95 TRP B C 1
ATOM 3196 O O . TRP B 1 95 ? -3.859 30.172 0.256 1 90.88 95 TRP B O 1
ATOM 3206 N N . ARG B 1 96 ? -5.332 29.609 -1.156 1 87.56 96 ARG B N 1
ATOM 3207 C CA . ARG B 1 96 ? -4.605 30.078 -2.334 1 87.56 96 ARG B CA 1
ATOM 3208 C C . ARG B 1 96 ? -4.48 31.594 -2.332 1 87.56 96 ARG B C 1
ATOM 3210 O O . ARG B 1 96 ? -3.641 32.156 -3.037 1 87.56 96 ARG B O 1
ATOM 3217 N N . ALA B 1 97 ? -5.285 32.156 -1.48 1 84.12 97 ALA B N 1
ATOM 3218 C CA . ALA B 1 97 ? -5.328 33.625 -1.473 1 84.12 97 ALA B CA 1
ATOM 3219 C C . ALA B 1 97 ? -4.57 34.188 -0.274 1 84.12 97 ALA B C 1
ATOM 3221 O O . ALA B 1 97 ? -4.449 35.406 -0.127 1 84.12 97 ALA B O 1
ATOM 3222 N N . ILE B 1 98 ? -4.082 33.281 0.509 1 86.94 98 ILE B N 1
ATOM 3223 C CA . ILE B 1 98 ? -3.359 33.719 1.695 1 86.94 98 ILE B CA 1
ATOM 3224 C C . ILE B 1 98 ? -1.93 34.125 1.315 1 86.94 98 ILE B C 1
ATOM 3226 O O . ILE B 1 98 ? -1.325 33.469 0.444 1 86.94 98 ILE B O 1
ATOM 3230 N N . GLU B 1 99 ? -1.505 35.125 1.99 1 84.19 99 GLU B N 1
ATOM 3231 C CA . GLU B 1 99 ? -0.129 35.562 1.754 1 84.19 99 GLU B CA 1
ATOM 3232 C C . GLU B 1 99 ? 0.86 34.469 2.113 1 84.19 99 GLU B C 1
ATOM 3234 O O . GLU B 1 99 ? 0.726 33.812 3.154 1 84.19 99 GLU B O 1
ATOM 3239 N N . ASN B 1 100 ? 1.762 34.281 1.242 1 88.5 100 ASN B N 1
ATOM 3240 C CA . ASN B 1 100 ? 2.785 33.281 1.442 1 88.5 100 ASN B CA 1
ATOM 3241 C C . ASN B 1 100 ? 3.936 33.781 2.301 1 88.5 100 ASN B C 1
ATOM 3243 O O . ASN B 1 100 ? 5.094 33.75 1.882 1 88.5 100 ASN B O 1
ATOM 3247 N N . ARG B 1 101 ? 3.553 34.375 3.494 1 87.38 101 ARG B N 1
ATOM 3248 C CA . ARG B 1 101 ? 4.473 34.906 4.488 1 87.38 101 ARG B CA 1
ATOM 3249 C C . ARG B 1 101 ? 3.836 34.938 5.875 1 87.38 101 ARG B C 1
ATOM 3251 O O . ARG B 1 101 ? 2.609 34.938 6 1 87.38 101 ARG B O 1
ATOM 3258 N N . GLY B 1 102 ? 4.719 34.906 6.848 1 90.19 102 GLY B N 1
ATOM 3259 C CA . GLY B 1 102 ? 4.223 35 8.211 1 90.19 102 GLY B CA 1
ATOM 3260 C C . GLY B 1 102 ? 4.086 33.656 8.898 1 90.19 102 GLY B C 1
ATOM 3261 O O . GLY B 1 102 ? 4.969 32.812 8.781 1 90.19 102 GLY B O 1
ATOM 3262 N N . VAL B 1 103 ? 2.943 33.594 9.727 1 92.25 103 VAL B N 1
ATOM 3263 C CA . VAL B 1 103 ? 2.803 32.375 10.516 1 92.25 103 VAL B CA 1
ATOM 3264 C C . VAL B 1 103 ? 1.404 31.781 10.328 1 92.25 103 VAL B C 1
ATOM 3266 O O . VAL B 1 103 ? 0.442 32.531 10.102 1 92.25 103 VAL B O 1
ATOM 3269 N N . VAL B 1 104 ? 1.357 30.469 10.352 1 94.69 104 VAL B N 1
ATOM 3270 C CA . VAL B 1 104 ? 0.103 29.734 10.383 1 94.69 104 VAL B CA 1
ATOM 3271 C C . VAL B 1 104 ? 0.043 28.875 11.641 1 94.69 104 VAL B C 1
ATOM 3273 O O . VAL B 1 104 ? 0.92 28.031 11.867 1 94.69 104 VAL B O 1
ATOM 3276 N N . CYS B 1 105 ? -0.886 29.109 12.516 1 95.38 105 CYS B N 1
ATOM 3277 C CA . CYS B 1 105 ? -1.046 28.266 13.695 1 95.38 105 CYS B CA 1
ATOM 3278 C C . CYS B 1 105 ? -2.305 27.422 13.586 1 95.38 105 CYS B C 1
ATOM 3280 O O . CYS B 1 105 ? -3.291 27.828 12.977 1 95.38 105 CYS B O 1
ATOM 3282 N N . ALA B 1 106 ? -2.295 26.25 14.102 1 97.06 106 ALA B N 1
ATOM 3283 C CA . ALA B 1 106 ? -3.393 25.297 14 1 97.06 106 ALA B CA 1
ATOM 3284 C C . ALA B 1 106 ? -3.621 24.578 15.328 1 97.06 106 ALA B C 1
ATOM 3286 O O . ALA B 1 106 ? -2.719 24.5 16.172 1 97.06 106 ALA B O 1
ATOM 3287 N N . CYS B 1 107 ? -4.863 24.172 15.555 1 95.75 107 CYS B N 1
ATOM 3288 C CA . CYS B 1 107 ? -5.102 23.312 16.703 1 95.75 107 CYS B CA 1
ATOM 3289 C C . CYS B 1 107 ? -4.418 21.953 16.531 1 95.75 107 CYS B C 1
ATOM 3291 O O . CYS B 1 107 ? -4.027 21.594 15.422 1 95.75 107 CYS B O 1
ATOM 3293 N N . HIS B 1 108 ? -4.207 21.219 17.594 1 95.62 108 HIS B N 1
ATOM 3294 C CA . HIS B 1 108 ? -3.438 19.969 17.547 1 95.62 108 HIS B CA 1
ATOM 3295 C C . HIS B 1 108 ? -4.168 18.844 18.266 1 95.62 108 HIS B C 1
ATOM 3297 O O . HIS B 1 108 ? -4.109 18.75 19.5 1 95.62 108 HIS B O 1
ATOM 3303 N N . THR B 1 109 ? -4.73 17.953 17.484 1 95.38 109 THR B N 1
ATOM 3304 C CA . THR B 1 109 ? -5.562 16.953 18.125 1 95.38 109 THR B CA 1
ATOM 3305 C C . THR B 1 109 ? -5.137 15.547 17.703 1 95.38 109 THR B C 1
ATOM 3307 O O . THR B 1 109 ? -5.59 14.555 18.281 1 95.38 109 THR B O 1
ATOM 3310 N N . SER B 1 110 ? -4.297 15.422 16.688 1 95.38 110 SER B N 1
ATOM 3311 C CA . SER B 1 110 ? -3.963 14.125 16.109 1 95.38 110 SER B CA 1
ATOM 3312 C C . SER B 1 110 ? -2.701 14.211 15.258 1 95.38 110 SER B C 1
ATOM 3314 O O . SER B 1 110 ? -2.291 15.297 14.852 1 95.38 110 SER B O 1
ATOM 3316 N N . PHE B 1 111 ? -2.078 13.055 14.992 1 92.5 111 PHE B N 1
ATOM 3317 C CA . PHE B 1 111 ? -1.012 12.992 14 1 92.5 111 PHE B CA 1
ATOM 3318 C C . PHE B 1 111 ? -1.553 13.281 12.602 1 92.5 111 PHE B C 1
ATOM 3320 O O . PHE B 1 111 ? -0.818 13.75 11.734 1 92.5 111 PHE B O 1
ATOM 3327 N N . PHE B 1 112 ? -2.84 13.055 12.414 1 97.19 112 PHE B N 1
ATOM 3328 C CA . PHE B 1 112 ? -3.475 13.305 11.125 1 97.19 112 PHE B CA 1
ATOM 3329 C C . PHE B 1 112 ? -3.461 14.797 10.805 1 97.19 112 PHE B C 1
ATOM 3331 O O . PHE B 1 112 ? -3.629 15.188 9.648 1 97.19 112 PHE B O 1
ATOM 3338 N N . ASP B 1 113 ? -3.188 15.688 11.781 1 97.38 113 ASP B N 1
ATOM 3339 C CA . ASP B 1 113 ? -3.172 17.141 11.586 1 97.38 113 ASP B CA 1
ATOM 3340 C C . ASP B 1 113 ? -2.168 17.531 10.5 1 97.38 113 ASP B C 1
ATOM 3342 O O . ASP B 1 113 ? -2.473 18.344 9.633 1 97.38 113 ASP B O 1
ATOM 3346 N N . THR B 1 114 ? -1.021 16.906 10.57 1 95.44 114 THR B N 1
ATOM 3347 C CA . THR B 1 114 ? 0.038 17.203 9.609 1 95.44 114 THR B CA 1
ATOM 3348 C C . THR B 1 114 ? -0.366 16.75 8.211 1 95.44 114 THR B C 1
ATOM 3350 O O . THR B 1 114 ? -0.149 17.484 7.234 1 95.44 114 THR B O 1
ATOM 3353 N N . ILE B 1 115 ? -1.001 15.648 8.117 1 97.62 115 ILE B N 1
ATOM 3354 C CA . ILE B 1 115 ? -1.452 15.117 6.836 1 97.62 115 ILE B CA 1
ATOM 3355 C C . ILE B 1 115 ? -2.562 16 6.273 1 97.62 115 ILE B C 1
ATOM 3357 O O . ILE B 1 115 ? -2.564 16.328 5.086 1 97.62 115 ILE B O 1
ATOM 3361 N N . LEU B 1 116 ? -3.461 16.422 7.145 1 98.25 116 LEU B N 1
ATOM 3362 C CA . LEU B 1 116 ? -4.543 17.312 6.738 1 98.25 116 LEU B CA 1
ATOM 3363 C C . LEU B 1 116 ? -3.994 18.609 6.172 1 98.25 116 LEU B C 1
ATOM 3365 O O . LEU B 1 116 ? -4.504 19.125 5.176 1 98.25 116 LEU B O 1
ATOM 3369 N N . PHE B 1 117 ? -2.982 19.109 6.809 1 96.81 117 PHE B N 1
ATOM 3370 C CA . PHE B 1 117 ? -2.316 20.312 6.305 1 96.81 117 PHE B CA 1
ATOM 3371 C C . PHE B 1 117 ? -1.798 20.094 4.891 1 96.81 117 PHE B C 1
ATOM 3373 O O . PHE B 1 117 ? -2.029 20.906 4.004 1 96.81 117 PHE B O 1
ATOM 3380 N N . LEU B 1 118 ? -1.144 19 4.668 1 97 118 LEU B N 1
ATOM 3381 C CA . LEU B 1 118 ? -0.592 18.688 3.354 1 97 118 LEU B CA 1
ATOM 3382 C C . LEU B 1 118 ? -1.705 18.484 2.328 1 97 118 LEU B C 1
ATOM 3384 O O . LEU B 1 118 ? -1.532 18.812 1.15 1 97 118 LEU B O 1
ATOM 3388 N N . TRP B 1 119 ? -2.842 17.938 2.775 1 97.56 119 TRP B N 1
ATOM 3389 C CA . TRP B 1 119 ? -3.988 17.75 1.892 1 97.56 119 TRP B CA 1
ATOM 3390 C C . TRP B 1 119 ? -4.461 19.094 1.327 1 97.56 119 TRP B C 1
ATOM 3392 O O . TRP B 1 119 ? -4.699 19.219 0.122 1 97.56 119 TRP B O 1
ATOM 3402 N N . LEU B 1 120 ? -4.484 20.125 2.191 1 96.69 120 LEU B N 1
ATOM 3403 C CA . LEU B 1 120 ? -5.266 21.312 1.859 1 96.69 120 LEU B CA 1
ATOM 3404 C C . LEU B 1 120 ? -4.355 22.469 1.453 1 96.69 120 LEU B C 1
ATOM 3406 O O . LEU B 1 120 ? -4.766 23.344 0.696 1 96.69 120 LEU B O 1
ATOM 3410 N N . CYS B 1 121 ? -3.137 22.453 1.944 1 95.06 121 CYS B N 1
ATOM 3411 C CA . CYS B 1 121 ? -2.197 23.531 1.663 1 95.06 121 CYS B CA 1
ATOM 3412 C C . CYS B 1 121 ? -1.695 23.453 0.226 1 95.06 121 CYS B C 1
ATOM 3414 O O . CYS B 1 121 ? -1.291 22.391 -0.241 1 95.06 121 CYS B O 1
ATOM 3416 N N . PRO B 1 122 ? -1.707 24.641 -0.494 1 94.94 122 PRO B N 1
ATOM 3417 C CA . PRO B 1 122 ? -1.131 24.641 -1.841 1 94.94 122 PRO B CA 1
ATOM 3418 C C . PRO B 1 122 ? 0.344 24.25 -1.849 1 94.94 122 PRO B C 1
ATOM 3420 O O . PRO B 1 122 ? 1.083 24.578 -0.92 1 94.94 122 PRO B O 1
ATOM 3423 N N . LEU B 1 123 ? 0.779 23.609 -2.938 1 94.69 123 LEU B N 1
ATOM 3424 C CA . LEU B 1 123 ? 2.146 23.109 -3.023 1 94.69 123 LEU B CA 1
ATOM 3425 C C . LEU B 1 123 ? 3.152 24.25 -2.951 1 94.69 123 LEU B C 1
ATOM 3427 O O . LEU B 1 123 ? 4.242 24.094 -2.395 1 94.69 123 LEU B O 1
ATOM 3431 N N . SER B 1 124 ? 2.812 25.391 -3.498 1 92 124 SER B N 1
ATOM 3432 C CA . SER B 1 124 ? 3.695 26.547 -3.447 1 92 124 SER B CA 1
ATOM 3433 C C . SER B 1 124 ? 3.883 27.047 -2.016 1 92 124 SER B C 1
ATOM 3435 O O . SER B 1 124 ? 4.973 27.484 -1.641 1 92 124 SER B O 1
ATOM 3437 N N . PHE B 1 125 ? 2.832 26.922 -1.254 1 94 125 PHE B N 1
ATOM 3438 C CA . PHE B 1 125 ? 2.893 27.328 0.146 1 94 125 PHE B CA 1
ATOM 3439 C C . PHE B 1 125 ? 3.674 26.312 0.968 1 94 125 PHE B C 1
ATOM 3441 O O . PHE B 1 125 ? 4.527 26.688 1.776 1 94 125 PHE B O 1
ATOM 3448 N N . VAL B 1 126 ? 3.434 25.062 0.677 1 94.44 126 VAL B N 1
ATOM 3449 C CA . VAL B 1 126 ? 4.09 23.984 1.41 1 94.44 126 VAL B CA 1
ATOM 3450 C C . VAL B 1 126 ? 5.605 24.094 1.246 1 94.44 126 VAL B C 1
ATOM 3452 O O . VAL B 1 126 ? 6.355 23.859 2.195 1 94.44 126 VAL B O 1
ATOM 3455 N N . SER B 1 127 ? 6.035 24.469 0.077 1 95.5 127 SER B N 1
ATOM 3456 C CA . SER B 1 127 ? 7.465 24.516 -0.217 1 95.5 127 SER B CA 1
ATOM 3457 C C . SER B 1 127 ? 8.125 25.734 0.444 1 95.5 127 SER B C 1
ATOM 3459 O O . SER B 1 127 ? 9.352 25.828 0.488 1 95.5 127 SER B O 1
ATOM 3461 N N . ASN B 1 128 ? 7.32 26.594 1.017 1 95.69 128 ASN B N 1
ATOM 3462 C CA . ASN B 1 128 ? 7.84 27.797 1.683 1 95.69 128 ASN B CA 1
ATOM 3463 C C . ASN B 1 128 ? 7.551 27.766 3.18 1 95.69 128 ASN B C 1
ATOM 3465 O O . ASN B 1 128 ? 7.559 28.812 3.836 1 95.69 128 ASN B O 1
ATOM 3469 N N . CYS B 1 129 ? 7.258 26.625 3.656 1 95 129 CYS B N 1
ATOM 3470 C CA . CYS B 1 129 ? 6.891 26.5 5.062 1 95 129 CYS B CA 1
ATOM 3471 C C . CYS B 1 129 ? 7.902 25.641 5.816 1 95 129 CYS B C 1
ATOM 3473 O O . CYS B 1 129 ? 8.484 24.719 5.246 1 95 129 CYS B O 1
ATOM 3475 N N . LYS B 1 130 ? 8.156 26 7.02 1 95.69 130 LYS B N 1
ATOM 3476 C CA . LYS B 1 130 ? 8.805 25.141 8.008 1 95.69 130 LYS B CA 1
ATOM 3477 C C . LYS B 1 130 ? 7.934 24.984 9.25 1 95.69 130 LYS B C 1
ATOM 3479 O O . LYS B 1 130 ? 7.27 25.922 9.672 1 95.69 130 LYS B O 1
ATOM 3484 N N . ALA B 1 131 ? 7.934 23.812 9.734 1 94.62 131 ALA B N 1
ATOM 3485 C CA . ALA B 1 131 ? 7.176 23.516 10.953 1 94.62 131 ALA B CA 1
ATOM 3486 C C . ALA B 1 131 ? 8.102 23.094 12.086 1 94.62 131 ALA B C 1
ATOM 3488 O O . ALA B 1 131 ? 9.195 22.578 11.844 1 94.62 131 ALA B O 1
ATOM 3489 N N . PHE B 1 132 ? 7.602 23.406 13.336 1 89.75 132 PHE B N 1
ATOM 3490 C CA . PHE B 1 132 ? 8.266 22.859 14.508 1 89.75 132 PHE B CA 1
ATOM 3491 C C . PHE B 1 132 ? 7.762 21.438 14.797 1 89.75 132 PHE B C 1
ATOM 3493 O O . PHE B 1 132 ? 6.559 21.188 14.727 1 89.75 132 PHE B O 1
ATOM 3500 N N . ALA B 1 133 ? 8.688 20.562 15.031 1 89.88 133 ALA B N 1
ATOM 3501 C CA . ALA B 1 133 ? 8.305 19.203 15.359 1 89.88 133 ALA B CA 1
ATOM 3502 C C . ALA B 1 133 ? 9.234 18.594 16.406 1 89.88 133 ALA B C 1
ATOM 3504 O O . ALA B 1 133 ? 10.398 19 16.5 1 89.88 133 ALA B O 1
ATOM 3505 N N . LYS B 1 134 ? 8.656 17.672 17.172 1 88.62 134 LYS B N 1
ATOM 3506 C CA . LYS B 1 134 ? 9.438 16.984 18.188 1 88.62 134 LYS B CA 1
ATOM 3507 C C . LYS B 1 134 ? 10.656 16.297 17.578 1 88.62 134 LYS B C 1
ATOM 3509 O O . LYS B 1 134 ? 10.539 15.586 16.594 1 88.62 134 LYS B O 1
ATOM 3514 N N . LYS B 1 135 ? 11.789 16.453 18.266 1 90.75 135 LYS B N 1
ATOM 3515 C CA . LYS B 1 135 ? 13.055 15.938 17.766 1 90.75 135 LYS B CA 1
ATOM 3516 C C . LYS B 1 135 ? 13.008 14.414 17.641 1 90.75 135 LYS B C 1
ATOM 3518 O O . LYS B 1 135 ? 13.648 13.844 16.75 1 90.75 135 LYS B O 1
ATOM 3523 N N . ALA B 1 136 ? 12.234 13.781 18.391 1 90.31 136 ALA B N 1
ATOM 3524 C CA . ALA B 1 136 ? 12.125 12.32 18.375 1 90.31 136 ALA B CA 1
ATOM 3525 C C . ALA B 1 136 ? 11.641 11.82 17.016 1 90.31 136 ALA B C 1
ATOM 3527 O O . ALA B 1 136 ? 11.93 10.688 16.641 1 90.31 136 ALA B O 1
ATOM 3528 N N . LEU B 1 137 ? 11 12.609 16.281 1 91.38 137 LEU B N 1
ATOM 3529 C CA . LEU B 1 137 ? 10.453 12.227 14.977 1 91.38 137 LEU B CA 1
ATOM 3530 C C . LEU B 1 137 ? 11.57 12.008 13.961 1 91.38 137 LEU B C 1
ATOM 3532 O O . LEU B 1 137 ? 11.398 11.281 12.984 1 91.38 137 LEU B O 1
ATOM 3536 N N . TRP B 1 138 ? 12.727 12.609 14.188 1 94.06 138 TRP B N 1
ATOM 3537 C CA . TRP B 1 138 ? 13.867 12.461 13.289 1 94.06 138 TRP B CA 1
ATOM 3538 C C . TRP B 1 138 ? 14.43 11.047 13.352 1 94.06 138 TRP B C 1
ATOM 3540 O O . TRP B 1 138 ? 15.172 10.625 12.469 1 94.06 138 TRP B O 1
ATOM 3550 N N . ARG B 1 139 ? 14.023 10.336 14.352 1 93.31 139 ARG B N 1
ATOM 3551 C CA . ARG B 1 139 ? 14.586 9 14.539 1 93.31 139 ARG B CA 1
ATOM 3552 C C . ARG B 1 139 ? 13.68 7.934 13.938 1 93.31 139 ARG B C 1
ATOM 3554 O O . ARG B 1 139 ? 14.047 6.758 13.875 1 93.31 139 ARG B O 1
ATOM 3561 N N . MET B 1 140 ? 12.539 8.344 13.523 1 92.81 140 MET B N 1
ATOM 3562 C CA . MET B 1 140 ? 11.633 7.379 12.906 1 92.81 140 MET B CA 1
ATOM 3563 C C . MET B 1 140 ? 12.227 6.82 11.617 1 92.81 140 MET B C 1
ATOM 3565 O O . MET B 1 140 ? 12.82 7.559 10.836 1 92.81 140 MET B O 1
ATOM 3569 N N . PRO B 1 141 ? 12 5.484 11.477 1 91.5 141 PRO B N 1
ATOM 3570 C CA . PRO B 1 141 ? 12.422 4.93 10.188 1 91.5 141 PRO B CA 1
ATOM 3571 C C . PRO B 1 141 ? 11.656 5.52 9.008 1 91.5 141 PRO B C 1
ATOM 3573 O O . PRO B 1 141 ? 10.445 5.734 9.094 1 91.5 141 PRO B O 1
ATOM 3576 N N . ILE B 1 142 ? 12.234 5.883 7.918 1 93.56 142 ILE B N 1
ATOM 3577 C CA . ILE B 1 142 ? 11.672 6.383 6.668 1 93.56 142 ILE B CA 1
ATOM 3578 C C . ILE B 1 142 ? 11.258 7.844 6.84 1 93.56 142 ILE B C 1
ATOM 3580 O O . ILE B 1 142 ? 11.891 8.742 6.273 1 93.56 142 ILE B O 1
ATOM 3584 N N . MET B 1 143 ? 10.32 8.109 7.863 1 94.31 143 MET B N 1
ATOM 3585 C CA . MET B 1 143 ? 9.758 9.453 7.977 1 94.31 143 MET B CA 1
ATOM 3586 C C . MET B 1 143 ? 10.789 10.43 8.539 1 94.31 143 MET B C 1
ATOM 3588 O O . MET B 1 143 ? 10.766 11.617 8.211 1 94.31 143 MET B O 1
ATOM 3592 N N . GLY B 1 144 ? 11.672 9.898 9.391 1 95.75 144 GLY B N 1
ATOM 3593 C CA . GLY B 1 144 ? 12.719 10.766 9.898 1 95.75 144 GLY B CA 1
ATOM 3594 C C . GLY B 1 144 ? 13.555 11.391 8.797 1 95.75 144 GLY B C 1
ATOM 3595 O O . GLY B 1 144 ? 13.875 12.578 8.852 1 95.75 144 GLY B O 1
ATOM 3596 N N . GLN B 1 145 ? 13.844 10.57 7.82 1 95.31 145 GLN B N 1
ATOM 3597 C CA . GLN B 1 145 ? 14.641 11.055 6.699 1 95.31 145 GLN B CA 1
ATOM 3598 C C . GLN B 1 145 ? 13.852 12.047 5.848 1 95.31 145 GLN B C 1
ATOM 3600 O O . GLN B 1 145 ? 14.414 12.992 5.305 1 95.31 145 GLN B O 1
ATOM 3605 N N . VAL B 1 146 ? 12.617 11.875 5.762 1 96.81 146 VAL B N 1
ATOM 3606 C CA . VAL B 1 146 ? 11.758 12.766 4.984 1 96.81 146 VAL B CA 1
ATOM 3607 C C . VAL B 1 146 ? 11.656 14.125 5.676 1 96.81 146 VAL B C 1
ATOM 3609 O O . VAL B 1 146 ? 11.805 15.164 5.035 1 96.81 146 VAL B O 1
ATOM 3612 N N . ILE B 1 147 ? 11.477 14.094 6.977 1 96.69 147 ILE B N 1
ATOM 3613 C CA . ILE B 1 147 ? 11.391 15.32 7.758 1 96.69 147 ILE B CA 1
ATOM 3614 C C . ILE B 1 147 ? 12.703 16.094 7.645 1 96.69 147 ILE B C 1
ATOM 3616 O O . ILE B 1 147 ? 12.695 17.312 7.441 1 96.69 147 ILE B O 1
ATOM 3620 N N . ARG B 1 148 ? 13.797 15.383 7.715 1 96.12 148 ARG B N 1
ATOM 3621 C CA . ARG B 1 148 ? 15.117 15.992 7.57 1 96.12 148 ARG B CA 1
ATOM 3622 C C . ARG B 1 148 ? 15.273 16.641 6.199 1 96.12 148 ARG B C 1
ATOM 3624 O O . ARG B 1 148 ? 15.797 17.75 6.09 1 96.12 148 ARG B O 1
ATOM 3631 N N . ALA B 1 149 ? 14.82 15.945 5.234 1 97.69 149 ALA B N 1
ATOM 3632 C CA . ALA B 1 149 ? 14.953 16.438 3.865 1 97.69 149 ALA B CA 1
ATOM 3633 C C . ALA B 1 149 ? 14.125 17.688 3.645 1 97.69 149 ALA B C 1
ATOM 3635 O O . ALA B 1 149 ? 14.5 18.562 2.854 1 97.69 149 ALA B O 1
ATOM 3636 N N . CYS B 1 150 ? 13.055 17.859 4.336 1 97.56 150 CYS B N 1
ATOM 3637 C CA . CYS B 1 150 ? 12.156 19 4.168 1 97.56 150 CYS B CA 1
ATOM 3638 C C . CYS B 1 150 ? 12.664 20.219 4.926 1 97.56 150 CYS B C 1
ATOM 3640 O O . CYS B 1 150 ? 12.203 21.328 4.688 1 97.56 150 CYS B O 1
ATOM 3642 N N . GLY B 1 151 ? 13.539 20.016 5.867 1 96.44 151 GLY B N 1
ATOM 3643 C CA . GLY B 1 151 ? 14.18 21.125 6.555 1 96.44 151 GLY B CA 1
ATOM 3644 C C . GLY B 1 151 ? 13.336 21.688 7.68 1 96.44 151 GLY B C 1
ATOM 3645 O O . GLY B 1 151 ? 13.414 22.875 7.977 1 96.44 151 GLY B O 1
ATOM 3646 N N . HIS B 1 152 ? 12.484 20.844 8.297 1 95.88 152 HIS B N 1
ATOM 3647 C CA . HIS B 1 152 ? 11.672 21.281 9.43 1 95.88 152 HIS B CA 1
ATOM 3648 C C . HIS B 1 152 ? 12.539 21.531 10.664 1 95.88 152 HIS B C 1
ATOM 3650 O O . HIS B 1 152 ? 13.719 21.188 10.672 1 95.88 152 HIS B O 1
ATOM 3656 N N . LEU B 1 153 ? 11.984 22.203 11.672 1 93.19 153 LEU B N 1
ATOM 3657 C CA . LEU B 1 153 ? 12.719 22.688 12.836 1 93.19 153 LEU B CA 1
ATOM 3658 C C . LEU B 1 153 ? 12.438 21.812 14.055 1 93.19 153 LEU B C 1
ATOM 3660 O O . LEU B 1 153 ? 11.297 21.703 14.5 1 93.19 153 LEU B O 1
ATOM 3664 N N . PRO B 1 154 ? 13.414 21.203 14.648 1 92.19 154 PRO B N 1
ATOM 3665 C CA . PRO B 1 154 ? 13.195 20.312 15.797 1 92.19 154 PRO B CA 1
ATOM 3666 C C . PRO B 1 154 ? 12.938 21.078 17.094 1 92.19 154 PRO B C 1
ATOM 3668 O O . PRO B 1 154 ? 13.523 22.141 17.312 1 92.19 154 PRO B O 1
ATOM 3671 N N . VAL B 1 155 ? 12.117 20.531 17.859 1 85.5 155 VAL B N 1
ATOM 3672 C CA . VAL B 1 155 ? 11.898 21.016 19.219 1 85.5 155 VAL B CA 1
ATOM 3673 C C . VAL B 1 155 ? 12.484 20.016 20.219 1 85.5 155 VAL B C 1
ATOM 3675 O O . VAL B 1 155 ? 12.195 18.812 20.156 1 85.5 155 VAL B O 1
ATOM 3678 N N . TYR B 1 156 ? 13.297 20.5 21.125 1 83.12 156 TYR B N 1
ATOM 3679 C CA . TYR B 1 156 ? 14 19.672 22.078 1 83.12 156 TYR B CA 1
ATOM 3680 C C . TYR B 1 156 ? 13.32 19.719 23.453 1 83.12 156 TYR B C 1
ATOM 3682 O O . TYR B 1 156 ? 13.625 20.578 24.266 1 83.12 156 TYR B O 1
ATOM 3690 N N . PHE B 1 157 ? 12.484 18.766 23.734 1 72.56 157 PHE B N 1
ATOM 3691 C CA . PHE B 1 157 ? 11.781 18.719 25.016 1 72.56 157 PHE B CA 1
ATOM 3692 C C . PHE B 1 157 ? 12.641 18.062 26.078 1 72.56 157 PHE B C 1
ATOM 3694 O O . PHE B 1 157 ? 13.375 17.109 25.797 1 72.56 157 PHE B O 1
ATOM 3701 N N . ASN B 1 158 ? 12.82 18.703 27.312 1 69.56 158 ASN B N 1
ATOM 3702 C CA . ASN B 1 158 ? 13.602 18.141 28.422 1 69.56 158 ASN B CA 1
ATOM 3703 C C . ASN B 1 158 ? 12.945 16.875 28.969 1 69.56 158 ASN B C 1
ATOM 3705 O O . ASN B 1 158 ? 13.617 16.031 29.578 1 69.56 158 ASN B O 1
ATOM 3709 N N . SER B 1 159 ? 11.648 16.891 29.047 1 59.38 159 SER B N 1
ATOM 3710 C CA . SER B 1 159 ? 10.969 15.727 29.594 1 59.38 159 SER B CA 1
ATOM 3711 C C . SER B 1 159 ? 10.141 15 28.531 1 59.38 159 SER B C 1
ATOM 3713 O O . SER B 1 159 ? 9.703 15.617 27.562 1 59.38 159 SER B O 1
ATOM 3715 N N . THR B 1 160 ? 10.32 13.648 28.688 1 53.59 160 THR B N 1
ATOM 3716 C CA . THR B 1 160 ? 9.531 12.82 27.781 1 53.59 160 THR B CA 1
ATOM 3717 C C . THR B 1 160 ? 8.055 12.859 28.156 1 53.59 160 THR B C 1
ATOM 3719 O O . THR B 1 160 ? 7.219 12.234 27.5 1 53.59 160 THR B O 1
ATOM 3722 N N . ASP B 1 161 ? 7.773 13.461 29.219 1 49.97 161 ASP B N 1
ATOM 3723 C CA . ASP B 1 161 ? 6.391 13.5 29.672 1 49.97 161 ASP B CA 1
ATOM 3724 C C . ASP B 1 161 ? 5.52 14.32 28.719 1 49.97 161 ASP B C 1
ATOM 3726 O O . ASP B 1 161 ? 5.832 15.477 28.422 1 49.97 161 ASP B O 1
ATOM 3730 N N . VAL B 1 162 ? 4.602 13.742 28.312 1 51.94 162 VAL B N 1
ATOM 3731 C CA . VAL B 1 162 ? 3.695 14.266 27.297 1 51.94 162 VAL B CA 1
ATOM 3732 C C . VAL B 1 162 ? 3.109 15.594 27.766 1 51.94 162 VAL B C 1
ATOM 3734 O O . VAL B 1 162 ? 2.609 16.391 26.953 1 51.94 162 VAL B O 1
ATOM 3737 N N . ASN B 1 163 ? 3.174 15.828 29.125 1 45.25 163 ASN B N 1
ATOM 3738 C CA . ASN B 1 163 ? 2.539 17.016 29.719 1 45.25 163 ASN B CA 1
ATOM 3739 C C . ASN B 1 163 ? 3.564 18.094 30.047 1 45.25 163 ASN B C 1
ATOM 3741 O O . ASN B 1 163 ? 3.201 19.172 30.516 1 45.25 163 ASN B O 1
ATOM 3745 N N . SER B 1 164 ? 4.797 17.672 29.906 1 51.75 164 SER B N 1
ATOM 3746 C CA . SER B 1 164 ? 5.805 18.625 30.359 1 51.75 164 SER B CA 1
ATOM 3747 C C . SER B 1 164 ? 6.23 19.562 29.219 1 51.75 164 SER B C 1
ATOM 3749 O O . SER B 1 164 ? 6.41 19.109 28.078 1 51.75 164 SER B O 1
ATOM 3751 N N . PHE B 1 165 ? 6.211 20.938 29.406 1 58.97 165 PHE B N 1
ATOM 3752 C CA . PHE B 1 165 ? 6.449 22.031 28.484 1 58.97 165 PHE B CA 1
ATOM 3753 C C . PHE B 1 165 ? 7.898 22.5 28.547 1 58.97 165 PHE B C 1
ATOM 3755 O O . PHE B 1 165 ? 8.25 23.531 27.984 1 58.97 165 PHE B O 1
ATOM 3762 N N . SER B 1 166 ? 8.695 21.703 29.25 1 64.25 166 SER B N 1
ATOM 3763 C CA . SER B 1 166 ? 10.023 22.266 29.422 1 64.25 166 SER B CA 1
ATOM 3764 C C . SER B 1 166 ? 10.953 21.859 28.297 1 64.25 166 SER B C 1
ATOM 3766 O O . SER B 1 166 ? 11 20.688 27.906 1 64.25 166 SER B O 1
ATOM 3768 N N . VAL B 1 167 ? 11.492 22.859 27.641 1 69.94 167 VAL B N 1
ATOM 3769 C CA . VAL B 1 167 ? 12.383 22.641 26.5 1 69.94 167 VAL B CA 1
ATOM 3770 C C . VAL B 1 167 ? 13.82 22.938 26.906 1 69.94 167 VAL B C 1
ATOM 3772 O O . VAL B 1 167 ? 14.062 23.672 27.875 1 69.94 167 VAL B O 1
ATOM 3775 N N . ASP B 1 168 ? 14.734 22.234 26.203 1 74.88 168 ASP B N 1
ATOM 3776 C CA . ASP B 1 168 ? 16.141 22.594 26.328 1 74.88 168 ASP B CA 1
ATOM 3777 C C . ASP B 1 168 ? 16.406 24 25.781 1 74.88 168 ASP B C 1
ATOM 3779 O O . ASP B 1 168 ? 16.453 24.203 24.562 1 74.88 168 ASP B O 1
ATOM 3783 N N . ARG B 1 169 ? 16.594 24.875 26.688 1 75.69 169 ARG B N 1
ATOM 3784 C CA . ARG B 1 169 ? 16.609 26.297 26.344 1 75.69 169 ARG B CA 1
ATOM 3785 C C . ARG B 1 169 ? 17.75 26.609 25.391 1 75.69 169 ARG B C 1
ATOM 3787 O O . ARG B 1 169 ? 17.578 27.391 24.453 1 75.69 169 ARG B O 1
ATOM 3794 N N . GLU B 1 170 ? 18.859 26.062 25.656 1 79.88 170 GLU B N 1
ATOM 3795 C CA . GLU B 1 170 ? 20 26.359 24.812 1 79.88 170 GLU B CA 1
ATOM 3796 C C . GLU B 1 170 ? 19.797 25.859 23.391 1 79.88 170 GLU B C 1
ATOM 3798 O O . GLU B 1 170 ? 20 26.594 22.422 1 79.88 170 GLU B O 1
ATOM 3803 N N . LYS B 1 171 ? 19.391 24.688 23.266 1 80.56 171 LYS B N 1
ATOM 3804 C CA . LYS B 1 171 ? 19.172 24.109 21.938 1 80.56 171 LYS B CA 1
ATOM 3805 C C . LYS B 1 171 ? 18 24.797 21.219 1 80.56 171 LYS B C 1
ATOM 3807 O O . LYS B 1 171 ? 18.062 25 20.016 1 80.56 171 LYS B O 1
ATOM 3812 N N . GLN B 1 172 ? 17.109 25.172 22 1 81.62 172 GLN B N 1
ATOM 3813 C CA . GLN B 1 172 ? 15.914 25.781 21.422 1 81.62 172 GLN B CA 1
ATOM 3814 C C . GLN B 1 172 ? 16.219 27.203 20.922 1 81.62 172 GLN B C 1
ATOM 3816 O O . GLN B 1 172 ? 15.633 27.656 19.922 1 81.62 172 GLN B O 1
ATOM 3821 N N . ALA B 1 173 ? 17.125 27.812 21.531 1 83.44 173 ALA B N 1
ATOM 3822 C CA . ALA B 1 173 ? 17.516 29.156 21.109 1 83.44 173 ALA B CA 1
ATOM 3823 C C . ALA B 1 173 ? 18.109 29.141 19.703 1 83.44 173 ALA B C 1
ATOM 3825 O O . ALA B 1 173 ? 17.844 30.031 18.891 1 83.44 173 ALA B O 1
ATOM 3826 N N . VAL B 1 174 ? 18.891 28.188 19.484 1 86.88 174 VAL B N 1
ATOM 3827 C CA . VAL B 1 174 ? 19.5 28.047 18.172 1 86.88 174 VAL B CA 1
ATOM 3828 C C . VAL B 1 174 ? 18.438 27.828 17.109 1 86.88 174 VAL B C 1
ATOM 3830 O O . VAL B 1 174 ? 18.469 28.453 16.047 1 86.88 174 VAL B O 1
ATOM 3833 N N . VAL B 1 175 ? 17.484 27 17.406 1 88.44 175 VAL B N 1
ATOM 3834 C CA . VAL B 1 175 ? 16.406 26.688 16.484 1 88.44 175 VAL B CA 1
ATOM 3835 C C . VAL B 1 175 ? 15.57 27.938 16.219 1 88.44 175 VAL B C 1
ATOM 3837 O O . VAL B 1 175 ? 15.18 28.203 15.086 1 88.44 175 VAL B O 1
ATOM 3840 N N . MET B 1 176 ? 15.398 28.703 17.25 1 86.06 176 MET B N 1
ATOM 3841 C CA . MET B 1 176 ? 14.586 29.906 17.125 1 86.06 176 MET B CA 1
ATOM 3842 C C . MET B 1 176 ? 15.281 30.938 16.25 1 86.06 176 MET B C 1
ATOM 3844 O O . MET B 1 176 ? 14.625 31.656 15.5 1 86.06 176 MET B O 1
ATOM 3848 N N . THR B 1 177 ? 16.578 31 16.375 1 88.44 177 THR B N 1
ATOM 3849 C CA . THR B 1 177 ? 17.344 31.891 15.523 1 88.44 177 THR B CA 1
ATOM 3850 C C . THR B 1 177 ? 17.203 31.5 14.055 1 88.44 177 THR B C 1
ATOM 3852 O O . THR B 1 177 ? 17.047 32.344 13.18 1 88.44 177 THR B O 1
ATOM 3855 N N . GLU B 1 178 ? 17.25 30.203 13.875 1 91 178 GLU B N 1
ATOM 3856 C CA . GLU B 1 178 ? 17.062 29.703 12.516 1 91 178 GLU B CA 1
ATOM 3857 C C . GLU B 1 178 ? 15.664 30.047 12 1 91 178 GLU B C 1
ATOM 3859 O O . GLU B 1 178 ? 15.508 30.438 10.844 1 91 178 GLU B O 1
ATOM 3864 N N . ALA B 1 179 ? 14.719 29.906 12.828 1 90.25 179 ALA B N 1
ATOM 3865 C CA . ALA B 1 179 ? 13.336 30.203 12.469 1 90.25 179 ALA B CA 1
ATOM 3866 C C . ALA B 1 179 ? 13.164 31.672 12.117 1 90.25 179 ALA B C 1
ATOM 3868 O O . ALA B 1 179 ? 12.5 32 11.133 1 90.25 179 ALA B O 1
ATOM 3869 N N . GLU B 1 180 ? 13.781 32.469 12.875 1 88.62 180 GLU B N 1
ATOM 3870 C CA . GLU B 1 180 ? 13.711 33.906 12.633 1 88.62 180 GLU B CA 1
ATOM 3871 C C . GLU B 1 180 ? 14.336 34.281 11.297 1 88.62 180 GLU B C 1
ATOM 3873 O O . GLU B 1 180 ? 13.781 35.094 10.539 1 88.62 180 GLU B O 1
ATOM 3878 N N . GLY B 1 181 ? 15.492 33.719 11.078 1 90.31 181 GLY B N 1
ATOM 3879 C CA . GLY B 1 181 ? 16.141 33.969 9.797 1 90.31 181 GLY B CA 1
ATOM 3880 C C . GLY B 1 181 ? 15.297 33.5 8.617 1 90.31 181 GLY B C 1
ATOM 3881 O O . GLY B 1 181 ? 15.242 34.188 7.594 1 90.31 181 GLY B O 1
ATOM 3882 N N . PHE B 1 182 ? 14.648 32.406 8.789 1 93.06 182 PHE B N 1
ATOM 3883 C CA . PHE B 1 182 ? 13.789 31.859 7.742 1 93.06 182 PHE B CA 1
ATOM 3884 C C . PHE B 1 182 ? 12.609 32.781 7.484 1 93.06 182 PHE B C 1
ATOM 3886 O O . PHE B 1 182 ? 12.266 33.062 6.332 1 93.06 182 PHE B O 1
ATOM 3893 N N . MET B 1 183 ? 12.047 33.344 8.484 1 90 183 MET B N 1
ATOM 3894 C CA . MET B 1 183 ? 10.922 34.281 8.383 1 90 183 MET B CA 1
ATOM 3895 C C . MET B 1 183 ? 11.352 35.594 7.738 1 90 183 MET B C 1
ATOM 3897 O O . MET B 1 183 ? 10.617 36.125 6.914 1 90 183 MET B O 1
ATOM 3901 N N . ASP B 1 184 ? 12.516 35.969 8.141 1 88.75 184 ASP B N 1
ATOM 3902 C CA . ASP B 1 184 ? 13.047 37.219 7.586 1 88.75 184 ASP B CA 1
ATOM 3903 C C . ASP B 1 184 ? 13.273 37.094 6.078 1 88.75 184 ASP B C 1
ATOM 3905 O O . ASP B 1 184 ? 13.172 38.062 5.348 1 88.75 184 ASP B O 1
ATOM 3909 N N . GLY B 1 185 ? 13.516 35.906 5.711 1 90.5 185 GLY B N 1
ATOM 3910 C CA . GLY B 1 185 ? 13.734 35.656 4.297 1 90.5 185 GLY B CA 1
ATOM 3911 C C . GLY B 1 185 ? 12.453 35.438 3.523 1 90.5 185 GLY B C 1
ATOM 3912 O O . GLY B 1 185 ? 12.484 35.125 2.332 1 90.5 185 GLY B O 1
ATOM 3913 N N . GLY B 1 186 ? 11.289 35.562 4.234 1 91.5 186 GLY B N 1
ATOM 3914 C CA . GLY B 1 186 ? 10 35.469 3.566 1 91.5 186 GLY B CA 1
ATOM 3915 C C . GLY B 1 186 ? 9.359 34.094 3.748 1 91.5 186 GLY B C 1
ATOM 3916 O O . GLY B 1 186 ? 8.359 33.781 3.096 1 91.5 186 GLY B O 1
ATOM 3917 N N . GLY B 1 187 ? 9.914 33.281 4.547 1 93.56 187 GLY B N 1
ATOM 3918 C CA . GLY B 1 187 ? 9.359 31.969 4.801 1 93.56 187 GLY B CA 1
ATOM 3919 C C . GLY B 1 187 ? 8.172 32 5.738 1 93.56 187 GLY B C 1
ATOM 3920 O O . GLY B 1 187 ? 7.934 33 6.422 1 93.56 187 GLY B O 1
ATOM 3921 N N . VAL B 1 188 ? 7.402 30.953 5.703 1 94.31 188 VAL B N 1
ATOM 3922 C CA . VAL B 1 188 ? 6.234 30.797 6.562 1 94.31 188 VAL B CA 1
ATOM 3923 C C . VAL B 1 188 ? 6.52 29.781 7.66 1 94.31 188 VAL B C 1
ATOM 3925 O O . VAL B 1 188 ? 7.051 28.703 7.391 1 94.31 188 VAL B O 1
ATOM 3928 N N . ILE B 1 189 ? 6.199 30.141 8.836 1 93.19 189 ILE B N 1
ATOM 3929 C CA . ILE B 1 189 ? 6.344 29.203 9.945 1 93.19 189 ILE B CA 1
ATOM 3930 C C . ILE B 1 189 ? 4.973 28.656 10.336 1 93.19 189 ILE B C 1
ATOM 3932 O O . ILE B 1 189 ? 4.02 29.422 10.508 1 93.19 189 ILE B O 1
ATOM 3936 N N . CYS B 1 190 ? 4.895 27.359 10.422 1 94 190 CYS B N 1
ATOM 3937 C CA . CYS B 1 190 ? 3.693 26.688 10.906 1 94 190 CYS B CA 1
ATOM 3938 C C . CYS B 1 190 ? 3.934 26.062 12.273 1 94 190 CYS B C 1
ATOM 3940 O O . CYS B 1 190 ? 4.98 25.453 12.508 1 94 190 CYS B O 1
ATOM 3942 N N . PHE B 1 191 ? 2.984 26.297 13.234 1 91.75 191 PHE B N 1
ATOM 3943 C CA . PHE B 1 191 ? 3.193 25.719 14.555 1 91.75 191 PHE B CA 1
ATOM 3944 C C . PHE B 1 191 ? 1.862 25.453 15.242 1 91.75 191 PHE B C 1
ATOM 3946 O O . PHE B 1 191 ? 0.823 25.953 14.82 1 91.75 191 PHE B O 1
ATOM 3953 N N . PHE B 1 192 ? 1.894 24.594 16.219 1 95.19 192 PHE B N 1
ATOM 3954 C CA . PHE B 1 192 ? 0.78 24.328 17.125 1 95.19 192 PHE B CA 1
ATOM 3955 C C . PHE B 1 192 ? 0.928 25.109 18.422 1 95.19 192 PHE B C 1
ATOM 3957 O O . PHE B 1 192 ? 1.683 24.719 19.312 1 95.19 192 PHE B O 1
ATOM 3964 N N . PRO B 1 193 ? 0.148 26.109 18.562 1 95.06 193 PRO B N 1
ATOM 3965 C CA . PRO B 1 193 ? 0.373 27.016 19.672 1 95.06 193 PRO B CA 1
ATOM 3966 C C . PRO B 1 193 ? 0.054 26.391 21.031 1 95.06 193 PRO B C 1
ATOM 3968 O O . PRO B 1 193 ? 0.482 26.891 22.062 1 95.06 193 PRO B O 1
ATOM 3971 N N . GLU B 1 194 ? -0.733 25.297 20.938 1 93.31 194 GLU B N 1
ATOM 3972 C CA . GLU B 1 194 ? -1.023 24.594 22.188 1 93.31 194 GLU B CA 1
ATOM 3973 C C . GLU B 1 194 ? 0.221 23.891 22.734 1 93.31 194 GLU B C 1
ATOM 3975 O O . GLU B 1 194 ? 0.313 23.625 23.938 1 93.31 194 GLU B O 1
ATOM 3980 N N . GLY B 1 195 ? 1.109 23.547 21.906 1 86.56 195 GLY B N 1
ATOM 3981 C CA . GLY B 1 195 ? 2.393 22.984 22.281 1 86.56 195 GLY B CA 1
ATOM 3982 C C . GLY B 1 195 ? 2.336 21.484 22.531 1 86.56 195 GLY B C 1
ATOM 3983 O O . GLY B 1 195 ? 3.373 20.828 22.609 1 86.56 195 GLY B O 1
ATOM 3984 N N . VAL B 1 196 ? 1.144 20.969 22.781 1 85.69 196 VAL B N 1
ATOM 3985 C CA . VAL B 1 196 ? 0.955 19.547 23.031 1 85.69 196 VAL B CA 1
ATOM 3986 C C . VAL B 1 196 ? -0.328 19.078 22.359 1 85.69 196 VAL B C 1
ATOM 3988 O O . VAL B 1 196 ? -1.19 19.875 22 1 85.69 196 VAL B O 1
ATOM 3991 N N . LEU B 1 197 ? -0.366 17.844 22.219 1 90.25 197 LEU B N 1
ATOM 3992 C CA . LEU B 1 197 ? -1.601 17.266 21.703 1 90.25 197 LEU B CA 1
ATOM 3993 C C . LEU B 1 197 ? -2.756 17.5 22.672 1 90.25 197 LEU B C 1
ATOM 3995 O O . LEU B 1 197 ? -2.623 17.25 23.875 1 90.25 197 LEU B O 1
ATOM 3999 N N . ASN B 1 198 ? -3.805 17.969 22.188 1 93.62 198 ASN B N 1
ATOM 4000 C CA . ASN B 1 198 ? -5.004 18.25 22.984 1 93.62 198 ASN B CA 1
ATOM 4001 C C . ASN B 1 198 ? -5.957 17.062 22.984 1 93.62 198 ASN B C 1
ATOM 4003 O O . ASN B 1 198 ? -6.574 16.75 21.969 1 93.62 198 ASN B O 1
ATOM 4007 N N . ARG B 1 199 ? -6.234 16.422 24.109 1 90.38 199 ARG B N 1
ATOM 4008 C CA . ARG B 1 199 ? -7.082 15.242 24.234 1 90.38 199 ARG B CA 1
ATOM 4009 C C . ARG B 1 199 ? -8.539 15.633 24.422 1 90.38 199 ARG B C 1
ATOM 4011 O O . ARG B 1 199 ? -9.422 14.773 24.484 1 90.38 199 ARG B O 1
ATOM 4018 N N . THR B 1 200 ? -8.758 16.922 24.562 1 91.75 200 THR B N 1
ATOM 4019 C CA . THR B 1 200 ? -10.109 17.484 24.625 1 91.75 200 THR B CA 1
ATOM 4020 C C . THR B 1 200 ? -10.359 18.406 23.422 1 91.75 200 THR B C 1
ATOM 4022 O O . THR B 1 200 ? -10.406 19.625 23.562 1 91.75 200 THR B O 1
ATOM 4025 N N . PRO B 1 201 ? -10.633 17.797 22.328 1 93.81 201 PRO B N 1
ATOM 4026 C CA . PRO B 1 201 ? -10.633 18.531 21.062 1 93.81 201 PRO B CA 1
ATOM 4027 C C . PRO B 1 201 ? -11.711 19.609 21 1 93.81 201 PRO B C 1
ATOM 4029 O O . PRO B 1 201 ? -11.672 20.484 20.141 1 93.81 201 PRO B O 1
ATOM 4032 N N . GLU B 1 202 ? -12.664 19.594 21.938 1 96.12 202 GLU B N 1
ATOM 4033 C CA . GLU B 1 202 ? -13.773 20.531 21.906 1 96.12 202 GLU B CA 1
ATOM 4034 C C . GLU B 1 202 ? -13.367 21.891 22.484 1 96.12 202 GLU B C 1
ATOM 4036 O O . GLU B 1 202 ? -14.031 22.891 22.25 1 96.12 202 GLU B O 1
ATOM 4041 N N . THR B 1 203 ? -12.344 21.844 23.312 1 97.38 203 THR B N 1
ATOM 4042 C CA . THR B 1 203 ? -11.875 23.062 23.953 1 97.38 203 THR B CA 1
ATOM 4043 C C . THR B 1 203 ? -10.375 23.234 23.766 1 97.38 203 THR B C 1
ATOM 4045 O O . THR B 1 203 ? -9.586 22.359 24.141 1 97.38 203 THR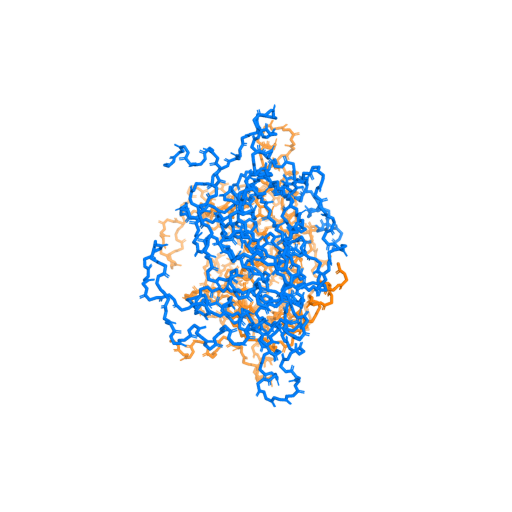 B O 1
ATOM 4048 N N . LEU B 1 204 ? -9.992 24.391 23.25 1 97.88 204 LEU B N 1
ATOM 4049 C CA . LEU B 1 204 ? -8.578 24.656 23.016 1 97.88 204 LEU B CA 1
ATOM 4050 C C . LEU B 1 204 ? -7.848 24.906 24.328 1 97.88 204 LEU B C 1
ATOM 4052 O O . LEU B 1 204 ? -8.391 25.547 25.234 1 97.88 204 LEU B O 1
ATOM 4056 N N . LYS B 1 205 ? -6.625 24.469 24.422 1 95.56 205 LYS B N 1
ATOM 4057 C CA . LYS B 1 205 ? -5.75 24.781 25.547 1 95.56 205 LYS B CA 1
ATOM 4058 C C . LYS B 1 205 ? -5.148 26.172 25.406 1 95.56 205 LYS B C 1
ATOM 4060 O O . LYS B 1 205 ? -5.285 26.812 24.359 1 95.56 205 LYS B O 1
ATOM 4065 N N . ASP B 1 206 ? -4.512 26.594 26.469 1 93.88 206 ASP B N 1
ATOM 4066 C CA . ASP B 1 206 ? -3.816 27.875 26.406 1 93.88 206 ASP B CA 1
ATOM 4067 C C . ASP B 1 206 ? -2.65 27.812 25.422 1 93.88 206 ASP B C 1
ATOM 4069 O O . ASP B 1 206 ? -1.963 26.781 25.328 1 93.88 206 ASP B O 1
ATOM 4073 N N . PHE B 1 207 ? -2.48 28.922 24.766 1 95.06 207 PHE B N 1
ATOM 4074 C CA . PHE B 1 207 ? -1.423 28.984 23.75 1 95.06 207 PHE B CA 1
ATOM 4075 C C . PHE B 1 207 ? -0.106 29.422 24.391 1 95.06 207 PHE B C 1
ATOM 4077 O O . PHE B 1 207 ? -0.094 30.266 25.281 1 95.06 207 PHE B O 1
ATOM 4084 N N . ARG B 1 208 ? 0.918 28.859 23.891 1 86.5 208 ARG B N 1
ATOM 4085 C CA . ARG B 1 208 ? 2.248 29.25 24.359 1 86.5 208 ARG B CA 1
ATOM 4086 C C . ARG B 1 208 ? 2.635 30.625 23.812 1 86.5 208 ARG B C 1
ATOM 4088 O O . ARG B 1 208 ? 2.654 30.828 22.594 1 86.5 208 ARG B O 1
ATOM 4095 N N . ILE B 1 209 ? 3.152 31.438 24.641 1 88.31 209 ILE B N 1
ATOM 4096 C CA . ILE B 1 209 ? 3.326 32.844 24.312 1 88.31 209 ILE B CA 1
ATOM 4097 C C . ILE B 1 209 ? 4.664 33.062 23.609 1 88.31 209 ILE B C 1
ATOM 4099 O O . ILE B 1 209 ? 4.824 34 22.844 1 88.31 209 ILE B O 1
ATOM 4103 N N . GLY B 1 210 ? 5.598 32.156 23.781 1 79.75 210 GLY B N 1
ATOM 4104 C CA . GLY B 1 210 ? 6.941 32.312 23.25 1 79.75 210 GLY B CA 1
ATOM 4105 C C . GLY B 1 210 ? 6.969 32.562 21.75 1 79.75 210 GLY B C 1
ATOM 4106 O O . GLY B 1 210 ? 7.617 33.531 21.312 1 79.75 210 GLY B O 1
ATOM 4107 N N . THR B 1 211 ? 6.301 31.797 21.016 1 81.75 211 THR B N 1
ATOM 4108 C CA . THR B 1 211 ? 6.285 31.969 19.562 1 81.75 211 THR B CA 1
ATOM 4109 C C . THR B 1 211 ? 5.609 33.281 19.172 1 81.75 211 THR B C 1
ATOM 4111 O O . THR B 1 211 ? 6.043 33.969 18.25 1 81.75 211 THR B O 1
ATOM 4114 N N . PHE B 1 212 ? 4.598 33.688 19.906 1 88.62 212 PHE B N 1
ATOM 4115 C CA . PHE B 1 212 ? 3.873 34.906 19.609 1 88.62 212 PHE B CA 1
ATOM 4116 C C . PHE B 1 212 ? 4.738 36.125 19.906 1 88.62 212 PHE B C 1
ATOM 4118 O O . PHE B 1 212 ? 4.637 37.156 19.234 1 88.62 212 PHE B O 1
ATOM 4125 N N . ASN B 1 213 ? 5.578 35.938 20.844 1 84.81 213 ASN B N 1
ATOM 4126 C CA . ASN B 1 213 ? 6.508 37.031 21.125 1 84.81 213 ASN B CA 1
ATOM 4127 C C . ASN B 1 213 ? 7.422 37.312 19.953 1 84.81 213 ASN B C 1
ATOM 4129 O O . ASN B 1 213 ? 7.695 38.469 19.641 1 84.81 213 ASN B O 1
ATOM 4133 N N . ILE B 1 214 ? 7.828 36.312 19.391 1 80.75 214 ILE B N 1
ATOM 4134 C CA . ILE B 1 214 ? 8.711 36.469 18.234 1 80.75 214 ILE B CA 1
ATOM 4135 C C . ILE B 1 214 ? 7.945 37.094 17.062 1 80.75 214 ILE B C 1
ATOM 4137 O O . ILE B 1 214 ? 8.477 37.938 16.359 1 80.75 214 ILE B O 1
ATOM 4141 N N . LEU B 1 215 ? 6.734 36.688 16.875 1 80.19 215 LEU B N 1
ATOM 4142 C CA . LEU B 1 215 ? 5.875 37.219 15.812 1 80.19 215 LEU B CA 1
ATOM 4143 C C . LEU B 1 215 ? 5.68 38.719 15.969 1 80.19 215 LEU B C 1
ATOM 4145 O O . LEU B 1 215 ? 5.695 39.469 14.984 1 80.19 215 LEU B O 1
ATOM 4149 N N . MET B 1 216 ? 5.504 39.125 17.125 1 82.75 216 MET B N 1
ATOM 4150 C CA . MET B 1 216 ? 5.215 40.531 17.375 1 82.75 216 MET B CA 1
ATOM 4151 C C . MET B 1 216 ? 6.434 41.406 17.094 1 82.75 216 MET B C 1
ATOM 4153 O O . MET B 1 216 ? 6.297 42.562 16.625 1 82.75 216 MET B O 1
ATOM 4157 N N . LYS B 1 217 ? 7.531 40.781 17.297 1 81.75 217 LYS B N 1
ATOM 4158 C CA . LYS B 1 217 ? 8.773 41.5 17 1 81.75 217 LYS B CA 1
ATOM 4159 C C . LYS B 1 217 ? 8.898 41.812 15.516 1 81.75 217 LYS B C 1
ATOM 4161 O O . LYS B 1 217 ? 9.461 42.812 15.125 1 81.75 217 LYS B O 1
ATOM 4166 N N . HIS B 1 218 ? 8.32 41 14.719 1 82.06 218 HIS B N 1
ATOM 4167 C CA . HIS B 1 218 ? 8.523 41.125 13.281 1 82.06 218 HIS B CA 1
ATOM 4168 C C . HIS B 1 218 ? 7.242 41.562 12.578 1 82.06 218 HIS B C 1
ATOM 4170 O O . HIS B 1 218 ? 7.223 41.719 11.352 1 82.06 218 HIS B O 1
ATOM 4176 N N . GLN B 1 219 ? 6.145 41.844 13.328 1 83.94 219 GLN B N 1
ATOM 4177 C CA . GLN B 1 219 ? 4.852 42.281 12.812 1 83.94 219 GLN B CA 1
ATOM 4178 C C . GLN B 1 219 ? 4.406 41.438 11.625 1 83.94 219 GLN B C 1
ATOM 4180 O O . GLN B 1 219 ? 4.035 41.969 10.578 1 83.94 219 GLN B O 1
ATOM 4185 N N . LEU B 1 220 ? 4.508 40.219 11.797 1 88.44 220 LEU B N 1
ATOM 4186 C CA . LEU B 1 220 ? 4.172 39.281 10.742 1 88.44 220 LEU B CA 1
ATOM 4187 C C . LEU B 1 220 ? 2.678 38.969 10.742 1 88.44 220 LEU B C 1
ATOM 4189 O O . LEU B 1 220 ? 2.033 39 11.789 1 88.44 220 LEU B O 1
ATOM 4193 N N . PRO B 1 221 ? 2.086 38.719 9.484 1 91.12 221 PRO B N 1
ATOM 4194 C CA . PRO B 1 221 ? 0.685 38.281 9.438 1 91.12 221 PRO B CA 1
ATOM 4195 C C . PRO B 1 221 ? 0.455 36.938 10.117 1 91.12 221 PRO B C 1
ATOM 4197 O O . PRO B 1 221 ? 1.305 36.031 10.031 1 91.12 221 PRO B O 1
ATOM 4200 N N . ILE B 1 222 ? -0.741 36.812 10.766 1 93.94 222 ILE B N 1
ATOM 4201 C CA . ILE B 1 222 ? -1.093 35.594 11.461 1 93.94 222 ILE B CA 1
ATOM 4202 C C . ILE B 1 222 ? -2.344 34.969 10.828 1 93.94 222 ILE B C 1
ATOM 4204 O O . ILE B 1 222 ? -3.398 35.625 10.789 1 93.94 222 ILE B O 1
ATOM 4208 N N . HIS B 1 223 ? -2.225 33.844 10.273 1 95.75 223 HIS B N 1
ATOM 4209 C CA . HIS B 1 223 ? -3.363 33.031 9.867 1 95.75 223 HIS B CA 1
ATOM 4210 C C . HIS B 1 223 ? -3.566 31.859 10.812 1 95.75 223 HIS B C 1
ATOM 4212 O O . HIS B 1 223 ? -2.6 31.328 11.367 1 95.75 223 HIS B O 1
ATOM 4218 N N . TYR B 1 224 ? -4.801 31.562 11.102 1 97.06 224 TYR B N 1
ATOM 4219 C CA . TYR B 1 224 ? -5.09 30.438 11.977 1 97.06 224 TYR B CA 1
ATOM 4220 C C . TYR B 1 224 ? -5.949 29.406 11.258 1 97.06 224 TYR B C 1
ATOM 4222 O O . TYR B 1 224 ? -6.754 29.75 10.391 1 97.06 224 TYR B O 1
ATOM 4230 N N . VAL B 1 225 ? -5.707 28.141 11.539 1 97.56 225 VAL B N 1
ATOM 4231 C CA . VAL B 1 225 ? -6.449 27.016 11.008 1 97.56 225 VAL B CA 1
ATOM 4232 C C . VAL B 1 225 ? -7.113 26.25 12.148 1 97.56 225 VAL B C 1
ATOM 4234 O O . VAL B 1 225 ? -6.48 25.969 13.172 1 97.56 225 VAL B O 1
ATOM 4237 N N . VAL B 1 226 ? -8.391 26 11.984 1 98.12 226 VAL B N 1
ATOM 4238 C CA . VAL B 1 226 ? -9.156 25.203 12.938 1 98.12 226 VAL B CA 1
ATOM 4239 C C . VAL B 1 226 ? -9.828 24.031 12.227 1 98.12 226 VAL B C 1
ATOM 4241 O O . VAL B 1 226 ? -10.32 24.188 11.102 1 98.12 226 VAL B O 1
ATOM 4244 N N . TYR B 1 227 ? -9.773 22.922 12.852 1 98.25 227 TYR B N 1
ATOM 4245 C CA . TYR B 1 227 ? -10.445 21.75 12.297 1 98.25 227 TYR B CA 1
ATOM 4246 C C . TYR B 1 227 ? -10.961 20.844 13.406 1 98.25 227 TYR B C 1
ATOM 4248 O O . TYR B 1 227 ? -10.461 20.891 14.531 1 98.25 227 TYR B O 1
ATOM 4256 N N . TYR B 1 228 ? -11.961 20.094 13.109 1 98.12 228 TYR B N 1
ATOM 4257 C CA . TYR B 1 228 ? -12.539 19.109 14.023 1 98.12 228 TYR B CA 1
ATOM 4258 C C . TYR B 1 228 ? -12.859 17.812 13.289 1 98.12 228 TYR B C 1
ATOM 4260 O O . TYR B 1 228 ? -13.57 17.812 12.289 1 98.12 228 TYR B O 1
ATOM 4268 N N . GLY B 1 229 ? -12.328 16.75 13.805 1 97.5 229 GLY B N 1
ATOM 4269 C CA . GLY B 1 229 ? -12.531 15.445 13.203 1 97.5 229 GLY B CA 1
ATOM 4270 C C . GLY B 1 229 ? -11.234 14.703 12.922 1 97.5 229 GLY B C 1
ATOM 4271 O O . GLY B 1 229 ? -11.25 13.508 12.633 1 97.5 229 GLY B O 1
ATOM 4272 N N . SER B 1 230 ? -10.102 15.461 13.008 1 97.25 230 SER B N 1
ATOM 4273 C CA . SER B 1 230 ? -8.797 14.836 12.789 1 97.25 230 SER B CA 1
ATOM 4274 C C . SER B 1 230 ? -8.555 13.695 13.766 1 97.25 230 SER B C 1
ATOM 4276 O O . SER B 1 230 ? -8.07 12.633 13.383 1 97.25 230 SER B O 1
ATOM 4278 N N . HIS B 1 231 ? -8.938 13.906 15.023 1 95.5 231 HIS B N 1
ATOM 4279 C CA . HIS B 1 231 ? -8.773 12.898 16.062 1 95.5 231 HIS B CA 1
ATOM 4280 C C . HIS B 1 231 ? -9.664 11.688 15.82 1 95.5 231 HIS B C 1
ATOM 4282 O O . HIS B 1 231 ? -9.43 10.617 16.391 1 95.5 231 HIS B O 1
ATOM 4288 N N . GLU B 1 232 ? -10.664 11.828 14.992 1 96.12 232 GLU B N 1
ATOM 4289 C CA . GLU B 1 232 ? -11.562 10.727 14.664 1 96.12 232 GLU B CA 1
ATOM 4290 C C . GLU B 1 232 ? -10.992 9.875 13.531 1 96.12 232 GLU B C 1
ATOM 4292 O O . GLU B 1 232 ? -11.352 8.703 13.391 1 96.12 232 GLU B O 1
ATOM 4297 N N . VAL B 1 233 ? -10.195 10.484 12.703 1 97.5 233 VAL B N 1
ATOM 4298 C CA . VAL B 1 233 ? -9.516 9.758 11.633 1 97.5 233 VAL B CA 1
ATOM 4299 C C . VAL B 1 233 ? -8.359 8.953 12.219 1 97.5 233 VAL B C 1
ATOM 4301 O O . VAL B 1 233 ? -8.164 7.785 11.867 1 97.5 233 VAL B O 1
ATOM 4304 N N . TRP B 1 234 ? -7.617 9.562 13.102 1 96.19 234 TRP B N 1
ATOM 4305 C CA . TRP B 1 234 ? -6.453 8.992 13.766 1 96.19 234 TRP B CA 1
ATOM 4306 C C . TRP B 1 234 ? -6.438 9.352 15.25 1 96.19 234 TRP B C 1
ATOM 4308 O O . TRP B 1 234 ? -5.879 10.383 15.641 1 96.19 234 TRP B O 1
ATOM 4318 N N . ASP B 1 235 ? -6.941 8.508 15.992 1 91.06 235 ASP B N 1
ATOM 4319 C CA . ASP B 1 235 ? -7.066 8.75 17.422 1 91.06 235 ASP B CA 1
ATOM 4320 C C . ASP B 1 235 ? -5.715 8.617 18.125 1 91.06 235 ASP B C 1
ATOM 4322 O O . ASP B 1 235 ? -5.043 7.594 18 1 91.06 235 ASP B O 1
ATOM 4326 N N . PRO B 1 236 ? -5.305 9.609 18.828 1 82.25 236 PRO B N 1
ATOM 4327 C CA . PRO B 1 236 ? -3.967 9.594 19.438 1 82.25 236 PRO B CA 1
ATOM 4328 C C . PRO B 1 236 ? -3.836 8.562 20.547 1 82.25 236 PRO B C 1
ATOM 4330 O O . PRO B 1 236 ? -2.719 8.195 20.922 1 82.25 236 PRO B O 1
ATOM 4333 N N . VAL B 1 237 ? -4.887 8.188 21.125 1 79.38 237 VAL B N 1
ATOM 4334 C CA . VAL B 1 237 ? -4.832 7.289 22.266 1 79.38 237 VAL B CA 1
ATOM 4335 C C . VAL B 1 237 ? -5.07 5.852 21.812 1 79.38 237 VAL B C 1
ATOM 4337 O O . VAL B 1 237 ? -4.523 4.91 22.391 1 79.38 237 VAL B O 1
ATOM 4340 N N . MET B 1 238 ? -5.949 5.758 20.844 1 71.44 238 MET B N 1
ATOM 4341 C CA . MET B 1 238 ? -6.336 4.422 20.406 1 71.44 238 MET B CA 1
ATOM 4342 C C . MET B 1 238 ? -5.152 3.686 19.797 1 71.44 238 MET B C 1
ATOM 4344 O O . MET B 1 238 ? -4.398 4.266 19 1 71.44 238 MET B O 1
ATOM 4348 N N . LYS B 1 239 ? -5.039 2.42 20.359 1 77.25 239 LYS B N 1
ATOM 4349 C CA . LYS B 1 239 ? -4.047 1.527 19.781 1 77.25 239 LYS B CA 1
ATOM 4350 C C . LYS B 1 239 ? -4.539 0.955 18.453 1 77.25 239 LYS B C 1
ATOM 4352 O O . LYS B 1 239 ? -5.742 0.777 18.25 1 77.25 239 LYS B O 1
ATOM 4357 N N . GLY B 1 240 ? -3.781 0.927 17.484 1 84.5 240 GLY B N 1
ATOM 4358 C CA . GLY B 1 240 ? -4.113 0.321 16.203 1 84.5 240 GLY B CA 1
ATOM 4359 C C . GLY B 1 240 ? -3.795 1.213 15.016 1 84.5 240 GLY B C 1
ATOM 4360 O O . GLY B 1 240 ? -3.139 2.246 15.172 1 84.5 240 GLY B O 1
ATOM 4361 N N . ILE B 1 241 ? -4.418 0.801 13.852 1 92.5 241 ILE B N 1
ATOM 4362 C CA . ILE B 1 241 ? -4.074 1.498 12.617 1 92.5 241 ILE B CA 1
ATOM 4363 C C . ILE B 1 241 ? -5.027 2.672 12.398 1 92.5 241 ILE B C 1
ATOM 4365 O O . ILE B 1 241 ? -6.199 2.604 12.773 1 92.5 241 ILE B O 1
ATOM 4369 N N . PRO B 1 242 ? -4.594 3.785 11.875 1 96.06 242 PRO B N 1
ATOM 4370 C CA . PRO B 1 242 ? -5.422 4.957 11.594 1 96.06 242 PRO B CA 1
ATOM 4371 C C . PRO B 1 242 ? -6.316 4.77 10.375 1 96.06 242 PRO B C 1
ATOM 4373 O O . PRO B 1 242 ? -6.461 3.65 9.875 1 96.06 242 PRO B O 1
ATOM 4376 N N . GLY B 1 243 ? -7.035 5.891 10.031 1 97.44 243 GLY B N 1
ATOM 4377 C CA . GLY B 1 243 ? -7.746 5.922 8.758 1 97.44 243 GLY B CA 1
ATOM 4378 C C . GLY B 1 243 ? -9.234 5.676 8.906 1 97.44 243 GLY B C 1
ATOM 4379 O O . GLY B 1 243 ? -9.875 5.16 7.984 1 97.44 243 GLY B O 1
ATOM 4380 N N . PHE B 1 244 ? -9.789 5.965 10.023 1 97.25 244 PHE B N 1
ATOM 4381 C CA . PHE B 1 244 ? -11.234 5.836 10.188 1 97.25 244 PHE B CA 1
ATOM 4382 C C . PHE B 1 244 ? -11.977 6.781 9.25 1 97.25 244 PHE B C 1
ATOM 4384 O O . PHE B 1 244 ? -11.555 7.926 9.055 1 97.25 244 PHE B O 1
ATOM 4391 N N . PRO B 1 245 ? -13.078 6.262 8.672 1 97.88 245 PRO B N 1
ATOM 4392 C CA . PRO B 1 245 ? -13.945 7.23 7.992 1 97.88 245 PRO B CA 1
ATOM 4393 C C . PRO B 1 245 ? -14.414 8.344 8.922 1 97.88 245 PRO B C 1
ATOM 4395 O O . PRO B 1 245 ? -14.703 8.102 10.094 1 97.88 245 PRO B O 1
ATOM 4398 N N . ALA B 1 246 ? -14.406 9.562 8.383 1 97.88 246 ALA B N 1
ATOM 4399 C CA . ALA B 1 246 ? -14.836 10.688 9.203 1 97.88 246 ALA B CA 1
ATOM 4400 C C . ALA B 1 246 ? -15.125 11.914 8.344 1 97.88 246 ALA B C 1
ATOM 4402 O O . ALA B 1 246 ? -14.664 12.008 7.203 1 97.88 246 ALA B O 1
ATOM 4403 N N . ASP B 1 247 ? -15.977 12.758 8.859 1 97.94 247 ASP B N 1
ATOM 4404 C CA . ASP B 1 247 ? -16.094 14.125 8.359 1 97.94 247 ASP B CA 1
ATOM 4405 C C . ASP B 1 247 ? -15.188 15.078 9.125 1 97.94 247 ASP B C 1
ATOM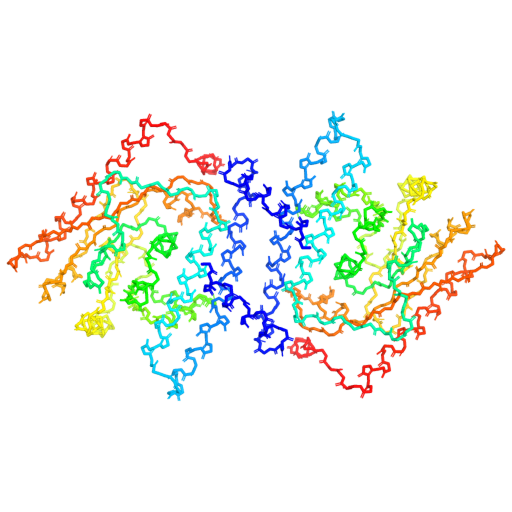 4407 O O . ASP B 1 247 ? -15.344 15.258 10.336 1 97.94 247 ASP B O 1
ATOM 4411 N N . VAL B 1 248 ? -14.266 15.68 8.445 1 98.31 248 VAL B N 1
ATOM 4412 C CA . VAL B 1 248 ? -13.352 16.625 9.07 1 98.31 248 VAL B CA 1
ATOM 4413 C C . VAL B 1 248 ? -13.711 18.047 8.641 1 98.31 248 VAL B C 1
ATOM 4415 O O . VAL B 1 248 ? -13.555 18.422 7.473 1 98.31 248 VAL B O 1
ATOM 4418 N N . HIS B 1 249 ? -14.195 18.812 9.547 1 98.38 249 HIS B N 1
ATOM 4419 C CA . HIS B 1 249 ? -14.469 20.219 9.273 1 98.38 249 HIS B CA 1
ATOM 4420 C C . HIS B 1 249 ? -13.188 21.047 9.266 1 98.38 249 HIS B C 1
ATOM 4422 O O . HIS B 1 249 ? -12.242 20.75 9.992 1 98.38 249 HIS B O 1
ATOM 4428 N N . PHE B 1 250 ? -13.164 22.062 8.5 1 98.31 250 PHE B N 1
ATOM 4429 C CA . PHE B 1 250 ? -11.945 22.859 8.328 1 98.31 250 PHE B CA 1
ATOM 4430 C C . PHE B 1 250 ? -12.281 24.328 8.141 1 98.31 250 PHE B C 1
ATOM 4432 O O . PHE B 1 250 ? -13.281 24.672 7.5 1 98.31 250 PHE B O 1
ATOM 4439 N N . PHE B 1 251 ? -11.422 25.25 8.727 1 98.44 251 PHE B N 1
ATOM 4440 C CA . PHE B 1 251 ? -11.562 26.688 8.609 1 98.44 251 PHE B CA 1
ATOM 4441 C C . PHE B 1 251 ? -10.203 27.375 8.672 1 98.44 251 PHE B C 1
ATOM 4443 O O . PHE B 1 251 ? -9.383 27.062 9.539 1 98.44 251 PHE B O 1
ATOM 4450 N N . ILE B 1 252 ? -9.953 28.25 7.793 1 97.75 252 ILE B N 1
ATOM 4451 C CA . ILE B 1 252 ? -8.766 29.094 7.844 1 97.75 252 ILE B CA 1
ATOM 4452 C C . ILE B 1 252 ? -9.188 30.562 7.945 1 97.75 252 ILE B C 1
ATOM 4454 O O . ILE B 1 252 ? -10.086 31.016 7.227 1 97.75 252 ILE B O 1
ATOM 4458 N N . GLY B 1 253 ? -8.625 31.266 8.898 1 97 253 GLY B N 1
ATOM 4459 C CA . GLY B 1 253 ? -8.898 32.688 9.102 1 97 253 GLY B CA 1
ATOM 4460 C C . GLY B 1 253 ? -7.645 33.5 9.281 1 97 253 GLY B C 1
ATOM 4461 O O . GLY B 1 253 ? -6.543 32.969 9.391 1 97 253 GLY B O 1
ATOM 4462 N N . ASN B 1 254 ? -7.867 34.781 9.203 1 95.69 254 ASN B N 1
ATOM 4463 C CA . ASN B 1 254 ? -6.824 35.75 9.492 1 95.69 254 ASN B CA 1
ATOM 4464 C C . ASN B 1 254 ? -7.062 36.469 10.828 1 95.69 254 ASN B C 1
ATOM 4466 O O . ASN B 1 254 ? -8.203 36.75 11.195 1 95.69 254 ASN B O 1
ATOM 4470 N N . TYR B 1 255 ? -5.973 36.594 11.57 1 95.62 255 TYR B N 1
ATOM 4471 C CA . TYR B 1 255 ? -6.055 37.375 12.812 1 95.62 255 TYR B CA 1
ATOM 4472 C C . TYR B 1 255 ? -5.27 38.656 12.695 1 95.62 255 TYR B C 1
ATOM 4474 O O . TYR B 1 255 ? -4.055 38.656 12.477 1 95.62 255 TYR B O 1
ATOM 4482 N N . GLU B 1 256 ? -5.973 39.781 12.867 1 93.56 256 GLU B N 1
ATOM 4483 C CA . GLU B 1 256 ? -5.352 41.094 12.844 1 93.56 256 GLU B CA 1
ATOM 4484 C C . GLU B 1 256 ? -5.059 41.594 14.25 1 93.56 256 GLU B C 1
ATOM 4486 O O . GLU B 1 256 ? -5.855 41.406 15.172 1 93.56 256 GLU B O 1
ATOM 4491 N N . TYR B 1 257 ? -3.896 42.125 14.359 1 91.19 257 TYR B N 1
ATOM 4492 C CA . TYR B 1 257 ? -3.506 42.688 15.656 1 91.19 257 TYR B CA 1
ATOM 4493 C C . TYR B 1 257 ? -2.812 44.031 15.484 1 91.19 257 TYR B C 1
ATOM 4495 O O . TYR B 1 257 ? -2.322 44.344 14.398 1 91.19 257 TYR B O 1
ATOM 4503 N N . ASP B 1 258 ? -2.795 44.812 16.594 1 88.94 258 ASP B N 1
ATOM 4504 C CA . ASP B 1 258 ? -2.17 46.125 16.578 1 88.94 258 ASP B CA 1
ATOM 4505 C C . ASP B 1 258 ? -0.66 46 16.781 1 88.94 258 ASP B C 1
ATOM 4507 O O . ASP B 1 258 ? -0.181 45.094 17.438 1 88.94 258 ASP B O 1
ATOM 4511 N N . ALA B 1 259 ? 0.055 47 16.234 1 85.25 259 ALA B N 1
ATOM 4512 C CA . ALA B 1 259 ? 1.512 47 16.328 1 85.25 259 ALA B CA 1
ATOM 4513 C C . ALA B 1 259 ? 1.96 47.031 17.797 1 85.25 259 ALA B C 1
ATOM 4515 O O . ALA B 1 259 ? 3.021 46.5 18.125 1 85.25 259 ALA B O 1
ATOM 4516 N N . GLY B 1 260 ? 1.169 47.531 18.656 1 85.38 260 GLY B N 1
ATOM 4517 C CA . GLY B 1 260 ? 1.562 47.625 20.047 1 85.38 260 GLY B CA 1
ATOM 4518 C C . GLY B 1 260 ? 1.059 46.469 20.906 1 85.38 260 GLY B C 1
ATOM 4519 O O . GLY B 1 260 ? 1.272 46.469 22.109 1 85.38 260 GLY B O 1
ATOM 4520 N N . ALA B 1 261 ? 0.548 45.531 20.234 1 90.06 261 ALA B N 1
ATOM 4521 C CA . ALA B 1 261 ? 0.013 44.406 21 1 90.06 261 ALA B CA 1
ATOM 4522 C C . ALA B 1 261 ? 1.138 43.531 21.562 1 90.06 261 ALA B C 1
ATOM 4524 O O . ALA B 1 261 ? 2.201 43.406 20.938 1 90.06 261 ALA B O 1
ATOM 4525 N N . THR B 1 262 ? 0.888 42.906 22.766 1 90.56 262 THR B N 1
ATOM 4526 C CA . THR B 1 262 ? 1.857 42 23.344 1 90.56 262 THR B CA 1
ATOM 4527 C C . THR B 1 262 ? 1.63 40.594 22.828 1 90.56 262 THR B C 1
ATOM 4529 O O . THR B 1 262 ? 0.546 40.25 22.344 1 90.56 262 THR B O 1
ATOM 4532 N N . GLY B 1 263 ? 2.621 39.781 22.953 1 91.69 263 GLY B N 1
ATOM 4533 C CA . GLY B 1 263 ? 2.479 38.375 22.594 1 91.69 263 GLY B CA 1
ATOM 4534 C C . GLY B 1 263 ? 1.353 37.688 23.344 1 91.69 263 GLY B C 1
ATOM 4535 O O . GLY B 1 263 ? 0.623 36.875 22.766 1 91.69 263 GLY B O 1
ATOM 4536 N N . ALA B 1 264 ? 1.224 38 24.594 1 93.56 264 ALA B N 1
ATOM 4537 C CA . ALA B 1 264 ? 0.175 37.406 25.422 1 93.56 264 ALA B CA 1
ATOM 4538 C C . ALA B 1 264 ? -1.21 37.812 24.906 1 93.56 264 ALA B C 1
ATOM 4540 O O . ALA B 1 264 ? -2.117 36.969 24.859 1 93.56 264 ALA B O 1
ATOM 4541 N N . ASP B 1 265 ? -1.315 39.062 24.562 1 93.75 265 ASP B N 1
ATOM 4542 C CA . ASP B 1 265 ? -2.588 39.562 24.031 1 93.75 265 ASP B CA 1
ATOM 4543 C C . ASP B 1 265 ? -2.949 38.844 22.734 1 93.75 265 ASP B C 1
ATOM 4545 O O . ASP B 1 265 ? -4.102 38.469 22.531 1 93.75 265 ASP B O 1
ATOM 4549 N N . VAL B 1 266 ? -2.004 38.75 21.891 1 95 266 VAL B N 1
ATOM 4550 C CA . VAL B 1 266 ? -2.232 38.156 20.578 1 95 266 VAL B CA 1
ATOM 4551 C C . VAL B 1 266 ? -2.553 36.656 20.75 1 95 266 VAL B C 1
ATOM 4553 O O . VAL B 1 266 ? -3.473 36.156 20.109 1 95 266 VAL B O 1
ATOM 4556 N N . ALA B 1 267 ? -1.787 35.969 21.609 1 95.94 267 ALA B N 1
ATOM 4557 C CA . ALA B 1 267 ? -2.053 34.562 21.891 1 95.94 267 ALA B CA 1
ATOM 4558 C C . ALA B 1 267 ? -3.492 34.375 22.359 1 95.94 267 ALA B C 1
ATOM 4560 O O . ALA B 1 267 ? -4.188 33.469 21.859 1 95.94 267 ALA B O 1
ATOM 4561 N N . LYS B 1 268 ? -3.902 35.156 23.297 1 96.5 268 LYS B N 1
ATOM 4562 C CA . LYS B 1 268 ? -5.262 35.062 23.828 1 96.5 268 LYS B CA 1
ATOM 4563 C C . LYS B 1 268 ? -6.293 35.344 22.734 1 96.5 268 LYS B C 1
ATOM 4565 O O . LYS B 1 268 ? -7.301 34.656 22.625 1 96.5 268 LYS B O 1
ATOM 4570 N N . GLY B 1 269 ? -6.059 36.406 21.969 1 96.94 269 GLY B N 1
ATOM 4571 C CA . GLY B 1 269 ? -6.973 36.781 20.906 1 96.94 269 GLY B CA 1
ATOM 4572 C C . GLY B 1 269 ? -7.113 35.688 19.828 1 96.94 269 GLY B C 1
ATOM 4573 O O . GLY B 1 269 ? -8.227 35.375 19.406 1 96.94 269 GLY B O 1
ATOM 4574 N N . VAL B 1 270 ? -6.02 35.188 19.375 1 97.62 270 VAL B N 1
ATOM 4575 C CA . VAL B 1 270 ? -6.031 34.125 18.375 1 97.62 270 VAL B CA 1
ATOM 4576 C C . VAL B 1 270 ? -6.77 32.906 18.922 1 97.62 270 VAL B C 1
ATOM 4578 O O . VAL B 1 270 ? -7.574 32.281 18.203 1 97.62 270 VAL B O 1
ATOM 4581 N N . ARG B 1 271 ? -6.512 32.531 20.172 1 98.19 271 ARG B N 1
ATOM 4582 C CA . ARG B 1 271 ? -7.195 31.391 20.781 1 98.19 271 ARG B CA 1
ATOM 4583 C C . ARG B 1 271 ? -8.703 31.578 20.766 1 98.19 271 ARG B C 1
ATOM 4585 O O . ARG B 1 271 ? -9.453 30.656 20.453 1 98.19 271 ARG B O 1
ATOM 4592 N N . GLU B 1 272 ? -9.133 32.781 21.141 1 98.25 272 GLU B N 1
ATOM 4593 C CA . GLU B 1 272 ? -10.555 33.062 21.172 1 98.25 272 GLU B CA 1
ATOM 4594 C C . GLU B 1 272 ? -11.164 33 19.766 1 98.25 272 GLU B C 1
ATOM 4596 O O . GLU B 1 272 ? -12.266 32.469 19.594 1 98.25 272 GLU B O 1
ATOM 4601 N N . ALA B 1 273 ? -10.445 33.531 18.812 1 98.19 273 ALA B N 1
ATOM 4602 C CA . ALA B 1 273 ? -10.914 33.469 17.438 1 98.19 273 ALA B CA 1
ATOM 4603 C C . ALA B 1 273 ? -11.047 32.031 16.969 1 98.19 273 ALA B C 1
ATOM 4605 O O . ALA B 1 273 ? -12.039 31.672 16.328 1 98.19 273 ALA B O 1
ATOM 4606 N N . MET B 1 274 ? -10.07 31.25 17.281 1 98.5 274 MET B N 1
ATOM 4607 C CA . MET B 1 274 ? -10.07 29.844 16.906 1 98.5 274 MET B CA 1
ATOM 4608 C C . MET B 1 274 ? -11.188 29.078 17.609 1 98.5 274 MET B C 1
ATOM 4610 O O . MET B 1 274 ? -11.898 28.281 16.984 1 98.5 274 MET B O 1
ATOM 4614 N N . GLN B 1 275 ? -11.375 29.359 18.922 1 98.69 275 GLN B N 1
ATOM 4615 C CA . GLN B 1 275 ? -12.422 28.688 19.672 1 98.69 275 GLN B CA 1
ATOM 4616 C C . GLN B 1 275 ? -13.797 29 19.109 1 98.69 275 GLN B C 1
ATOM 4618 O O . GLN B 1 275 ? -14.68 28.125 19.094 1 98.69 275 GLN B O 1
ATOM 4623 N N . LYS B 1 276 ? -13.961 30.188 18.703 1 98.5 276 LYS B N 1
ATOM 4624 C CA . LYS B 1 276 ? -15.234 30.578 18.109 1 98.5 276 LYS B CA 1
ATOM 4625 C C . LYS B 1 276 ? -15.562 29.719 16.906 1 98.5 276 LYS B C 1
ATOM 4627 O O . LYS B 1 276 ? -16.703 29.25 16.75 1 98.5 276 LYS B O 1
ATOM 4632 N N . GLN B 1 277 ? -14.609 29.516 16.016 1 98.44 277 GLN B N 1
ATOM 4633 C CA . GLN B 1 277 ? -14.828 28.672 14.836 1 98.44 277 GLN B CA 1
ATOM 4634 C C . GLN B 1 277 ? -15.047 27.219 15.227 1 98.44 277 GLN B C 1
ATOM 4636 O O . GLN B 1 277 ? -15.852 26.516 14.617 1 98.44 277 GLN B O 1
ATOM 4641 N N . LEU B 1 278 ? -14.305 26.766 16.203 1 98.56 278 LEU B N 1
ATOM 4642 C CA . LEU B 1 278 ? -14.484 25.406 16.703 1 98.56 278 LEU B CA 1
ATOM 4643 C C . LEU B 1 278 ? -15.906 25.203 17.219 1 98.56 278 LEU B C 1
ATOM 4645 O O . LEU B 1 278 ? -16.531 24.172 16.938 1 98.56 278 LEU B O 1
ATOM 4649 N N . ASP B 1 279 ? -16.406 26.188 17.938 1 98.62 279 ASP B N 1
ATOM 4650 C CA . ASP B 1 279 ? -17.766 26.125 18.453 1 98.62 279 ASP B CA 1
ATOM 4651 C C . ASP B 1 279 ? -18.781 26.031 17.312 1 98.62 279 ASP B C 1
ATOM 4653 O O . ASP B 1 279 ? -19.781 25.312 17.422 1 98.62 279 ASP B O 1
ATOM 4657 N N . ARG B 1 280 ? -18.531 26.734 16.234 1 98.31 280 ARG B N 1
ATOM 4658 C CA . ARG B 1 280 ? -19.406 26.656 15.07 1 98.31 280 ARG B CA 1
ATOM 4659 C C . ARG B 1 280 ? -19.406 25.25 14.484 1 98.31 280 ARG B C 1
ATOM 4661 O O . ARG B 1 280 ? -20.453 24.766 14.055 1 98.31 280 ARG B O 1
ATOM 4668 N N . MET B 1 281 ? -18.266 24.641 14.43 1 98.06 281 MET B N 1
ATOM 4669 C CA . MET B 1 281 ? -18.156 23.281 13.914 1 98.06 281 MET B CA 1
ATOM 4670 C C . MET B 1 281 ? -18.938 22.297 14.781 1 98.06 281 MET B C 1
ATOM 4672 O O . MET B 1 281 ? -19.656 21.438 14.266 1 98.06 281 MET B O 1
ATOM 4676 N N . LEU B 1 282 ? -18.781 22.469 16.078 1 97.81 282 LEU B N 1
ATOM 4677 C CA . LEU B 1 282 ? -19.453 21.578 17.016 1 97.81 282 LEU B CA 1
ATOM 4678 C C . LEU B 1 282 ? -20.969 21.75 16.938 1 97.81 282 LEU B C 1
ATOM 4680 O O . LEU B 1 282 ? -21.703 20.766 16.969 1 97.81 282 LEU B O 1
ATOM 4684 N N . ALA B 1 283 ? -21.406 22.953 16.828 1 97.81 283 ALA B N 1
ATOM 4685 C CA . ALA B 1 283 ? -22.828 23.234 16.688 1 97.81 283 ALA B CA 1
ATOM 4686 C C . ALA B 1 283 ? -23.391 22.609 15.406 1 97.81 283 ALA B C 1
ATOM 4688 O O . ALA B 1 283 ? -24.484 22.047 15.406 1 97.81 283 ALA B O 1
ATOM 4689 N N . LYS B 1 284 ? -22.672 22.75 14.336 1 96.88 284 LYS B N 1
ATOM 4690 C CA . LYS B 1 284 ? -23.094 22.188 13.062 1 96.88 284 LYS B CA 1
ATOM 4691 C C . LYS B 1 284 ? -23.203 20.656 13.148 1 96.88 284 LYS B C 1
ATOM 4693 O O . LYS B 1 284 ? -24.172 20.078 12.664 1 96.88 284 LYS B O 1
ATOM 4698 N N . ARG B 1 285 ? -22.234 20.031 13.711 1 96.06 285 ARG B N 1
ATOM 4699 C CA . ARG B 1 285 ? -22.25 18.578 13.883 1 96.06 285 ARG B CA 1
ATOM 4700 C C . ARG B 1 285 ? -23.453 18.141 14.711 1 96.06 285 ARG B C 1
ATOM 4702 O O . ARG B 1 285 ? -24.078 17.125 14.406 1 96.06 285 ARG B O 1
ATOM 4709 N N . LYS B 1 286 ? -23.703 18.844 15.789 1 96 286 LYS B N 1
ATOM 4710 C CA . LYS B 1 286 ? -24.859 18.547 16.625 1 96 286 LYS B CA 1
ATOM 4711 C C . LYS B 1 286 ? -26.172 18.656 15.844 1 96 286 LYS B C 1
ATOM 4713 O O . LYS B 1 286 ? -27.031 17.781 15.938 1 96 286 LYS B O 1
ATOM 4718 N N . LYS B 1 287 ? -26.281 19.688 15.078 1 96.56 287 LYS B N 1
ATOM 4719 C CA . LYS B 1 287 ? -27.484 19.906 14.266 1 96.56 287 LYS B CA 1
ATOM 4720 C C . LYS B 1 287 ? -27.672 18.781 13.258 1 96.56 287 LYS B C 1
ATOM 4722 O O . LYS B 1 287 ? -28.797 18.344 13.023 1 96.56 287 LYS B O 1
ATOM 4727 N N . GLU B 1 288 ? -26.562 18.312 12.664 1 96 288 GLU B N 1
ATOM 4728 C CA . GLU B 1 288 ? -26.609 17.266 11.648 1 96 288 GLU B CA 1
ATOM 4729 C C . GLU B 1 288 ? -26.656 15.883 12.273 1 96 288 GLU B C 1
ATOM 4731 O O . GLU B 1 288 ? -26.797 14.883 11.57 1 96 288 GLU B O 1
ATOM 4736 N N . GLN B 1 289 ? -26.531 15.758 13.633 1 94.44 289 GLN B N 1
ATOM 4737 C CA . GLN B 1 289 ? -26.516 14.508 14.375 1 94.44 289 GLN B CA 1
ATOM 4738 C C . GLN B 1 289 ? -25.469 13.555 13.828 1 94.44 289 GLN B C 1
ATOM 4740 O O . GLN B 1 289 ? -25.719 12.359 13.648 1 94.44 289 GLN B O 1
ATOM 4745 N N . TYR B 1 290 ? -24.344 14.195 13.516 1 93.56 290 TYR B N 1
ATOM 4746 C CA . TYR B 1 290 ? -23.25 13.398 12.969 1 93.56 290 TYR B CA 1
ATOM 4747 C C . TYR B 1 290 ? -22.562 12.586 14.062 1 93.56 290 TYR B C 1
ATOM 4749 O O . TYR B 1 290 ? -22.219 13.125 15.117 1 93.56 290 TYR B O 1
ATOM 4757 N N . VAL B 1 291 ? -22.406 11.281 13.727 1 89.5 291 VAL B N 1
ATOM 4758 C CA . VAL B 1 291 ? -21.625 10.398 14.594 1 89.5 291 VAL B CA 1
ATOM 4759 C C . VAL B 1 291 ? -20.516 9.727 13.797 1 89.5 291 VAL B C 1
ATOM 4761 O O . VAL B 1 291 ? -20.766 9.062 12.789 1 89.5 291 VAL B O 1
ATOM 4764 N N . ALA B 1 292 ? -19.297 9.961 14.273 1 91.06 292 ALA B N 1
ATOM 4765 C CA . ALA B 1 292 ? -18.141 9.375 13.578 1 91.06 292 ALA B CA 1
ATOM 4766 C C . ALA B 1 292 ? -18.125 7.859 13.742 1 91.06 292 ALA B C 1
ATOM 4768 O O . ALA B 1 292 ? -18.375 7.344 14.828 1 91.06 292 ALA B O 1
ATOM 4769 N N . PRO B 1 293 ? -17.766 7.133 12.703 1 88.38 293 PRO B N 1
ATOM 4770 C CA . PRO B 1 293 ? -17.734 5.668 12.75 1 88.38 293 PRO B CA 1
ATOM 4771 C C . PRO B 1 293 ? -16.828 5.129 13.852 1 88.38 293 PRO B C 1
ATOM 4773 O O . PRO B 1 293 ? -17.062 4.035 14.375 1 88.38 293 PRO B O 1
ATOM 4776 N N . ILE B 1 294 ? -15.844 5.824 14.203 1 88.31 294 ILE B N 1
ATOM 4777 C CA . ILE B 1 294 ? -14.922 5.359 15.234 1 88.31 294 ILE B CA 1
ATOM 4778 C C . ILE B 1 294 ? -15.672 5.184 16.547 1 88.31 294 ILE B C 1
ATOM 4780 O O . ILE B 1 294 ? -15.219 4.461 17.438 1 88.31 294 ILE B O 1
ATOM 4784 N N . SER B 1 295 ? -16.75 5.938 16.781 1 85.75 295 SER B N 1
ATOM 4785 C CA . SER B 1 295 ? -17.5 5.891 18.031 1 85.75 295 SER B CA 1
ATOM 4786 C C . SER B 1 295 ? -17.938 4.465 18.359 1 85.75 295 SER B C 1
ATOM 4788 O O . SER B 1 295 ? -17.969 4.078 19.531 1 85.75 295 SER B O 1
ATOM 4790 N N . LYS B 1 296 ? -18.156 3.697 17.312 1 80.44 296 LYS B N 1
ATOM 4791 C CA . LYS B 1 296 ? -18.562 2.305 17.516 1 80.44 296 LYS B CA 1
ATOM 4792 C C . LYS B 1 296 ? -17.375 1.469 18.016 1 80.44 296 LYS B C 1
ATOM 4794 O O . LYS B 1 296 ? -17.578 0.467 18.703 1 80.44 296 LYS B O 1
ATOM 4799 N N . TYR B 1 297 ? -16.203 1.856 17.703 1 79.56 297 TYR B N 1
ATOM 4800 C CA . TYR B 1 297 ? -14.992 1.117 18.062 1 79.56 297 TYR B CA 1
ATOM 4801 C C . TYR B 1 297 ? -14.5 1.519 19.453 1 79.56 297 TYR B C 1
ATOM 4803 O O . TYR B 1 297 ? -13.945 0.694 20.188 1 79.56 297 TYR B O 1
ATOM 4811 N N . ILE B 1 298 ? -14.664 2.76 19.844 1 71.94 298 ILE B N 1
ATOM 4812 C CA . ILE B 1 298 ? -14.289 3.229 21.172 1 71.94 298 ILE B CA 1
ATOM 4813 C C . ILE B 1 298 ? -15.242 2.641 22.203 1 71.94 298 ILE B C 1
ATOM 4815 O O . ILE B 1 298 ? -14.812 2.238 23.297 1 71.94 298 ILE B O 1
ATOM 4819 N N . ALA B 1 299 ? -16.469 2.525 21.859 1 66.38 299 ALA B N 1
ATOM 4820 C CA . ALA B 1 299 ? -17.469 1.967 22.766 1 66.38 299 ALA B CA 1
ATOM 4821 C C . ALA B 1 299 ? -17.234 0.48 23 1 66.38 299 ALA B C 1
ATOM 4823 O O . ALA B 1 299 ? -17.5 -0.034 24.078 1 66.38 299 ALA B O 1
ATOM 4824 N N . ALA B 1 300 ? -16.672 -0.115 22 1 61.31 300 ALA B N 1
ATOM 4825 C CA . ALA B 1 300 ? -16.453 -1.554 22.109 1 61.31 300 ALA B CA 1
ATOM 4826 C C . ALA B 1 300 ? -15.172 -1.854 22.875 1 61.31 300 ALA B C 1
ATOM 4828 O O . ALA B 1 300 ? -14.953 -2.986 23.328 1 61.31 300 ALA B O 1
ATOM 4829 N N . HIS B 1 301 ? -14.234 -0.934 23.172 1 57.66 301 HIS B N 1
ATOM 4830 C CA . HIS B 1 301 ? -13.016 -1.131 23.938 1 57.66 301 HIS B CA 1
ATOM 4831 C C . HIS B 1 301 ? -12.984 -0.224 25.172 1 57.66 301 HIS B C 1
ATOM 4833 O O . HIS B 1 301 ? -13.383 0.942 25.094 1 57.66 301 HIS B O 1
#

pLDDT: mean 91.86, std 9.04, range [45.25, 98.69]